Protein AF-A0A2H0IT19-F1 (afdb_monomer)

Nearest PDB structures (foldseek):
  4zki-assembly1_B  TM=5.313E-01  e=2.102E-05  Lactiplantibacillus plantarum JDM1

Radius of gyration: 49.98 Å; Cα contacts (8 Å, |Δi|>4): 685; chains: 1; bounding box: 94×77×142 Å

Mean predicted aligned error: 19.57 Å

Solvent-accessible surface area (backbone atoms only — not comparable to full-atom values): 35778 Å² total; per-residue (Å²): 137,79,93,83,83,87,85,90,81,88,85,82,69,102,78,75,87,80,81,86,84,76,88,75,84,75,75,78,76,78,62,64,57,56,72,33,45,54,44,95,62,75,77,74,50,69,69,56,58,68,77,42,82,55,65,89,45,42,40,80,74,82,72,92,71,81,89,63,65,75,46,52,37,48,42,41,44,35,33,77,63,36,45,79,64,49,69,73,43,79,52,37,37,37,34,59,51,94,85,50,103,43,63,29,54,36,46,66,55,79,102,43,78,47,87,48,87,62,60,97,82,64,97,70,90,77,85,87,75,92,68,94,62,66,70,43,82,49,35,58,88,66,29,51,93,71,40,32,43,71,38,44,39,55,53,76,81,46,101,79,63,82,65,78,66,68,62,64,61,76,66,96,85,64,87,76,68,80,82,78,78,83,54,81,74,54,47,80,74,32,46,66,43,54,54,48,44,56,52,38,50,55,49,31,52,51,24,46,56,50,21,72,74,66,69,44,64,36,31,49,24,45,20,50,21,38,50,27,47,42,55,54,69,26,30,71,72,71,50,45,46,54,70,76,42,69,72,41,60,69,61,46,50,52,50,49,53,48,25,55,57,48,26,54,48,22,45,53,51,16,53,39,52,68,64,37,17,76,81,76,33,53,67,59,38,54,52,51,56,53,48,48,54,52,52,51,51,45,49,53,51,32,54,50,43,49,50,49,27,65,74,70,73,43,90,66,67,62,39,58,50,44,55,50,53,50,51,52,52,49,51,55,54,50,50,50,50,42,52,50,40,70,78,58,58,89,51,80,65,43,54,30,59,40,52,20,51,51,43,28,48,50,14,43,48,45,18,70,76,66,76,38,73,59,36,33,51,54,13,48,52,52,20,52,52,35,46,52,52,39,50,51,50,54,52,52,53,52,51,56,52,49,56,51,53,54,49,52,52,51,52,51,52,52,49,54,58,56,67,71,51,59,64,68,58,55,55,51,52,51,52,50,38,50,49,26,53,75,67,70,35,58,67,61,25,51,52,49,51,51,50,49,52,53,47,52,50,50,52,60,75,50,65,80,64,64,50,36,35,40,45,59,48,50,54,49,50,47,50,51,52,52,54,52,36,73,70,38,93,84,51,60,47,73,47,81,45,77,38,96,76,46,58,40,85,73,42,53,41,56,68,77,55,63,52,44,57,54,52,43,43,46,63,51,17,42,63,75,30,86,62,88,72,38,47,37,40,38,37,40,35,55,58,87,69,23,42,35,38,38,40,37,36,57,9,53,13,65,74,51,55,73,66,58,88,65,101,58,75,84,66,50,86,78,55,66,59,62,54,51,51,50,43,50,51,52,55,40,71,76,39,89,81,60,86,76,82,40,62,48,77,46,56,36,67,81,80,42,99,90,44,50,4,34,38,37,39,38,50,42,69,62,126

Secondary structure (DSSP, 8-state):
-------------TTSS---------------PEEEE----TT--HHHHHH---GGG-BS---S----SS-EEEEEEE-GGGHHHHTT-S-EEEEE-SSSSSEEEEEEETTEEEE----SS----PPP------EEEE-GGGSBTTTEEEEEEE--S-TT--S-------STT-------S--HHHHHHHHHHHHHHHHHHHHHHHHHHHHHHH--HHHHHHHHHHHHHHHHHHTTTTTHHHHHHTT-HHHHHHHHHHHHHHHHHHHHHHHHHHTTHHHH-HHHHHHHHHHHHHHHHHHHHHHHHHHHHHHH----THHHHHHHHHHHHHHHHHHHHHHHHHHS-SSTTHHHHHHHHHHHHHHHHHHHHH--THHHHHHHHHHHHHHHHHHHHHHHHHHHHHHHHHHHHHHHHHHHHHHHS-HHHHHHHHHHHHHHHHTT-HHHHHHHHHHHHHHHHHHHHHTTTSEEEHHHHHHHHHHHHHHHHHH-TT--EEEEEE-TT--TTT-EEETTSSHHHHHHIIIIIITT---SS-EEEEEEEE-SSEEEEEEEE-SS-HHHHHHS--S-GGGTTT-S-HHHHHHHHHHHHHSTT--SSSEEEEEGGGTSTT---EEEEEEEE--

Structure (mmCIF, N/CA/C/O backbone):
data_AF-A0A2H0IT19-F1
#
_entry.id   AF-A0A2H0IT19-F1
#
loop_
_atom_site.group_PDB
_atom_site.id
_atom_site.type_symbol
_atom_site.label_atom_id
_atom_site.label_alt_id
_atom_site.label_comp_id
_atom_site.label_asym_id
_atom_site.label_entity_id
_atom_site.label_seq_id
_atom_site.pdbx_PDB_ins_code
_atom_site.Cartn_x
_atom_site.Cartn_y
_atom_site.Cartn_z
_atom_site.occupancy
_atom_site.B_iso_or_equiv
_atom_site.auth_seq_id
_atom_site.auth_comp_id
_atom_site.auth_asym_id
_atom_site.auth_atom_id
_atom_site.pdbx_PDB_model_num
ATOM 1 N N . MET A 1 1 ? 42.857 -36.384 0.607 1.00 31.84 1 MET A N 1
ATOM 2 C CA . MET A 1 1 ? 41.882 -36.949 -0.352 1.00 31.84 1 MET A CA 1
ATOM 3 C C . MET A 1 1 ? 41.977 -36.115 -1.625 1.00 31.84 1 MET A C 1
ATOM 5 O O . MET A 1 1 ? 41.306 -35.102 -1.709 1.00 31.84 1 MET A O 1
ATOM 9 N N . ILE A 1 2 ? 43.086 -36.255 -2.370 1.00 23.81 2 ILE A N 1
ATOM 10 C CA . ILE A 1 2 ? 43.238 -37.108 -3.584 1.00 23.81 2 ILE A CA 1
ATOM 11 C C . ILE A 1 2 ? 42.388 -36.487 -4.715 1.00 23.81 2 ILE A C 1
ATOM 13 O O . ILE A 1 2 ? 41.173 -36.529 -4.603 1.00 23.81 2 ILE A O 1
ATOM 17 N N . LEU A 1 3 ? 42.877 -35.814 -5.770 1.00 22.23 3 LEU A N 1
ATOM 18 C CA . LEU A 1 3 ? 44.135 -35.869 -6.543 1.00 22.23 3 LEU A CA 1
ATOM 19 C C . LEU A 1 3 ? 44.537 -37.276 -7.018 1.00 22.23 3 LEU A C 1
ATOM 21 O O . LEU A 1 3 ? 45.476 -37.864 -6.498 1.00 22.23 3 LEU A O 1
ATOM 25 N N . SER A 1 4 ? 43.794 -37.783 -8.003 1.00 23.58 4 SER A N 1
ATOM 26 C CA . SER A 1 4 ? 44.173 -38.724 -9.079 1.00 23.58 4 SER A CA 1
ATOM 27 C C . SER A 1 4 ? 42.864 -39.003 -9.848 1.00 23.58 4 SER A C 1
ATOM 29 O O . SER A 1 4 ? 41.825 -39.179 -9.227 1.00 23.58 4 SER A O 1
ATOM 31 N N . ILE A 1 5 ? 42.746 -38.927 -11.175 1.00 25.88 5 ILE A N 1
ATOM 32 C CA . ILE A 1 5 ? 43.373 -39.785 -12.184 1.00 25.88 5 ILE A CA 1
ATOM 33 C C . ILE A 1 5 ? 43.279 -39.048 -13.547 1.00 25.88 5 ILE A C 1
ATOM 35 O O . ILE A 1 5 ? 42.211 -38.968 -14.147 1.00 25.88 5 ILE A O 1
ATOM 39 N N . PHE A 1 6 ? 44.393 -38.485 -14.014 1.00 24.36 6 PHE A N 1
ATOM 40 C CA . PHE A 1 6 ? 44.907 -38.729 -15.372 1.00 24.36 6 PHE A CA 1
ATOM 41 C C . PHE A 1 6 ? 45.897 -39.896 -15.159 1.00 24.36 6 PHE A C 1
ATOM 43 O O . PHE A 1 6 ? 46.574 -39.906 -14.134 1.00 24.36 6 PHE A O 1
ATOM 50 N N . GLU A 1 7 ? 45.946 -40.977 -15.938 1.00 25.70 7 GLU A N 1
ATOM 51 C CA . GLU A 1 7 ? 46.487 -41.076 -17.304 1.00 25.70 7 GLU A CA 1
ATOM 52 C C . GLU A 1 7 ? 46.343 -42.566 -17.803 1.00 25.70 7 GLU A C 1
ATOM 54 O O . GLU A 1 7 ? 45.617 -43.322 -17.155 1.00 25.70 7 GLU A O 1
ATOM 59 N N . PRO A 1 8 ? 46.915 -43.042 -18.937 1.00 39.62 8 PRO A N 1
ATOM 60 C CA . PRO A 1 8 ? 46.162 -43.603 -20.067 1.00 39.62 8 PRO A CA 1
ATOM 61 C C . PRO A 1 8 ? 46.459 -45.087 -20.401 1.00 39.62 8 PRO A C 1
ATOM 63 O O . PRO A 1 8 ? 47.527 -45.613 -20.114 1.00 39.62 8 PRO A O 1
ATOM 66 N N . LEU A 1 9 ? 45.552 -45.740 -21.135 1.00 24.50 9 LEU A N 1
ATOM 67 C CA . LEU A 1 9 ? 45.799 -46.957 -21.934 1.00 24.50 9 LEU A CA 1
ATOM 68 C C . LEU A 1 9 ? 44.889 -46.812 -23.176 1.00 24.50 9 LEU A C 1
ATOM 70 O O . LEU A 1 9 ? 43.675 -46.764 -23.022 1.00 24.50 9 LEU A O 1
ATOM 74 N N . GLY A 1 10 ? 45.350 -46.523 -24.400 1.00 24.25 10 GLY A N 1
ATOM 75 C CA . GLY A 1 10 ? 46.342 -47.258 -25.188 1.00 24.25 10 GLY A CA 1
ATOM 76 C C . GLY A 1 10 ? 45.683 -48.535 -25.727 1.00 24.25 10 GLY A C 1
ATOM 77 O O . GLY A 1 10 ? 45.399 -49.425 -24.944 1.00 24.25 10 GLY A O 1
ATOM 78 N N . GLY A 1 11 ? 45.362 -48.731 -27.003 1.00 24.06 11 GLY A N 1
ATOM 79 C CA . GLY A 1 11 ? 45.399 -47.912 -28.205 1.00 24.06 11 GLY A CA 1
ATOM 80 C C . GLY A 1 11 ? 44.775 -48.738 -29.340 1.00 24.06 11 GLY A C 1
ATOM 81 O O . GLY A 1 11 ? 44.862 -49.962 -29.314 1.00 24.06 11 GLY A O 1
ATOM 82 N N . ILE A 1 12 ? 44.152 -48.090 -30.325 1.00 26.11 12 ILE A N 1
ATOM 83 C CA . ILE A 1 12 ? 43.946 -48.665 -31.661 1.00 26.11 12 ILE A CA 1
ATOM 84 C C . ILE A 1 12 ? 44.272 -47.567 -32.678 1.00 26.11 12 ILE A C 1
ATOM 86 O O . ILE A 1 12 ? 43.913 -46.404 -32.516 1.00 26.11 12 ILE A O 1
ATOM 90 N N . SER A 1 13 ? 45.064 -47.985 -33.656 1.00 26.14 13 SER A N 1
ATOM 91 C CA . SER A 1 13 ? 45.813 -47.263 -34.679 1.00 26.14 13 SER A CA 1
ATOM 92 C C . SER A 1 13 ? 45.079 -46.147 -35.423 1.00 26.14 13 SER A C 1
ATOM 94 O O . SER A 1 13 ? 43.911 -46.281 -35.783 1.00 26.14 13 SER A O 1
ATOM 96 N N . ALA A 1 14 ? 45.848 -45.121 -35.798 1.00 29.20 14 ALA A N 1
ATOM 97 C CA . ALA A 1 14 ? 45.522 -44.032 -36.723 1.00 29.20 14 ALA A CA 1
ATOM 98 C C . ALA A 1 14 ? 45.282 -44.492 -38.186 1.00 29.20 14 ALA A C 1
ATOM 100 O O . ALA A 1 14 ? 45.761 -43.869 -39.126 1.00 29.20 14 ALA A O 1
ATOM 101 N N . GLN A 1 15 ? 44.555 -45.595 -38.387 1.00 29.47 15 GLN A N 1
ATOM 102 C CA . GLN A 1 15 ? 44.311 -46.198 -39.703 1.00 29.47 15 GLN A CA 1
ATOM 103 C C . GLN A 1 15 ? 42.897 -46.794 -39.863 1.00 29.47 15 GLN A C 1
ATOM 105 O O . GLN A 1 15 ? 42.669 -47.624 -40.736 1.00 29.47 15 GLN A O 1
ATOM 110 N N . GLN A 1 16 ? 41.932 -46.374 -39.033 1.00 29.31 16 GLN A N 1
ATOM 111 C CA . GLN A 1 16 ? 40.519 -46.792 -39.125 1.00 29.31 16 GLN A CA 1
ATOM 112 C C . GLN A 1 16 ? 39.516 -45.630 -38.969 1.00 29.31 16 GLN A C 1
ATOM 114 O O . GLN A 1 16 ? 38.383 -45.827 -38.539 1.00 29.31 16 GLN A O 1
ATOM 119 N N . ALA A 1 17 ? 39.912 -44.415 -39.359 1.00 27.23 17 ALA A N 1
ATOM 120 C CA . ALA A 1 17 ? 38.986 -43.301 -39.606 1.00 27.23 17 ALA A CA 1
ATOM 121 C C . ALA A 1 17 ? 38.930 -42.899 -41.096 1.00 27.23 17 ALA A C 1
ATOM 123 O O . ALA A 1 17 ? 38.362 -41.865 -41.434 1.00 27.23 17 ALA A O 1
ATOM 124 N N . ASP A 1 18 ? 39.468 -43.750 -41.975 1.00 28.97 18 ASP A N 1
ATOM 125 C CA . ASP A 1 18 ? 39.316 -43.682 -43.427 1.00 28.97 18 ASP A CA 1
ATOM 126 C C . ASP A 1 18 ? 38.374 -44.807 -43.868 1.00 28.97 18 ASP A C 1
ATOM 128 O O . ASP A 1 18 ? 38.802 -45.955 -43.977 1.00 28.97 18 ASP A O 1
ATOM 132 N N . SER A 1 19 ? 37.080 -44.504 -44.040 1.00 26.81 19 SER A N 1
ATOM 133 C CA . SER A 1 19 ? 36.155 -45.169 -44.993 1.00 26.81 19 SER A CA 1
ATOM 134 C C . SER A 1 19 ? 34.665 -44.931 -44.686 1.00 26.81 19 SER A C 1
ATOM 136 O O . SER A 1 19 ? 33.906 -45.871 -44.508 1.00 26.81 19 SER A O 1
ATOM 138 N N . ILE A 1 20 ? 34.197 -43.678 -44.733 1.00 26.20 20 ILE A N 1
ATOM 139 C CA . ILE A 1 20 ? 32.948 -43.354 -45.458 1.00 26.20 20 ILE A CA 1
ATOM 140 C C . ILE A 1 20 ? 33.218 -42.065 -46.238 1.00 26.20 20 ILE A C 1
ATOM 142 O O . ILE A 1 20 ? 32.753 -40.973 -45.926 1.00 26.20 20 ILE A O 1
ATOM 146 N N . GLN A 1 21 ? 34.067 -42.220 -47.249 1.00 24.94 21 GLN A N 1
ATOM 147 C CA . GLN A 1 21 ? 34.316 -41.246 -48.294 1.00 24.94 21 GLN A CA 1
ATOM 148 C C . GLN A 1 21 ? 33.282 -41.521 -49.393 1.00 24.94 21 GLN A C 1
ATOM 150 O O . GLN A 1 21 ? 33.496 -42.360 -50.261 1.00 24.94 21 GLN A O 1
ATOM 155 N N . PHE A 1 22 ? 32.126 -40.854 -49.325 1.00 24.39 22 PHE A N 1
ATOM 156 C CA . PHE A 1 22 ? 31.279 -40.666 -50.502 1.00 24.39 22 PHE A CA 1
ATOM 157 C C . PHE A 1 22 ? 31.507 -39.253 -51.027 1.00 24.39 22 PHE A C 1
ATOM 159 O O . PHE A 1 22 ? 31.380 -38.262 -50.307 1.00 24.39 22 PHE A O 1
ATOM 166 N N . ALA A 1 23 ? 31.931 -39.212 -52.284 1.00 27.98 23 ALA A N 1
ATOM 167 C CA . ALA A 1 23 ? 32.434 -38.060 -52.996 1.00 27.98 23 ALA A CA 1
ATOM 168 C C . ALA A 1 23 ? 31.453 -36.881 -53.011 1.00 27.98 23 ALA A C 1
ATOM 170 O O . ALA A 1 23 ? 30.337 -36.980 -53.512 1.00 27.98 23 ALA A O 1
ATOM 171 N N . PHE A 1 24 ? 31.937 -35.728 -52.563 1.00 24.34 24 PHE A N 1
ATOM 172 C CA . PHE A 1 24 ? 31.627 -34.465 -53.214 1.00 24.34 24 PHE A CA 1
ATOM 173 C C . PHE A 1 24 ? 32.959 -33.765 -53.451 1.00 24.34 24 PHE A C 1
ATOM 175 O O . PHE A 1 24 ? 33.482 -33.079 -52.575 1.00 24.34 24 PHE A O 1
ATOM 182 N N . GLU A 1 25 ? 33.514 -33.952 -54.649 1.00 23.09 25 GLU A N 1
ATOM 183 C CA . GLU A 1 25 ? 34.411 -32.960 -55.229 1.00 23.09 25 GLU A CA 1
ATOM 184 C C . GLU A 1 25 ? 33.641 -31.636 -55.287 1.00 23.09 25 GLU A C 1
ATOM 186 O O . GLU A 1 25 ? 32.898 -31.351 -56.225 1.00 23.09 25 GLU A O 1
ATOM 191 N N . LYS A 1 26 ? 33.782 -30.806 -54.253 1.00 26.70 26 LYS A N 1
ATOM 192 C CA . LYS A 1 26 ? 33.474 -29.387 -54.375 1.00 26.70 26 LYS A CA 1
ATOM 193 C C . LYS A 1 26 ? 34.596 -28.762 -55.192 1.00 26.70 26 LYS A C 1
ATOM 195 O O . LYS A 1 26 ? 35.528 -28.182 -54.646 1.00 26.70 26 LYS A O 1
ATOM 200 N N . LYS A 1 27 ? 34.476 -28.847 -56.516 1.00 23.17 27 LYS A N 1
ATOM 201 C CA . LYS A 1 27 ? 34.968 -27.768 -57.371 1.00 23.17 27 LYS A CA 1
ATOM 202 C C . LYS A 1 27 ? 34.191 -26.522 -56.958 1.00 23.17 27 LYS A C 1
ATOM 204 O O . LYS A 1 27 ? 33.033 -26.352 -57.329 1.00 23.17 27 LYS A O 1
ATOM 209 N N . ILE A 1 28 ? 34.796 -25.702 -56.107 1.00 28.23 28 ILE A N 1
ATOM 210 C CA . ILE A 1 28 ? 34.342 -24.333 -55.899 1.00 28.23 28 ILE A CA 1
ATOM 211 C C . ILE A 1 28 ? 34.714 -23.615 -57.193 1.00 28.23 28 ILE A C 1
ATOM 213 O O . ILE A 1 28 ? 35.877 -23.303 -57.427 1.00 28.23 28 ILE A O 1
ATOM 217 N N . VAL A 1 29 ? 33.744 -23.472 -58.089 1.00 28.92 29 VAL A N 1
ATOM 218 C CA . VAL A 1 29 ? 33.864 -22.549 -59.212 1.00 28.92 29 VAL A CA 1
ATOM 219 C C . VAL A 1 29 ? 33.605 -21.175 -58.613 1.00 28.92 29 VAL A C 1
ATOM 221 O O . VAL A 1 29 ? 32.507 -20.909 -58.134 1.00 28.92 29 VAL A O 1
ATOM 224 N N . GLU A 1 30 ? 34.636 -20.340 -58.536 1.00 34.34 30 GLU A N 1
ATOM 225 C CA . GLU A 1 30 ? 34.478 -18.930 -58.189 1.00 34.34 30 GLU A CA 1
ATOM 226 C C . GLU A 1 30 ? 33.901 -18.201 -59.407 1.00 34.34 30 GLU A C 1
ATOM 228 O O . GLU A 1 30 ? 34.589 -18.090 -60.429 1.00 34.34 30 GLU A O 1
ATOM 233 N N . PRO A 1 31 ? 32.655 -17.700 -59.360 1.00 36.06 31 PRO A N 1
ATOM 234 C CA . PRO A 1 31 ? 32.162 -16.844 -60.421 1.00 36.06 31 PRO A CA 1
ATOM 235 C C . PRO A 1 31 ? 32.936 -15.519 -60.394 1.00 36.06 31 PRO A C 1
ATOM 237 O O . PRO A 1 31 ? 32.761 -14.701 -59.494 1.00 36.06 31 PRO A O 1
ATOM 240 N N . LYS A 1 32 ? 33.795 -15.289 -61.392 1.00 38.19 32 LYS A N 1
ATOM 241 C CA . LYS A 1 32 ? 34.480 -14.003 -61.596 1.00 38.19 32 LYS A CA 1
ATOM 242 C C . LYS A 1 32 ? 33.520 -12.992 -62.228 1.00 38.19 32 LYS A C 1
ATOM 244 O O . LYS A 1 32 ? 33.463 -12.891 -63.446 1.00 38.19 32 LYS A O 1
ATOM 249 N N . TYR A 1 33 ? 32.764 -12.237 -61.446 1.00 43.91 33 TYR A N 1
ATOM 250 C CA . TYR A 1 33 ? 32.053 -11.059 -61.965 1.00 43.91 33 TYR A CA 1
ATOM 251 C C . TYR A 1 33 ? 32.947 -9.817 -61.850 1.00 43.91 33 TYR A C 1
ATOM 253 O O . TYR A 1 33 ? 33.795 -9.723 -60.961 1.00 43.91 33 TYR A O 1
ATOM 261 N N . SER A 1 34 ? 32.757 -8.849 -62.748 1.00 41.94 34 SER A N 1
ATOM 262 C CA . SER A 1 34 ? 33.368 -7.524 -62.633 1.00 41.94 34 SER A CA 1
ATOM 263 C C . SER A 1 34 ? 32.323 -6.536 -62.106 1.00 41.94 34 SER A C 1
ATOM 265 O O . SER A 1 34 ? 31.195 -6.484 -62.598 1.00 41.94 34 SER A O 1
ATOM 267 N N . ILE A 1 35 ? 32.665 -5.784 -61.056 1.00 48.94 35 ILE A N 1
ATOM 268 C CA . ILE A 1 35 ? 31.833 -4.681 -60.556 1.00 48.94 35 ILE A CA 1
ATOM 269 C C . ILE A 1 35 ? 32.442 -3.399 -61.111 1.00 48.94 35 ILE A C 1
ATOM 271 O O . ILE A 1 35 ? 33.602 -3.100 -60.838 1.00 48.94 35 ILE A O 1
ATOM 275 N N . SER A 1 36 ? 31.679 -2.652 -61.901 1.00 48.59 36 SER A N 1
ATOM 276 C CA . SER A 1 36 ? 32.107 -1.353 -62.430 1.00 48.59 36 SER A CA 1
ATOM 277 C C . SER A 1 36 ? 31.198 -0.244 -61.881 1.00 48.59 36 SER A C 1
ATOM 279 O O . SER A 1 36 ? 29.976 -0.394 -61.851 1.00 48.59 36 SER A O 1
ATOM 281 N N . PHE A 1 37 ? 31.808 0.836 -61.373 1.00 56.34 37 PHE A N 1
ATOM 282 C CA . PHE A 1 37 ? 31.168 1.925 -60.622 1.00 56.34 37 PHE A CA 1
ATOM 283 C C . PHE A 1 37 ? 31.154 3.253 -61.414 1.00 56.34 37 PHE A C 1
ATOM 285 O O . PHE A 1 37 ? 32.050 3.519 -62.209 1.00 56.34 37 PHE A O 1
ATOM 292 N N . PHE A 1 38 ? 30.182 4.116 -61.087 1.00 54.19 38 PHE A N 1
ATOM 293 C CA . PHE A 1 38 ? 30.062 5.564 -61.380 1.00 54.19 38 PHE A CA 1
ATOM 294 C C . PHE A 1 38 ? 29.579 6.044 -62.756 1.00 54.19 38 PHE A C 1
ATOM 296 O O . PHE A 1 38 ? 30.396 6.316 -63.630 1.00 54.19 38 PHE A O 1
ATOM 303 N N . SER A 1 39 ? 28.298 6.440 -62.812 1.00 47.28 39 SER A N 1
ATOM 304 C CA . SER A 1 39 ? 27.878 7.639 -63.556 1.00 47.28 39 SER A CA 1
ATOM 305 C C . SER A 1 39 ? 27.784 8.825 -62.587 1.00 47.28 39 SER A C 1
ATOM 307 O O . SER A 1 39 ? 27.162 8.702 -61.534 1.00 47.28 39 SER A O 1
ATOM 309 N N . SER A 1 40 ? 28.387 9.968 -62.928 1.00 45.28 40 SER A N 1
ATOM 310 C CA . SER A 1 40 ? 28.324 11.222 -62.155 1.00 45.28 40 SER A CA 1
ATOM 311 C C . SER A 1 40 ? 27.016 12.001 -62.345 1.00 45.28 40 SER A C 1
ATOM 313 O O . SER A 1 40 ? 26.852 13.077 -61.773 1.00 45.28 40 SER A O 1
ATOM 315 N N . ASP A 1 41 ? 26.105 11.499 -63.178 1.00 52.75 41 ASP A N 1
ATOM 316 C CA . ASP A 1 41 ? 24.878 12.197 -63.543 1.00 52.75 41 ASP A CA 1
ATOM 317 C C . ASP A 1 41 ? 23.690 11.659 -62.727 1.00 52.75 41 ASP A C 1
ATOM 319 O O . ASP A 1 41 ? 23.192 10.548 -62.936 1.00 52.75 41 ASP A O 1
ATOM 323 N N . GLN A 1 42 ? 23.270 12.449 -61.736 1.00 52.50 42 GLN A N 1
ATOM 324 C CA . GLN A 1 42 ? 22.344 12.055 -60.665 1.00 52.50 42 GLN A CA 1
ATOM 325 C C . GLN A 1 42 ? 20.899 11.815 -61.147 1.00 52.50 42 GLN A C 1
ATOM 327 O O . GLN A 1 42 ? 20.087 11.265 -60.402 1.00 52.50 42 GLN A O 1
ATOM 332 N N . ASN A 1 43 ? 20.587 12.185 -62.395 1.00 55.44 43 ASN A N 1
ATOM 333 C CA . ASN A 1 43 ? 19.231 12.206 -62.947 1.00 55.44 43 ASN A CA 1
ATOM 334 C C . ASN A 1 43 ? 18.993 11.238 -64.113 1.00 55.44 43 ASN A C 1
ATOM 336 O O . ASN A 1 43 ? 17.954 11.339 -64.761 1.00 55.44 43 ASN A O 1
ATOM 340 N N . ILE A 1 44 ? 19.893 10.285 -64.387 1.00 60.81 44 ILE A N 1
ATOM 341 C CA . ILE A 1 44 ? 19.666 9.311 -65.467 1.00 60.81 44 ILE A CA 1
ATOM 342 C C . ILE A 1 44 ? 18.474 8.393 -65.107 1.00 60.81 44 ILE A C 1
ATOM 344 O O . ILE A 1 44 ? 18.561 7.637 -64.130 1.00 60.81 44 ILE A O 1
ATOM 348 N N . PRO A 1 45 ? 17.366 8.411 -65.881 1.00 61.59 45 PRO A N 1
ATOM 349 C CA . PRO A 1 45 ? 16.243 7.495 -65.692 1.00 61.59 45 PRO A CA 1
ATOM 350 C C . PRO A 1 45 ? 16.641 6.048 -66.007 1.00 61.59 45 PRO A C 1
ATOM 352 O O . PRO A 1 45 ? 17.471 5.806 -66.884 1.00 61.59 45 PRO A O 1
ATOM 355 N N . PHE A 1 46 ? 15.999 5.072 -65.355 1.00 59.81 46 PHE A N 1
ATOM 356 C CA . PHE A 1 46 ? 16.254 3.641 -65.592 1.00 59.81 46 PHE A CA 1
ATOM 357 C C . PHE A 1 46 ? 16.152 3.253 -67.078 1.00 59.81 46 PHE A C 1
ATOM 359 O O . PHE A 1 46 ? 16.999 2.522 -67.583 1.00 59.81 46 PHE A O 1
ATOM 366 N N . GLU A 1 47 ? 15.177 3.805 -67.807 1.00 60.53 47 GLU A N 1
ATOM 367 C CA . GLU A 1 47 ? 14.997 3.542 -69.243 1.00 60.53 47 GLU A CA 1
ATOM 368 C C . GLU A 1 47 ? 16.185 4.005 -70.101 1.00 60.53 47 GLU A C 1
ATOM 370 O O . GLU A 1 47 ? 16.473 3.423 -71.147 1.00 60.53 47 GLU A O 1
ATOM 375 N N . THR A 1 48 ? 16.937 5.007 -69.643 1.00 62.88 48 THR A N 1
ATOM 376 C CA . THR A 1 48 ? 18.149 5.486 -70.319 1.00 62.88 48 THR A CA 1
ATOM 377 C C . THR A 1 48 ? 19.336 4.554 -70.074 1.00 62.88 48 THR A C 1
ATOM 379 O O . THR A 1 48 ? 20.097 4.300 -71.003 1.00 62.88 48 THR A O 1
ATOM 382 N N . VAL A 1 49 ? 19.466 3.997 -68.863 1.00 61.88 49 VAL A N 1
ATOM 383 C CA . VAL A 1 49 ? 20.469 2.956 -68.541 1.00 61.88 49 VAL A CA 1
ATOM 384 C C . VAL A 1 49 ? 20.161 1.652 -69.283 1.00 61.88 49 VAL A C 1
ATOM 386 O O . VAL A 1 49 ? 21.070 0.954 -69.717 1.00 61.88 49 VAL A O 1
ATOM 389 N N . ARG A 1 50 ? 18.874 1.336 -69.459 1.00 57.34 50 ARG A N 1
ATOM 390 C CA . ARG A 1 50 ? 18.403 0.130 -70.146 1.00 57.34 50 ARG A CA 1
ATOM 391 C C . ARG A 1 50 ? 18.556 0.198 -71.667 1.00 57.34 50 ARG A C 1
ATOM 393 O O . ARG A 1 50 ? 18.924 -0.795 -72.278 1.00 57.34 50 ARG A O 1
ATOM 400 N N . SER A 1 51 ? 18.222 1.332 -72.286 1.00 54.62 51 SER A N 1
ATOM 401 C CA . SER A 1 51 ? 18.215 1.487 -73.755 1.00 54.62 51 SER A CA 1
ATOM 402 C C . SER A 1 51 ? 19.588 1.784 -74.354 1.00 54.62 51 SER A C 1
ATOM 404 O O . SER A 1 51 ? 19.807 1.557 -75.543 1.00 54.62 51 SER A O 1
ATOM 406 N N . LYS A 1 52 ? 20.520 2.287 -73.544 1.00 52.69 52 LYS A N 1
ATOM 407 C CA . LYS A 1 52 ? 21.915 2.468 -73.920 1.00 52.69 52 LYS A CA 1
ATOM 408 C C . LYS A 1 52 ? 22.756 1.751 -72.868 1.00 52.69 52 LYS A C 1
ATOM 410 O O . LYS A 1 52 ? 22.964 2.287 -71.784 1.00 52.69 52 LYS A O 1
ATOM 415 N N . ALA A 1 53 ? 23.264 0.563 -73.180 1.00 53.03 53 ALA A N 1
ATOM 416 C CA . ALA A 1 53 ? 24.361 -0.037 -72.428 1.00 53.03 53 ALA A CA 1
ATOM 417 C C . ALA A 1 53 ? 25.613 0.843 -72.622 1.00 53.03 53 ALA A C 1
ATOM 419 O O . ALA A 1 53 ? 26.450 0.597 -73.485 1.00 53.03 53 ALA A O 1
ATOM 420 N N . ILE A 1 54 ? 25.688 1.970 -71.909 1.00 57.19 54 ILE A N 1
ATOM 421 C CA . ILE A 1 54 ? 26.787 2.924 -72.055 1.00 57.19 54 ILE A CA 1
ATOM 422 C C . ILE A 1 54 ? 27.932 2.429 -71.177 1.00 57.19 54 ILE A C 1
ATOM 424 O O . ILE A 1 54 ? 28.057 2.832 -70.023 1.00 57.19 54 ILE A O 1
ATOM 428 N N . ASP A 1 55 ? 28.782 1.561 -71.725 1.00 58.47 55 ASP A N 1
ATOM 429 C CA . ASP A 1 55 ? 30.008 1.105 -71.056 1.00 58.47 55 ASP A CA 1
ATOM 430 C C . ASP A 1 55 ? 30.885 2.277 -70.586 1.00 58.47 55 ASP A C 1
ATOM 432 O O . ASP A 1 55 ? 31.540 2.188 -69.552 1.00 58.47 55 ASP A O 1
ATOM 436 N N . SER A 1 56 ? 30.843 3.420 -71.282 1.00 57.03 56 SER A N 1
ATOM 437 C CA . SER A 1 56 ? 31.598 4.623 -70.908 1.00 57.03 56 SER A CA 1
ATOM 438 C C . SER A 1 56 ? 31.086 5.342 -69.649 1.00 57.03 56 SER A C 1
ATOM 440 O O . SER A 1 56 ? 31.803 6.190 -69.116 1.00 57.03 56 SER A O 1
ATOM 442 N N . LEU A 1 57 ? 29.888 5.001 -69.150 1.00 56.72 57 LEU A N 1
ATOM 443 C CA . LEU A 1 57 ? 29.334 5.495 -67.882 1.00 56.72 57 LEU A CA 1
ATOM 444 C C . LEU A 1 57 ? 29.722 4.630 -66.679 1.00 56.72 57 LEU A C 1
ATOM 446 O O . LEU A 1 57 ? 29.264 4.918 -65.583 1.00 56.72 57 LEU A O 1
ATOM 450 N N . PHE A 1 58 ? 30.508 3.566 -66.848 1.00 59.94 58 PHE A N 1
ATOM 451 C CA . PHE A 1 58 ? 30.925 2.707 -65.742 1.00 59.94 58 PHE A CA 1
ATOM 452 C C . PHE A 1 58 ? 32.447 2.537 -65.777 1.00 59.94 58 PHE A C 1
ATOM 454 O O . PHE A 1 58 ? 33.011 2.046 -66.750 1.00 59.94 58 PHE A O 1
ATOM 461 N N . ARG A 1 59 ? 33.137 2.956 -64.713 1.00 56.75 59 ARG A N 1
ATOM 462 C CA . ARG A 1 59 ? 34.600 2.879 -64.573 1.00 56.75 59 ARG A CA 1
ATOM 463 C C . ARG A 1 59 ? 34.994 1.737 -63.631 1.00 56.75 59 ARG A C 1
ATOM 465 O O . ARG A 1 59 ? 34.266 1.400 -62.701 1.00 56.75 59 ARG A O 1
ATOM 472 N N . SER A 1 60 ? 36.153 1.127 -63.871 1.00 51.59 60 SER A N 1
ATOM 473 C CA . SER A 1 60 ? 36.672 0.002 -63.074 1.00 51.59 60 SER A CA 1
ATOM 474 C C . SER A 1 60 ? 37.480 0.422 -61.839 1.00 51.59 60 SER A C 1
ATOM 476 O O . SER A 1 60 ? 37.802 -0.433 -61.020 1.00 51.59 60 SER A O 1
ATOM 478 N N . ASP A 1 61 ? 37.835 1.703 -61.705 1.00 46.78 61 ASP A N 1
ATOM 479 C CA . ASP A 1 61 ? 38.746 2.186 -60.662 1.00 46.78 61 ASP A CA 1
ATOM 480 C C . ASP A 1 61 ? 37.988 2.881 -59.518 1.00 46.78 61 ASP A C 1
ATOM 482 O O . ASP A 1 61 ? 37.345 3.915 -59.706 1.00 46.78 61 ASP A O 1
ATOM 486 N N . LEU A 1 62 ? 38.070 2.294 -58.322 1.00 48.72 62 LEU A N 1
ATOM 487 C CA . LEU A 1 62 ? 37.602 2.859 -57.055 1.00 48.72 62 LEU A CA 1
ATOM 488 C C . LEU A 1 62 ? 38.752 3.642 -56.405 1.00 48.72 62 LEU A C 1
ATOM 490 O O . LEU A 1 62 ? 39.183 3.340 -55.287 1.00 48.72 62 LEU A O 1
ATOM 494 N N . SER A 1 63 ? 39.288 4.652 -57.088 1.00 39.81 63 SER A N 1
ATOM 495 C CA . SER A 1 63 ? 40.211 5.572 -56.429 1.00 39.81 63 SER A CA 1
ATOM 496 C C . SER A 1 63 ? 39.431 6.323 -55.346 1.00 39.81 63 SER A C 1
ATOM 498 O O . SER A 1 63 ? 38.534 7.107 -55.657 1.00 39.81 63 SER A O 1
ATOM 500 N N . LYS A 1 64 ? 39.743 6.023 -54.078 1.00 41.56 64 LYS A N 1
ATOM 501 C CA . LYS A 1 64 ? 39.243 6.664 -52.852 1.00 41.56 64 LYS A CA 1
ATOM 502 C C . LYS A 1 64 ? 39.127 8.184 -53.021 1.00 41.56 64 LYS A C 1
ATOM 504 O O . LYS A 1 64 ? 40.123 8.870 -52.843 1.00 41.56 64 LYS A O 1
ATOM 509 N N . ASN A 1 65 ? 37.950 8.686 -53.379 1.00 38.38 65 ASN A N 1
ATOM 510 C CA . ASN A 1 65 ? 37.515 10.066 -53.154 1.00 38.38 65 ASN A CA 1
ATOM 511 C C . ASN A 1 65 ? 36.055 10.207 -53.597 1.00 38.38 65 ASN A C 1
ATOM 513 O O . ASN A 1 65 ? 35.744 10.674 -54.689 1.00 38.38 65 ASN A O 1
ATOM 517 N N . THR A 1 66 ? 35.136 9.790 -52.733 1.00 44.53 66 THR A N 1
ATOM 518 C CA . THR A 1 66 ? 33.747 10.255 -52.782 1.00 44.53 66 THR A CA 1
ATOM 519 C C . THR A 1 66 ? 33.612 11.392 -51.778 1.00 44.53 66 THR A C 1
ATOM 521 O O . THR A 1 66 ? 33.170 11.179 -50.655 1.00 44.53 66 THR A O 1
ATOM 524 N N . GLU A 1 67 ? 34.052 12.590 -52.166 1.00 41.22 67 GLU A N 1
ATOM 525 C CA . GLU A 1 67 ? 33.917 13.817 -51.359 1.00 41.22 67 GLU A CA 1
ATOM 526 C C . GLU A 1 67 ? 32.493 14.403 -51.372 1.00 41.22 67 GLU A C 1
ATOM 528 O O . GLU A 1 67 ? 32.242 15.389 -50.694 1.00 41.22 67 GLU A O 1
ATOM 533 N N . ASN A 1 68 ? 31.540 13.801 -52.093 1.00 41.12 68 ASN A N 1
ATOM 534 C CA . ASN A 1 68 ? 30.157 14.272 -52.129 1.00 41.12 68 ASN A CA 1
ATOM 535 C C . ASN A 1 68 ? 29.195 13.176 -51.679 1.00 41.12 68 ASN A C 1
ATOM 537 O O . ASN A 1 68 ? 28.869 12.247 -52.418 1.00 41.12 68 ASN A O 1
ATOM 541 N N . SER A 1 69 ? 28.727 13.319 -50.453 1.00 47.50 69 SER A N 1
ATOM 542 C CA . SER A 1 69 ? 27.559 12.653 -49.903 1.00 47.50 69 SER A CA 1
ATOM 543 C C . SER A 1 69 ? 26.271 13.188 -50.536 1.00 47.50 69 SER A C 1
ATOM 545 O O . SER A 1 69 ? 26.229 14.334 -50.975 1.00 47.50 69 SER A O 1
ATOM 547 N N . HIS A 1 70 ? 25.208 12.374 -50.568 1.00 45.53 70 HIS A N 1
ATOM 548 C CA . HIS A 1 70 ? 23.910 12.636 -51.232 1.00 45.53 70 HIS A CA 1
ATOM 549 C C . HIS A 1 70 ? 23.813 12.286 -52.729 1.00 45.53 70 HIS A C 1
ATOM 551 O O . HIS A 1 70 ? 22.847 12.673 -53.386 1.00 45.53 70 HIS A O 1
ATOM 557 N N . GLN A 1 71 ? 24.750 11.518 -53.291 1.00 53.06 71 GLN A N 1
ATOM 558 C CA . GLN A 1 71 ? 24.689 11.136 -54.708 1.00 53.06 71 GLN A CA 1
ATOM 559 C C . GLN A 1 71 ? 23.999 9.776 -54.926 1.00 53.06 71 GLN A C 1
ATOM 561 O O . GLN A 1 71 ? 24.163 8.834 -54.149 1.00 53.06 71 GLN A O 1
ATOM 566 N N . TYR A 1 72 ? 23.210 9.671 -56.000 1.00 56.41 72 TYR A N 1
ATOM 567 C CA . TYR A 1 72 ? 22.708 8.392 -56.502 1.00 56.41 72 TYR A CA 1
ATOM 568 C C . TYR A 1 72 ? 23.827 7.660 -57.242 1.00 56.41 72 TYR A C 1
ATOM 570 O O . TYR A 1 72 ? 24.427 8.209 -58.163 1.00 56.41 72 TYR A O 1
ATOM 578 N N . HIS A 1 73 ? 24.057 6.401 -56.890 1.00 60.12 73 HIS A N 1
ATOM 579 C CA . HIS A 1 73 ? 25.039 5.540 -57.534 1.00 60.12 73 HIS A CA 1
ATOM 580 C C . HIS A 1 73 ? 24.332 4.422 -58.295 1.00 60.12 73 HIS A C 1
ATOM 582 O O . HIS A 1 73 ? 23.479 3.729 -57.743 1.00 60.12 73 HIS A O 1
ATOM 588 N N . TRP A 1 74 ? 24.707 4.224 -59.557 1.00 63.62 74 TRP A N 1
ATOM 589 C CA . TRP A 1 74 ? 24.355 3.016 -60.297 1.00 63.62 74 TRP A CA 1
ATOM 590 C C . TRP A 1 74 ? 25.471 1.984 -60.142 1.00 63.62 74 TRP A C 1
ATOM 592 O O . TRP A 1 74 ? 26.642 2.274 -60.389 1.00 63.62 74 TRP A O 1
ATOM 602 N N . LEU A 1 75 ? 25.090 0.780 -59.736 1.00 64.94 75 LEU A N 1
ATOM 603 C CA . LEU A 1 75 ? 25.934 -0.403 -59.654 1.00 64.94 75 LEU A CA 1
ATOM 604 C C . LEU A 1 75 ? 25.572 -1.314 -60.821 1.00 64.94 75 LEU A C 1
ATOM 606 O O . LEU A 1 75 ? 24.397 -1.639 -60.999 1.00 64.94 75 LEU A O 1
ATOM 610 N N . ARG A 1 76 ? 26.571 -1.745 -61.590 1.00 69.00 76 ARG A N 1
ATOM 611 C CA . ARG A 1 76 ? 26.413 -2.784 -62.608 1.00 69.00 76 ARG A CA 1
ATOM 612 C C . ARG A 1 76 ? 27.107 -4.057 -62.143 1.00 69.00 76 ARG A C 1
ATOM 614 O O . ARG A 1 76 ? 28.309 -4.044 -61.880 1.00 69.00 76 ARG A O 1
ATOM 621 N N . LEU A 1 77 ? 26.347 -5.142 -62.069 1.00 68.00 77 LEU A N 1
ATOM 622 C CA . LEU A 1 77 ? 26.851 -6.489 -61.828 1.00 68.00 77 LEU A CA 1
ATOM 623 C C . LEU A 1 77 ? 26.914 -7.233 -63.159 1.00 68.00 77 LEU A C 1
ATOM 625 O O . LEU A 1 77 ? 25.896 -7.359 -63.839 1.00 68.00 77 LEU A O 1
ATOM 629 N N . ASP A 1 78 ? 28.106 -7.693 -63.524 1.00 69.25 78 ASP A N 1
ATOM 630 C CA . ASP A 1 78 ? 28.357 -8.433 -64.759 1.00 69.25 78 ASP A CA 1
ATOM 631 C C . ASP A 1 78 ? 28.484 -9.936 -64.489 1.00 69.25 78 ASP A C 1
ATOM 633 O O . ASP A 1 78 ? 29.452 -10.377 -63.871 1.00 69.25 78 ASP A O 1
ATOM 637 N N . PHE A 1 79 ? 27.524 -10.726 -64.971 1.00 68.62 79 PHE A N 1
ATOM 638 C CA . PHE A 1 79 ? 27.468 -12.171 -64.751 1.00 68.62 79 PHE A CA 1
ATOM 639 C C . PHE A 1 79 ? 28.091 -13.003 -65.888 1.00 68.62 79 PHE A C 1
ATOM 641 O O . PHE A 1 79 ? 27.811 -14.195 -65.976 1.00 68.62 79 PHE A O 1
ATOM 648 N N . GLU A 1 80 ? 28.944 -12.431 -66.752 1.00 64.81 80 GLU A N 1
ATOM 649 C CA . GLU A 1 80 ? 29.569 -13.145 -67.888 1.00 64.81 80 GLU A CA 1
ATOM 650 C C . GLU A 1 80 ? 30.133 -14.525 -67.518 1.00 64.81 80 GLU A C 1
ATOM 652 O O . GLU A 1 80 ? 29.797 -15.526 -68.146 1.00 64.81 80 GLU A O 1
ATOM 657 N N . ASN A 1 81 ? 30.930 -14.601 -66.449 1.00 54.22 81 ASN A N 1
ATOM 658 C CA . ASN A 1 81 ? 31.586 -15.844 -66.030 1.00 54.22 81 ASN A CA 1
ATOM 659 C C . ASN A 1 81 ? 30.710 -16.734 -65.127 1.00 54.22 81 ASN A C 1
ATOM 661 O O . ASN A 1 81 ? 31.197 -17.723 -64.582 1.00 54.22 81 ASN A O 1
ATOM 665 N N . SER A 1 82 ? 29.441 -16.375 -64.917 1.00 58.56 82 SER A N 1
ATOM 666 C CA . SER A 1 82 ? 28.506 -17.078 -64.027 1.00 58.56 82 SER A CA 1
ATOM 667 C C . SER A 1 82 ? 27.117 -17.297 -64.625 1.00 58.56 82 SER A C 1
ATOM 669 O O . SER A 1 82 ? 26.232 -17.829 -63.952 1.00 58.56 82 SER A O 1
ATOM 671 N N . LEU A 1 83 ? 26.939 -16.968 -65.908 1.00 64.00 83 LEU A N 1
ATOM 672 C CA . LEU A 1 83 ? 25.666 -17.060 -66.615 1.00 64.00 83 LEU A CA 1
ATOM 673 C C . LEU A 1 83 ? 25.094 -18.481 -66.627 1.00 64.00 83 LEU A C 1
ATOM 675 O O . LEU A 1 83 ? 23.913 -18.688 -66.355 1.00 64.00 83 LEU A O 1
ATOM 679 N N . GLU A 1 84 ? 25.950 -19.471 -66.895 1.00 63.06 84 GLU A N 1
ATOM 680 C CA . GLU A 1 84 ? 25.560 -20.882 -66.933 1.00 63.06 84 GLU A CA 1
ATOM 681 C C . GLU A 1 84 ? 25.067 -21.395 -65.579 1.00 63.06 84 GLU A C 1
ATOM 683 O O . GLU A 1 84 ? 24.212 -22.276 -65.528 1.00 63.06 84 GLU A O 1
ATOM 688 N N . GLU A 1 85 ? 25.594 -20.873 -64.469 1.00 61.41 85 GLU A N 1
ATOM 689 C CA . GLU A 1 85 ? 25.082 -21.213 -63.143 1.00 61.41 85 GLU A CA 1
ATOM 690 C C . GLU A 1 85 ? 23.779 -20.483 -62.848 1.00 61.41 85 GLU A C 1
ATOM 692 O O . GLU A 1 85 ? 22.848 -21.101 -62.328 1.00 61.41 85 GLU A O 1
ATOM 697 N N . LEU A 1 86 ? 23.686 -19.211 -63.241 1.00 61.97 86 LEU A N 1
ATOM 698 C CA . LEU A 1 86 ? 22.517 -18.363 -63.026 1.00 61.97 86 LEU A CA 1
ATOM 699 C C . LEU A 1 86 ? 21.261 -18.945 -63.688 1.00 61.97 86 LEU A C 1
ATOM 701 O O . LEU A 1 86 ? 20.200 -18.998 -63.066 1.00 61.97 86 LEU A O 1
ATOM 705 N N . LEU A 1 87 ? 21.413 -19.494 -64.896 1.00 65.31 87 LEU A N 1
ATOM 706 C CA . LEU A 1 87 ? 20.347 -20.135 -65.673 1.00 65.31 87 LEU A CA 1
ATOM 707 C C . LEU A 1 87 ? 19.861 -21.482 -65.105 1.00 65.31 87 LEU A C 1
ATOM 709 O O . LEU A 1 87 ? 18.798 -21.955 -65.499 1.00 65.31 87 LEU A O 1
ATOM 713 N N . LYS A 1 88 ? 20.585 -22.114 -64.166 1.00 63.12 88 LYS A N 1
ATOM 714 C CA . LYS A 1 88 ? 20.179 -23.410 -63.574 1.00 63.12 88 LYS A CA 1
ATOM 715 C C . LYS A 1 88 ? 19.031 -23.290 -62.566 1.00 63.12 88 LYS A C 1
ATOM 717 O O . LYS A 1 88 ? 18.543 -24.321 -62.090 1.00 63.12 88 LYS A O 1
ATOM 722 N N . LYS A 1 89 ? 18.657 -22.072 -62.156 1.00 59.88 89 LYS A N 1
ATOM 723 C CA . LYS A 1 89 ? 17.675 -21.817 -61.092 1.00 59.88 89 LYS A CA 1
ATOM 724 C C . LYS A 1 89 ? 16.792 -20.617 -61.411 1.00 59.88 89 LYS A C 1
ATOM 726 O O . LYS A 1 89 ? 17.259 -19.603 -61.914 1.00 59.88 89 LYS A O 1
ATOM 731 N N . ASP A 1 90 ? 15.534 -20.715 -60.994 1.00 52.16 90 ASP A N 1
ATOM 732 C CA . ASP A 1 90 ? 14.514 -19.710 -61.306 1.00 52.16 90 ASP A CA 1
ATOM 733 C C . ASP A 1 90 ? 14.585 -18.464 -60.406 1.00 52.16 90 ASP A C 1
ATOM 735 O O . ASP A 1 90 ? 14.015 -17.428 -60.745 1.00 52.16 90 ASP A O 1
ATOM 739 N N . LYS A 1 91 ? 15.244 -18.553 -59.239 1.00 54.22 91 LYS A N 1
ATOM 740 C CA . LYS A 1 91 ? 15.293 -17.471 -58.240 1.00 54.22 91 LYS A CA 1
ATOM 741 C C . LYS A 1 91 ? 16.648 -17.359 -57.549 1.00 54.22 91 LYS A C 1
ATOM 743 O O . LYS A 1 91 ? 17.178 -18.346 -57.037 1.00 54.22 91 LYS A O 1
ATOM 748 N N . TRP A 1 92 ? 17.131 -16.126 -57.464 1.00 57.22 92 TRP A N 1
ATOM 749 C CA . TRP A 1 92 ? 18.378 -15.718 -56.829 1.00 57.22 92 TRP A CA 1
ATOM 750 C C . TRP A 1 92 ? 18.125 -14.608 -55.814 1.00 57.22 92 TRP A C 1
ATOM 752 O O . TRP A 1 92 ? 17.189 -13.823 -55.970 1.00 57.22 92 TRP A O 1
ATOM 762 N N . PHE A 1 93 ? 18.962 -14.551 -54.777 1.00 55.84 93 PHE A N 1
ATOM 763 C CA . PHE A 1 93 ? 18.882 -13.532 -53.736 1.00 55.84 93 PHE A CA 1
ATOM 764 C C . PHE A 1 93 ? 20.118 -12.638 -53.776 1.00 55.84 93 PHE A C 1
ATOM 766 O O . PHE A 1 93 ? 21.245 -13.118 -53.882 1.00 55.84 93 PHE A O 1
ATOM 773 N N . LEU A 1 94 ? 19.917 -11.338 -53.625 1.00 55.09 94 LEU A N 1
ATOM 774 C CA . LEU A 1 94 ? 20.975 -10.355 -53.456 1.00 55.09 94 LEU A CA 1
ATOM 775 C C . LEU A 1 94 ? 20.867 -9.732 -52.066 1.00 55.09 94 LEU A C 1
ATOM 777 O O . LEU A 1 94 ? 19.810 -9.241 -51.687 1.00 55.09 94 LEU A O 1
ATOM 781 N N . GLU A 1 95 ? 21.956 -9.731 -51.314 1.00 52.00 95 GLU A N 1
ATOM 782 C CA . GLU A 1 95 ? 22.061 -9.117 -49.995 1.00 52.00 95 GLU A CA 1
ATOM 783 C C . GLU A 1 95 ? 22.989 -7.900 -50.063 1.00 52.00 95 GLU A C 1
ATOM 785 O O . GLU A 1 95 ? 24.123 -7.994 -50.532 1.00 52.00 95 GLU A O 1
ATOM 790 N N . MET A 1 96 ? 22.548 -6.762 -49.537 1.00 51.38 96 MET A N 1
ATOM 791 C CA . MET A 1 96 ? 23.384 -5.559 -49.452 1.00 51.38 96 MET A CA 1
ATOM 792 C C . MET A 1 96 ? 24.075 -5.513 -48.081 1.00 51.38 96 MET A C 1
ATOM 794 O O . MET A 1 96 ? 23.407 -5.475 -47.050 1.00 51.38 96 MET A O 1
ATOM 798 N N . GLY A 1 97 ? 25.411 -5.556 -48.036 1.00 45.22 97 GLY A N 1
ATOM 799 C CA . GLY A 1 97 ? 26.162 -5.509 -46.776 1.00 45.22 97 GLY A CA 1
ATOM 800 C C . GLY A 1 97 ? 26.053 -4.154 -46.057 1.00 45.22 97 GLY A C 1
ATOM 801 O O . GLY A 1 97 ? 25.997 -3.111 -46.693 1.00 45.22 97 GLY A O 1
ATOM 802 N N . PHE A 1 98 ? 26.083 -4.159 -44.716 1.00 38.19 98 PHE A N 1
ATOM 803 C CA . PHE A 1 98 ? 25.967 -2.939 -43.895 1.00 38.19 98 PHE A CA 1
ATOM 804 C C . PHE A 1 98 ? 27.171 -1.983 -43.981 1.00 38.19 98 PHE A C 1
ATOM 806 O O . PHE A 1 98 ? 27.017 -0.805 -43.685 1.00 38.19 98 PHE A O 1
ATOM 813 N N . SER A 1 99 ? 28.371 -2.466 -44.326 1.00 38.06 99 SER A N 1
ATOM 814 C CA . SER A 1 99 ? 29.618 -1.674 -44.260 1.00 38.06 99 SER A CA 1
ATOM 815 C C . SER A 1 99 ? 30.574 -1.880 -45.436 1.00 38.06 99 SER A C 1
ATOM 817 O O . SER A 1 99 ? 31.627 -1.252 -45.489 1.00 38.06 99 SER A O 1
ATOM 819 N N . SER A 1 100 ? 30.256 -2.791 -46.351 1.00 37.75 100 SER A N 1
ATOM 820 C CA . SER A 1 100 ? 31.046 -3.043 -47.554 1.00 37.75 100 SER A CA 1
ATOM 821 C C . SER A 1 100 ? 30.304 -2.410 -48.714 1.00 37.75 100 SER A C 1
ATOM 823 O O . SER A 1 100 ? 29.102 -2.600 -48.855 1.00 37.75 100 SER A O 1
ATOM 825 N N . HIS A 1 101 ? 31.005 -1.651 -49.548 1.00 42.38 101 HIS A N 1
ATOM 826 C CA . HIS A 1 101 ? 30.462 -1.001 -50.746 1.00 42.38 101 HIS A CA 1
ATOM 827 C C . HIS A 1 101 ? 30.022 -2.006 -51.837 1.00 42.38 101 HIS A C 1
ATOM 829 O O . HIS A 1 101 ? 29.992 -1.670 -53.017 1.00 42.38 101 HIS A O 1
ATOM 835 N N . PHE A 1 102 ? 29.720 -3.253 -51.463 1.00 47.19 102 PHE A N 1
ATOM 836 C CA . PHE A 1 102 ? 29.602 -4.385 -52.365 1.00 47.19 102 PHE A CA 1
ATOM 837 C C . PHE A 1 102 ? 28.377 -5.244 -52.008 1.00 47.19 102 PHE A C 1
ATOM 839 O O . PHE A 1 102 ? 28.256 -5.707 -50.867 1.00 47.19 102 PHE A O 1
ATOM 846 N N . PRO A 1 103 ? 27.459 -5.473 -52.962 1.00 46.31 103 PRO A N 1
ATOM 847 C CA . PRO A 1 103 ? 26.404 -6.466 -52.806 1.00 46.31 103 PRO A CA 1
ATOM 848 C C . PRO A 1 103 ? 26.995 -7.878 -52.729 1.00 46.31 103 PRO A C 1
ATOM 850 O O . PRO A 1 103 ? 27.979 -8.183 -53.394 1.00 46.31 103 PRO A O 1
ATOM 853 N N . ARG A 1 104 ? 26.362 -8.765 -51.962 1.00 51.62 104 ARG A N 1
ATOM 854 C CA . ARG A 1 104 ? 26.659 -10.202 -51.893 1.00 51.62 104 ARG A CA 1
ATOM 855 C C . ARG A 1 104 ? 25.520 -10.982 -52.546 1.00 51.62 104 ARG A C 1
ATOM 857 O O . ARG A 1 104 ? 24.362 -10.745 -52.226 1.00 51.62 104 ARG A O 1
ATOM 864 N N . VAL A 1 105 ? 25.818 -11.920 -53.442 1.00 48.06 105 VAL A N 1
ATOM 865 C CA . VAL A 1 105 ? 24.802 -12.769 -54.094 1.00 48.06 105 VAL A CA 1
ATOM 866 C C . VAL A 1 105 ? 24.704 -14.104 -53.349 1.00 48.06 105 VAL A C 1
ATOM 868 O O . VAL A 1 105 ? 25.715 -14.736 -53.046 1.00 48.06 105 VAL A O 1
ATOM 871 N N . PHE A 1 106 ? 23.484 -14.545 -53.053 1.00 51.47 106 PHE A N 1
ATOM 872 C CA . PHE A 1 106 ? 23.174 -15.803 -52.377 1.00 51.47 106 PHE A CA 1
ATOM 873 C C . PHE A 1 106 ? 22.312 -16.704 -53.268 1.00 51.47 106 PHE A C 1
ATOM 875 O O . PHE A 1 106 ? 21.403 -16.247 -53.965 1.00 51.47 106 PHE A O 1
ATOM 882 N N . LEU A 1 107 ? 22.573 -18.012 -53.206 1.00 45.06 107 LEU A N 1
ATOM 883 C CA . LEU A 1 107 ? 21.887 -19.019 -54.020 1.00 45.06 107 LEU A CA 1
ATOM 884 C C . LEU A 1 107 ? 20.777 -19.704 -53.212 1.00 45.06 107 LEU A C 1
ATOM 886 O O . LEU A 1 107 ? 21.012 -20.229 -52.117 1.00 45.06 107 LEU A O 1
ATOM 890 N N . ALA A 1 108 ? 19.566 -19.716 -53.772 1.00 40.03 108 ALA A N 1
ATOM 891 C CA . ALA A 1 108 ? 18.387 -20.365 -53.208 1.00 40.03 108 ALA A CA 1
ATOM 892 C C . ALA A 1 108 ? 18.348 -21.861 -53.571 1.00 40.03 108 ALA A C 1
ATOM 894 O O . ALA A 1 108 ? 17.927 -22.234 -54.666 1.00 40.03 108 ALA A O 1
ATOM 895 N N . GLY A 1 109 ? 18.774 -22.747 -52.669 1.00 32.59 109 GLY A N 1
ATOM 896 C CA . GLY A 1 109 ? 18.710 -24.198 -52.870 1.00 32.59 109 GLY A CA 1
ATOM 897 C C . GLY A 1 109 ? 17.692 -24.863 -51.943 1.00 32.59 109 GLY A C 1
ATOM 898 O O . GLY A 1 109 ? 18.071 -25.437 -50.924 1.00 32.59 109 GLY A O 1
ATOM 899 N N . GLY A 1 110 ? 16.394 -24.811 -52.264 1.00 42.69 110 GLY A N 1
ATOM 900 C CA . GLY A 1 110 ? 15.358 -25.359 -51.372 1.00 42.69 110 GLY A CA 1
ATOM 901 C C . GLY A 1 110 ? 15.386 -24.703 -49.978 1.00 42.69 110 GLY A C 1
ATOM 902 O O . GLY A 1 110 ? 15.625 -23.506 -49.869 1.00 42.69 110 GLY A O 1
ATOM 903 N N . GLN A 1 111 ? 15.178 -25.466 -48.891 1.00 30.17 111 GLN A N 1
ATOM 904 C CA . GLN A 1 111 ? 15.223 -24.948 -47.503 1.00 30.17 111 GLN A CA 1
ATOM 905 C C . GLN A 1 111 ? 16.628 -24.504 -47.020 1.00 30.17 111 GLN A C 1
ATOM 907 O O . GLN A 1 111 ? 16.786 -24.166 -45.846 1.00 30.17 111 GLN A O 1
ATOM 912 N N . LYS A 1 112 ? 17.663 -24.518 -47.874 1.00 32.25 112 LYS A N 1
ATOM 913 C CA . LYS A 1 112 ? 19.029 -24.099 -47.526 1.00 32.25 112 LYS A CA 1
ATOM 914 C C . LYS A 1 112 ? 19.512 -22.976 -48.449 1.00 32.25 112 LYS A C 1
ATOM 916 O O . LYS A 1 112 ? 19.340 -23.027 -49.663 1.00 32.25 112 LYS A O 1
ATOM 921 N N . ILE A 1 113 ? 20.146 -21.972 -47.848 1.00 38.78 113 ILE A N 1
ATOM 922 C CA . ILE A 1 113 ? 20.770 -20.837 -48.535 1.00 38.78 113 ILE A CA 1
ATOM 923 C C . ILE A 1 113 ? 22.280 -21.088 -48.567 1.00 38.78 113 ILE A C 1
ATOM 925 O O . ILE A 1 113 ? 22.872 -21.385 -47.526 1.00 38.78 113 ILE A O 1
ATOM 929 N N . TYR A 1 114 ? 22.898 -20.980 -49.742 1.00 42.78 114 TYR A N 1
ATOM 930 C CA . TYR A 1 114 ? 24.349 -21.110 -49.906 1.00 42.78 114 TYR A CA 1
ATOM 931 C C . TYR A 1 114 ? 24.986 -19.720 -50.055 1.00 42.78 114 TYR A C 1
ATOM 933 O O . TYR A 1 114 ? 24.471 -18.872 -50.786 1.00 42.78 114 TYR A O 1
ATOM 941 N N . LYS A 1 115 ? 26.087 -19.483 -49.326 1.00 42.88 115 LYS A N 1
ATOM 942 C CA . LYS A 1 115 ? 26.822 -18.208 -49.289 1.00 42.88 115 LYS A CA 1
ATOM 943 C C . LYS A 1 115 ? 27.906 -18.188 -50.364 1.00 42.88 115 LYS A C 1
ATOM 945 O O . LYS A 1 115 ? 28.740 -19.090 -50.378 1.00 42.88 115 LYS A O 1
ATOM 950 N N . TYR A 1 116 ? 27.947 -17.121 -51.156 1.00 48.91 116 TYR A N 1
ATOM 951 C CA . TYR A 1 116 ? 29.074 -16.799 -52.029 1.00 48.91 116 TYR A CA 1
ATOM 952 C C . TYR A 1 116 ? 29.645 -15.446 -51.594 1.00 48.91 116 TYR A C 1
ATOM 954 O O . TYR A 1 116 ? 28.908 -14.473 -51.424 1.00 48.91 116 TYR A O 1
ATOM 962 N N . ASN A 1 117 ? 30.944 -15.404 -51.290 1.00 41.91 117 ASN A N 1
ATOM 963 C CA . ASN A 1 117 ? 31.598 -14.169 -50.868 1.00 41.91 117 ASN A CA 1
ATOM 964 C C . ASN A 1 117 ? 31.873 -13.325 -52.110 1.00 41.91 117 ASN A C 1
ATOM 966 O O . ASN A 1 117 ? 32.596 -13.757 -53.000 1.00 41.91 117 ASN A O 1
ATOM 970 N N . ILE A 1 118 ? 31.303 -12.123 -52.131 1.00 46.09 118 ILE A N 1
ATOM 971 C CA . ILE A 1 118 ? 31.669 -11.083 -53.081 1.00 46.09 118 ILE A CA 1
ATOM 972 C C . ILE A 1 118 ? 32.608 -10.125 -52.367 1.00 46.09 118 ILE A C 1
ATOM 974 O O . ILE A 1 118 ? 32.180 -9.109 -51.829 1.00 46.09 118 ILE A O 1
ATOM 978 N N . ASP A 1 119 ? 33.877 -10.504 -52.263 1.00 36.12 119 ASP A N 1
ATOM 979 C CA . ASP A 1 119 ? 34.910 -9.645 -51.693 1.00 36.12 119 ASP A CA 1
ATOM 980 C C . ASP A 1 119 ? 36.143 -9.696 -52.596 1.00 36.12 119 ASP A C 1
ATOM 982 O O . ASP A 1 119 ? 36.690 -10.764 -52.847 1.00 36.12 119 ASP A O 1
ATOM 986 N N . ILE A 1 120 ? 36.556 -8.540 -53.117 1.00 35.75 120 ILE A N 1
ATOM 987 C CA . ILE A 1 120 ? 37.750 -8.411 -53.967 1.00 35.75 120 ILE A CA 1
ATOM 988 C C . ILE A 1 120 ? 39.015 -8.342 -53.079 1.00 35.75 120 ILE A C 1
ATOM 990 O O . ILE A 1 120 ? 40.129 -8.389 -53.593 1.00 35.75 120 ILE A O 1
ATOM 994 N N . PHE A 1 121 ? 38.876 -8.256 -51.742 1.00 31.80 121 PHE A N 1
ATOM 995 C CA . PHE A 1 121 ? 40.009 -7.976 -50.851 1.00 31.80 121 PHE A CA 1
ATOM 996 C C . PHE A 1 121 ? 40.114 -8.786 -49.545 1.00 31.80 121 PHE A C 1
ATOM 998 O O . PHE A 1 121 ? 40.996 -8.469 -48.742 1.00 31.80 121 PHE A O 1
ATOM 1005 N N . SER A 1 122 ? 39.337 -9.852 -49.293 1.00 31.03 122 SER A N 1
ATOM 1006 C CA . SER A 1 122 ? 39.672 -10.743 -48.162 1.00 31.03 122 SER A CA 1
ATOM 1007 C C . SER A 1 122 ? 39.136 -12.184 -48.225 1.00 31.03 122 SER A C 1
ATOM 1009 O O . SER A 1 122 ? 37.933 -12.428 -48.266 1.00 31.03 122 SER A O 1
ATOM 1011 N N . ASP A 1 123 ? 40.045 -13.156 -48.069 1.00 30.33 123 ASP A N 1
ATOM 1012 C CA . ASP A 1 123 ? 39.765 -14.593 -47.872 1.00 30.33 123 ASP A CA 1
ATOM 1013 C C . ASP A 1 123 ? 39.307 -14.933 -46.436 1.00 30.33 123 ASP A C 1
ATOM 1015 O O . ASP A 1 123 ? 39.716 -15.937 -45.848 1.00 30.33 123 ASP A O 1
ATOM 1019 N N . ARG A 1 124 ? 38.491 -14.089 -45.788 1.00 30.97 124 ARG A N 1
ATOM 1020 C CA . ARG A 1 124 ? 38.034 -14.366 -44.410 1.00 30.97 124 ARG A CA 1
ATOM 1021 C C . ARG A 1 124 ? 36.628 -14.959 -44.364 1.00 30.97 124 ARG A C 1
ATOM 1023 O O . ARG A 1 124 ? 35.629 -14.311 -44.685 1.00 30.97 124 ARG A O 1
ATOM 1030 N N . GLU A 1 125 ? 36.533 -16.182 -43.843 1.00 30.58 125 GLU A N 1
ATOM 1031 C CA . GLU A 1 125 ? 35.268 -16.796 -43.440 1.00 30.58 125 GLU A CA 1
ATOM 1032 C C . GLU A 1 125 ? 34.684 -16.099 -42.197 1.00 30.58 125 GLU A C 1
ATOM 1034 O O . GLU A 1 125 ? 35.137 -16.285 -41.069 1.00 30.58 125 GLU A O 1
ATOM 1039 N N . TYR A 1 126 ? 33.622 -15.314 -42.383 1.00 33.66 126 TYR A N 1
ATOM 1040 C CA . TYR A 1 126 ? 32.800 -14.803 -41.280 1.00 33.66 126 TYR A CA 1
ATOM 1041 C C . TYR A 1 126 ? 31.624 -15.743 -40.974 1.00 33.66 126 TYR A C 1
ATOM 1043 O O . TYR A 1 126 ? 30.816 -16.034 -41.865 1.00 33.66 126 TYR A O 1
ATOM 1051 N N . LYS A 1 127 ? 31.480 -16.153 -39.702 1.00 27.88 127 LYS A N 1
ATOM 1052 C CA . LYS A 1 127 ? 30.287 -16.848 -39.178 1.00 27.88 127 LYS A CA 1
ATOM 1053 C C . LYS A 1 127 ? 29.099 -15.881 -39.089 1.00 27.88 127 LYS A C 1
ATOM 1055 O O . LYS A 1 127 ? 29.220 -14.787 -38.546 1.00 27.88 127 LYS A O 1
ATOM 1060 N N . PHE A 1 128 ? 27.954 -16.295 -39.628 1.00 34.31 128 PHE A N 1
ATOM 1061 C CA . PHE A 1 128 ? 26.744 -15.477 -39.736 1.00 34.31 128 PHE A CA 1
ATOM 1062 C C . PHE A 1 128 ? 25.959 -15.453 -38.415 1.00 34.31 128 PHE A C 1
ATOM 1064 O O . PHE A 1 128 ? 25.600 -16.508 -37.894 1.00 34.31 128 PHE A O 1
ATOM 1071 N N . ASN A 1 129 ? 25.645 -14.256 -37.912 1.00 29.91 129 ASN A N 1
ATOM 1072 C CA . ASN A 1 129 ? 24.570 -14.036 -36.944 1.00 29.91 129 ASN A CA 1
ATOM 1073 C C . ASN A 1 129 ? 23.422 -13.359 -37.700 1.00 29.91 129 ASN A C 1
ATOM 1075 O O . ASN A 1 129 ? 23.622 -12.317 -38.318 1.00 29.91 129 ASN A O 1
ATOM 1079 N N . SER A 1 130 ? 22.239 -13.973 -37.675 1.00 31.83 130 SER A N 1
ATOM 1080 C CA . SER A 1 130 ? 21.056 -13.619 -38.466 1.00 31.83 130 SER A CA 1
ATOM 1081 C C . SER A 1 130 ? 20.427 -12.276 -38.076 1.00 31.83 130 SER A C 1
ATOM 1083 O O . SER A 1 130 ? 19.326 -12.234 -37.522 1.00 31.83 130 SER A O 1
ATOM 1085 N N . ARG A 1 131 ? 21.114 -11.164 -38.337 1.00 33.44 131 ARG A N 1
ATOM 1086 C CA . ARG A 1 131 ? 20.469 -9.849 -38.369 1.00 33.44 131 ARG A CA 1
ATOM 1087 C C . ARG A 1 131 ? 19.816 -9.664 -39.738 1.00 33.44 131 ARG A C 1
ATOM 1089 O O . ARG A 1 131 ? 20.347 -10.103 -40.751 1.00 33.44 131 ARG A O 1
ATOM 1096 N N . SER A 1 132 ? 18.624 -9.084 -39.724 1.00 39.62 132 SER A N 1
ATOM 1097 C CA . SER A 1 132 ? 17.764 -8.786 -40.868 1.00 39.62 132 SER A CA 1
ATOM 1098 C C . SER A 1 132 ? 18.456 -7.820 -41.827 1.00 39.62 132 SER A C 1
ATOM 1100 O O . SER A 1 132 ? 18.477 -6.614 -41.587 1.00 39.62 132 SER A O 1
ATOM 1102 N N . ILE A 1 133 ? 19.051 -8.366 -42.882 1.00 41.50 133 ILE A N 1
ATOM 1103 C CA . ILE A 1 133 ? 19.639 -7.601 -43.982 1.00 41.50 133 ILE A CA 1
ATOM 1104 C C . ILE A 1 133 ? 18.613 -7.571 -45.126 1.00 41.50 133 ILE A C 1
ATOM 1106 O O . ILE A 1 133 ? 17.961 -8.597 -45.344 1.00 41.50 133 ILE A O 1
ATOM 1110 N N . PRO A 1 134 ? 18.428 -6.444 -45.841 1.00 41.03 134 PRO A N 1
ATOM 1111 C CA . PRO A 1 134 ? 17.550 -6.393 -47.007 1.00 41.03 134 PRO A CA 1
ATOM 1112 C C . PRO A 1 134 ? 17.986 -7.423 -48.057 1.00 41.03 134 PRO A C 1
ATOM 1114 O O . PRO A 1 134 ? 19.160 -7.471 -48.432 1.00 41.03 134 PRO A O 1
ATOM 1117 N N . GLN A 1 135 ? 17.042 -8.249 -48.510 1.00 48.97 135 GLN A N 1
ATOM 1118 C CA . GLN A 1 135 ? 17.250 -9.250 -49.556 1.00 48.97 135 GLN A CA 1
ATOM 1119 C C . GLN A 1 135 ? 16.405 -8.890 -50.778 1.00 48.97 135 GLN A C 1
ATOM 1121 O O . GLN A 1 135 ? 15.211 -8.629 -50.641 1.00 48.97 135 GLN A O 1
ATOM 1126 N N . PHE A 1 136 ? 17.013 -8.912 -51.962 1.00 54.66 136 PHE A N 1
ATOM 1127 C CA . PHE A 1 136 ? 16.340 -8.661 -53.236 1.00 54.66 136 PHE A CA 1
ATOM 1128 C C . PHE A 1 136 ? 16.272 -9.943 -54.052 1.00 54.66 136 PHE A C 1
ATOM 1130 O O . PHE A 1 136 ? 17.288 -10.604 -54.260 1.00 54.66 136 PHE A O 1
ATOM 1137 N N . ASN A 1 137 ? 15.075 -10.286 -54.518 1.00 57.41 137 ASN A N 1
ATOM 1138 C CA . ASN A 1 137 ? 14.871 -11.431 -55.396 1.00 57.41 137 ASN A CA 1
ATOM 1139 C C . ASN A 1 137 ? 15.074 -10.997 -56.844 1.00 57.41 137 ASN A C 1
ATOM 1141 O O . ASN A 1 137 ? 14.496 -9.997 -57.262 1.00 57.41 137 ASN A O 1
ATOM 1145 N N . PHE A 1 138 ? 15.827 -11.773 -57.615 1.00 62.62 138 PHE A N 1
ATOM 1146 C CA . PHE A 1 138 ? 15.886 -11.618 -59.066 1.00 62.62 138 PHE A CA 1
ATOM 1147 C C . PHE A 1 138 ? 15.943 -12.985 -59.753 1.00 62.62 138 PHE A C 1
ATOM 1149 O O . PHE A 1 138 ? 16.289 -14.001 -59.146 1.00 62.62 138 PHE A O 1
ATOM 1156 N N . SER A 1 139 ? 15.562 -13.018 -61.021 1.00 66.19 139 SER A N 1
ATOM 1157 C CA . SER A 1 139 ? 15.606 -14.185 -61.898 1.00 66.19 139 SER A CA 1
ATOM 1158 C C . SER A 1 139 ? 16.515 -13.904 -63.101 1.00 66.19 139 SER A C 1
ATOM 1160 O O . SER A 1 139 ? 16.800 -12.740 -63.395 1.00 66.19 139 SER A O 1
ATOM 1162 N N . PRO A 1 140 ? 16.950 -14.929 -63.854 1.00 67.62 140 PRO A N 1
ATOM 1163 C CA . PRO A 1 140 ? 17.696 -14.710 -65.095 1.00 67.62 140 PRO A CA 1
ATOM 1164 C C . PRO A 1 140 ? 16.964 -13.810 -66.110 1.00 67.62 140 PRO A C 1
ATOM 1166 O O . PRO A 1 140 ? 17.607 -13.105 -66.880 1.00 67.62 140 PRO A O 1
ATOM 1169 N N . LEU A 1 141 ? 15.625 -13.781 -66.079 1.00 66.56 141 LEU A N 1
ATOM 1170 C CA . LEU A 1 141 ? 14.785 -12.914 -66.923 1.00 66.56 141 LEU A CA 1
ATOM 1171 C C . LEU A 1 141 ? 14.851 -11.429 -66.525 1.00 66.56 141 LEU A C 1
ATOM 1173 O O . LEU A 1 141 ? 14.333 -10.565 -67.239 1.00 66.56 141 LEU A O 1
ATOM 1177 N N . ASP A 1 142 ? 15.447 -11.126 -65.374 1.00 65.88 142 ASP A N 1
ATOM 1178 C CA . ASP A 1 142 ? 15.661 -9.766 -64.888 1.00 65.88 142 ASP A CA 1
ATOM 1179 C C . ASP A 1 142 ? 16.996 -9.171 -65.353 1.00 65.88 142 ASP A C 1
ATOM 1181 O O . ASP A 1 142 ? 17.197 -7.964 -65.212 1.00 65.88 142 ASP A O 1
ATOM 1185 N N . LEU A 1 143 ? 17.869 -9.983 -65.965 1.00 70.88 143 LEU A N 1
ATOM 1186 C CA . LEU A 1 143 ? 19.133 -9.529 -66.536 1.00 70.88 143 LEU A CA 1
ATOM 1187 C C . LEU A 1 143 ? 18.907 -8.733 -67.828 1.00 70.88 143 LEU A C 1
ATOM 1189 O O . LEU A 1 143 ? 18.240 -9.185 -68.761 1.00 70.88 143 LEU A O 1
ATOM 1193 N N . ILE A 1 144 ? 19.517 -7.554 -67.903 1.00 70.56 144 ILE A N 1
ATOM 1194 C CA . ILE A 1 144 ? 19.603 -6.758 -69.128 1.00 70.56 144 ILE A CA 1
ATOM 1195 C C . ILE A 1 144 ? 20.652 -7.401 -70.039 1.00 70.56 144 ILE A C 1
ATOM 1197 O O . ILE A 1 144 ? 21.708 -7.835 -69.571 1.00 70.56 144 ILE A O 1
ATOM 1201 N N . ASP A 1 145 ? 20.313 -7.534 -71.323 1.00 70.00 145 ASP A N 1
ATOM 1202 C CA . ASP A 1 145 ? 21.091 -8.260 -72.338 1.00 70.00 145 ASP A CA 1
ATOM 1203 C C . ASP A 1 145 ? 21.446 -9.700 -71.933 1.00 70.00 145 ASP A C 1
ATOM 1205 O O . ASP A 1 145 ? 22.426 -10.279 -72.396 1.00 70.00 145 ASP A O 1
ATOM 1209 N N . GLY A 1 146 ? 20.653 -10.282 -71.024 1.00 70.75 146 GLY A N 1
ATOM 1210 C CA . GLY A 1 146 ? 20.886 -11.615 -70.483 1.00 70.75 146 GLY A CA 1
ATOM 1211 C C . GLY A 1 146 ? 22.181 -11.750 -69.681 1.00 70.75 146 GLY A C 1
ATOM 1212 O O . GLY A 1 146 ? 22.585 -12.879 -69.450 1.00 70.75 146 GLY A O 1
ATOM 1213 N N . ARG A 1 147 ? 22.829 -10.646 -69.271 1.00 70.81 147 ARG A N 1
ATOM 1214 C CA . ARG A 1 147 ? 24.168 -10.641 -68.646 1.00 70.81 147 ARG A CA 1
ATOM 1215 C C . ARG A 1 147 ? 24.317 -9.690 -67.459 1.00 70.81 147 ARG A C 1
ATOM 1217 O O . ARG A 1 147 ? 25.068 -9.998 -66.535 1.00 70.81 147 ARG A O 1
ATOM 1224 N N . TYR A 1 148 ? 23.624 -8.554 -67.459 1.00 71.56 148 TYR A N 1
ATOM 1225 C CA . TYR A 1 148 ? 23.867 -7.480 -66.495 1.00 71.56 148 TYR A CA 1
ATOM 1226 C C . TYR A 1 148 ? 22.688 -7.258 -65.546 1.00 71.56 148 TYR A C 1
ATOM 1228 O O . TYR A 1 148 ? 21.536 -7.225 -65.975 1.00 71.56 148 TYR A O 1
ATOM 1236 N N . LEU A 1 149 ? 22.971 -7.016 -64.264 1.00 71.81 149 LEU A N 1
ATOM 1237 C CA . LEU A 1 149 ? 21.994 -6.489 -63.304 1.00 71.81 149 LEU A CA 1
ATOM 1238 C C . LEU A 1 149 ? 22.403 -5.075 -62.887 1.00 71.81 149 LEU A C 1
ATOM 1240 O O . LEU A 1 149 ? 23.540 -4.853 -62.472 1.00 71.81 149 LEU A O 1
ATOM 1244 N N . TYR A 1 150 ? 21.469 -4.129 -62.976 1.00 69.06 150 TYR A N 1
ATOM 1245 C CA . TYR A 1 150 ? 21.695 -2.734 -62.602 1.00 69.06 150 TYR A CA 1
ATOM 1246 C C . TYR A 1 150 ? 20.935 -2.394 -61.324 1.00 69.06 150 TYR A C 1
ATOM 1248 O O . TYR A 1 150 ? 19.742 -2.669 -61.218 1.00 69.06 150 TYR A O 1
ATOM 125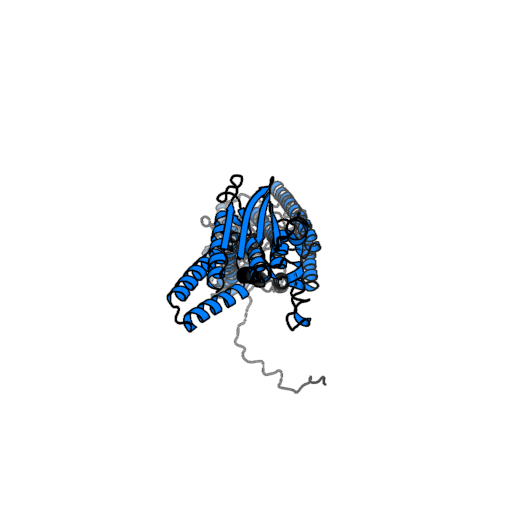6 N N . ILE A 1 151 ? 21.619 -1.777 -60.364 1.00 66.06 151 ILE A N 1
ATOM 1257 C CA . ILE A 1 151 ? 21.060 -1.405 -59.062 1.00 66.06 151 ILE A CA 1
ATOM 1258 C C . ILE A 1 151 ? 21.318 0.076 -58.821 1.00 66.06 151 ILE A C 1
ATOM 1260 O O . ILE A 1 151 ? 22.455 0.531 -58.907 1.00 66.06 151 ILE A O 1
ATOM 1264 N N . LYS A 1 152 ? 20.272 0.823 -58.475 1.00 63.16 152 LYS A N 1
ATOM 1265 C CA . LYS A 1 152 ? 20.395 2.197 -57.981 1.00 63.16 152 LYS A CA 1
ATOM 1266 C C . LYS A 1 152 ? 20.577 2.158 -56.459 1.00 63.16 152 LYS A C 1
ATOM 1268 O O . LYS A 1 152 ? 19.857 1.432 -55.785 1.00 63.16 152 LYS A O 1
ATOM 1273 N N . HIS A 1 153 ? 21.548 2.890 -55.924 1.00 57.84 153 HIS A N 1
ATOM 1274 C CA . HIS A 1 153 ? 21.891 2.914 -54.500 1.00 57.84 153 HIS A CA 1
ATOM 1275 C C . HIS A 1 153 ? 22.172 4.348 -54.030 1.00 57.84 153 HIS A C 1
ATOM 1277 O O . HIS A 1 153 ? 22.779 5.126 -54.763 1.00 57.84 153 HIS A O 1
ATOM 1283 N N . ILE A 1 154 ? 21.763 4.701 -52.809 1.00 55.62 154 ILE A N 1
ATOM 1284 C CA . ILE A 1 154 ? 22.020 6.014 -52.193 1.00 55.62 154 ILE A CA 1
ATOM 1285 C C . ILE A 1 154 ? 22.985 5.808 -51.024 1.00 55.62 154 ILE A C 1
ATOM 1287 O O . ILE A 1 154 ? 22.717 4.989 -50.147 1.00 55.62 154 ILE A O 1
ATOM 1291 N N . ILE A 1 155 ? 24.099 6.546 -50.995 1.00 49.56 155 ILE A N 1
ATOM 1292 C CA . ILE A 1 155 ? 25.042 6.516 -49.867 1.00 49.56 155 ILE A CA 1
ATOM 1293 C C . ILE A 1 155 ? 24.761 7.729 -48.958 1.00 49.56 155 ILE A C 1
ATOM 1295 O O . ILE A 1 155 ? 24.991 8.864 -49.385 1.00 49.56 155 ILE A O 1
ATOM 1299 N N . PRO A 1 156 ? 24.234 7.533 -47.732 1.00 41.69 156 PRO A N 1
ATOM 1300 C CA . PRO A 1 156 ? 24.045 8.625 -46.779 1.00 41.69 156 PRO A CA 1
ATOM 1301 C C . PRO A 1 156 ? 25.368 9.081 -46.130 1.00 41.69 156 PRO A C 1
ATOM 1303 O O . PRO A 1 156 ? 26.312 8.307 -46.009 1.00 41.69 156 PRO A O 1
ATOM 1306 N N . ASP A 1 157 ? 25.388 10.343 -45.688 1.00 39.12 157 ASP A N 1
ATOM 1307 C CA . ASP A 1 157 ? 26.566 11.162 -45.331 1.00 39.12 157 ASP A CA 1
ATOM 1308 C C . ASP A 1 157 ? 27.405 10.708 -44.117 1.00 39.12 157 ASP A C 1
ATOM 1310 O O . ASP A 1 157 ? 28.550 11.107 -43.968 1.00 39.12 157 ASP A O 1
ATOM 1314 N N . ASP A 1 158 ? 26.879 9.862 -43.229 1.00 38.31 158 ASP A N 1
ATOM 1315 C CA . ASP A 1 158 ? 27.492 9.670 -41.910 1.00 38.31 158 ASP A CA 1
ATOM 1316 C C . ASP A 1 158 ? 27.569 8.210 -41.474 1.00 38.31 158 ASP A C 1
ATOM 1318 O O . ASP A 1 158 ? 26.595 7.458 -41.575 1.00 38.31 158 ASP A O 1
ATOM 1322 N N . TYR A 1 159 ? 28.670 7.869 -40.790 1.00 35.09 159 TYR A N 1
ATOM 1323 C CA . TYR A 1 159 ? 28.908 6.610 -40.055 1.00 35.09 159 TYR A CA 1
ATOM 1324 C C . TYR A 1 159 ? 27.888 6.360 -38.917 1.00 35.09 159 TYR A C 1
ATOM 1326 O O . TYR A 1 159 ? 28.055 5.471 -38.088 1.00 35.09 159 TYR A O 1
ATOM 1334 N N . ILE A 1 160 ? 26.836 7.173 -38.828 1.00 33.22 160 ILE A N 1
ATOM 1335 C CA . ILE A 1 160 ? 25.813 7.179 -37.778 1.00 33.22 160 ILE A CA 1
ATOM 1336 C C . ILE A 1 160 ? 24.414 6.959 -38.376 1.00 33.22 160 ILE A C 1
ATOM 1338 O O . ILE A 1 160 ? 23.513 6.499 -37.675 1.00 33.22 160 ILE A O 1
ATOM 1342 N N . ARG A 1 161 ? 24.244 7.129 -39.697 1.00 34.91 161 ARG A N 1
ATOM 1343 C CA . ARG A 1 161 ? 23.076 6.643 -40.449 1.00 34.91 161 ARG A CA 1
ATOM 1344 C C . ARG A 1 161 ? 23.318 5.197 -40.923 1.00 34.91 161 ARG A C 1
ATOM 1346 O O . ARG A 1 161 ? 23.226 4.897 -42.105 1.00 34.91 161 ARG A O 1
ATOM 1353 N N . PHE A 1 162 ? 23.612 4.273 -40.000 1.00 34.31 162 PHE A N 1
ATOM 1354 C CA . PHE A 1 162 ? 23.797 2.830 -40.285 1.00 34.31 162 PHE A CA 1
ATOM 1355 C C . PHE A 1 162 ? 22.476 2.057 -40.464 1.00 34.31 162 PHE A C 1
ATOM 1357 O O . PHE A 1 162 ? 22.341 0.899 -40.071 1.00 34.31 162 PHE A O 1
ATOM 1364 N N . VAL A 1 163 ? 21.487 2.692 -41.083 1.00 35.56 163 VAL A N 1
ATOM 1365 C CA . VAL A 1 163 ? 20.400 1.980 -41.749 1.00 35.56 163 VAL A CA 1
ATOM 1366 C C . VAL A 1 163 ? 20.455 2.465 -43.182 1.00 35.56 163 VAL A C 1
ATOM 1368 O O . VAL A 1 163 ? 20.005 3.564 -43.494 1.00 35.56 163 VAL A O 1
ATOM 1371 N N . SER A 1 164 ? 21.093 1.672 -44.038 1.00 32.69 164 SER A N 1
ATOM 1372 C CA . SER A 1 164 ? 21.021 1.848 -45.479 1.00 32.69 164 SER A CA 1
ATOM 1373 C C . SER A 1 164 ? 19.549 1.990 -45.869 1.00 32.69 164 SER A C 1
ATOM 1375 O O . SER A 1 164 ? 18.797 1.016 -45.789 1.00 32.69 164 SER A O 1
ATOM 1377 N N . ILE A 1 165 ? 19.123 3.172 -46.310 1.00 34.62 165 ILE A N 1
ATOM 1378 C CA . ILE A 1 165 ? 17.967 3.256 -47.200 1.00 34.62 165 ILE A CA 1
ATOM 1379 C C . ILE A 1 165 ? 18.490 2.745 -48.542 1.00 34.62 165 ILE A C 1
ATOM 1381 O O . ILE A 1 165 ? 18.921 3.502 -49.405 1.00 34.62 165 ILE A O 1
ATOM 1385 N N . ALA A 1 166 ? 18.566 1.423 -48.669 1.00 33.41 166 ALA A N 1
ATOM 1386 C CA . ALA A 1 166 ? 18.789 0.782 -49.948 1.00 33.41 166 ALA A CA 1
ATOM 1387 C C . ALA A 1 166 ? 17.432 0.751 -50.660 1.00 33.41 166 ALA A C 1
ATOM 1389 O O . ALA A 1 166 ? 16.712 -0.241 -50.595 1.00 33.41 166 ALA A O 1
ATOM 1390 N N . GLU A 1 167 ? 17.054 1.856 -51.305 1.00 31.05 167 GLU A N 1
ATOM 1391 C CA . GLU A 1 167 ? 16.033 1.802 -52.352 1.00 31.05 167 GLU A CA 1
ATOM 1392 C C . GLU A 1 167 ? 16.647 1.103 -53.567 1.00 31.05 167 GLU A C 1
ATOM 1394 O O . GLU A 1 167 ? 17.216 1.738 -54.451 1.00 31.05 167 GLU A O 1
ATOM 1399 N N . VAL A 1 168 ? 16.574 -0.226 -53.604 1.00 35.00 168 VAL A N 1
ATOM 1400 C CA . VAL A 1 168 ? 16.938 -0.987 -54.801 1.00 35.00 168 VAL A CA 1
ATOM 1401 C C . VAL A 1 168 ? 15.711 -1.005 -55.703 1.00 35.00 168 VAL A C 1
ATOM 1403 O O . VAL A 1 168 ? 14.777 -1.779 -55.509 1.00 35.00 168 VAL A O 1
ATOM 1406 N N . ALA A 1 169 ? 15.707 -0.121 -56.696 1.00 34.94 169 ALA A N 1
ATOM 1407 C CA . ALA A 1 169 ? 14.724 -0.159 -57.766 1.00 34.94 169 ALA A CA 1
ATOM 1408 C C . ALA A 1 169 ? 15.002 -1.372 -58.672 1.00 34.94 169 ALA A C 1
ATOM 1410 O O . ALA A 1 169 ? 15.810 -1.290 -59.596 1.00 34.94 169 ALA A O 1
ATOM 1411 N N . VAL A 1 170 ? 14.334 -2.498 -58.413 1.00 42.38 170 VAL A N 1
ATOM 1412 C CA . VAL A 1 170 ? 14.234 -3.621 -59.357 1.00 42.38 170 VAL A CA 1
ATOM 1413 C C . VAL A 1 170 ? 12.832 -3.567 -59.975 1.00 42.38 170 VAL A C 1
ATOM 1415 O O . VAL A 1 170 ? 11.900 -4.165 -59.456 1.00 42.38 170 VAL A O 1
ATOM 1418 N N . ARG A 1 171 ? 12.705 -2.829 -61.091 1.00 33.78 171 ARG A N 1
ATOM 1419 C CA . ARG A 1 171 ? 11.500 -2.649 -61.947 1.00 33.78 171 ARG A CA 1
ATOM 1420 C C . ARG A 1 171 ? 10.361 -1.733 -61.411 1.00 33.78 171 ARG A C 1
ATOM 1422 O O . ARG A 1 171 ? 10.265 -1.496 -60.214 1.00 33.78 171 ARG A O 1
ATOM 1429 N N . PRO A 1 172 ? 9.538 -1.128 -62.308 1.00 36.34 172 PRO A N 1
ATOM 1430 C CA . PRO A 1 172 ? 9.000 0.235 -62.128 1.00 36.34 172 PRO A CA 1
ATOM 1431 C C . PRO A 1 172 ? 7.675 0.408 -61.360 1.00 36.34 172 PRO A C 1
ATOM 1433 O O . PRO A 1 172 ? 7.168 1.526 -61.339 1.00 36.34 172 PRO A O 1
ATOM 1436 N N . THR A 1 173 ? 7.070 -0.627 -60.770 1.00 30.33 173 THR A N 1
ATOM 1437 C CA . THR A 1 173 ? 5.693 -0.502 -60.227 1.00 30.33 173 THR A CA 1
ATOM 1438 C C . THR A 1 173 ? 5.440 -1.114 -58.854 1.00 30.33 173 THR A C 1
ATOM 1440 O O . THR A 1 173 ? 4.341 -0.951 -58.334 1.00 30.33 173 THR A O 1
ATOM 1443 N N . GLU A 1 174 ? 6.420 -1.753 -58.219 1.00 32.03 174 GLU A N 1
ATOM 1444 C CA . GLU A 1 174 ? 6.235 -2.326 -56.883 1.00 32.03 174 GLU A CA 1
ATOM 1445 C C . GLU A 1 174 ? 7.393 -1.917 -55.972 1.00 32.03 174 GLU A C 1
ATOM 1447 O O . GLU A 1 174 ? 8.513 -2.413 -56.074 1.00 32.03 174 GLU A O 1
ATOM 1452 N N . TYR A 1 175 ? 7.113 -0.978 -55.066 1.00 33.47 175 TYR A N 1
ATOM 1453 C CA . TYR A 1 175 ? 7.968 -0.722 -53.914 1.00 33.47 175 TYR A CA 1
ATOM 1454 C C . TYR A 1 175 ? 7.948 -1.967 -53.022 1.00 33.47 175 TYR A C 1
ATOM 1456 O O . TYR A 1 175 ? 7.037 -2.146 -52.216 1.00 33.47 175 TYR A O 1
ATOM 1464 N N . TYR A 1 176 ? 8.960 -2.825 -53.132 1.00 34.19 176 TYR A N 1
ATOM 1465 C CA . TYR A 1 176 ? 9.223 -3.824 -52.102 1.00 34.19 176 TYR A CA 1
ATOM 1466 C C . TYR A 1 176 ? 9.830 -3.120 -50.880 1.00 34.19 176 TYR A C 1
ATOM 1468 O O . TYR A 1 176 ? 11.048 -3.024 -50.730 1.00 34.19 176 TYR A O 1
ATOM 1476 N N . GLN A 1 177 ? 8.977 -2.647 -49.965 1.00 36.00 177 GLN A N 1
ATOM 1477 C CA . GLN A 1 177 ? 9.342 -2.698 -48.550 1.00 36.00 177 GLN A CA 1
ATOM 1478 C C . GLN A 1 177 ? 9.525 -4.179 -48.231 1.00 36.00 177 GLN A C 1
ATOM 1480 O O . GLN A 1 177 ? 8.613 -4.966 -48.469 1.00 36.00 177 GLN A O 1
ATOM 1485 N N . GLY A 1 178 ? 10.722 -4.574 -47.789 1.00 34.78 178 GLY A N 1
ATOM 1486 C CA . GLY A 1 178 ? 11.030 -5.966 -47.478 1.00 34.78 178 GLY A CA 1
ATOM 1487 C C . GLY A 1 178 ? 9.925 -6.569 -46.619 1.00 34.78 178 GLY A C 1
ATOM 1488 O O . GLY A 1 178 ? 9.748 -6.183 -45.465 1.00 34.78 178 GLY A O 1
ATOM 1489 N N . ASP A 1 179 ? 9.171 -7.492 -47.208 1.00 32.31 179 ASP A N 1
ATOM 1490 C CA . ASP A 1 179 ? 8.023 -8.119 -46.577 1.00 32.31 179 ASP A CA 1
ATOM 1491 C C . ASP A 1 179 ? 8.549 -9.090 -45.509 1.00 32.31 179 ASP A C 1
ATOM 1493 O O . ASP A 1 179 ? 8.769 -10.280 -45.730 1.00 32.31 179 ASP A O 1
ATOM 1497 N N . THR A 1 180 ? 8.879 -8.550 -44.334 1.00 39.94 180 THR A N 1
ATOM 1498 C CA . THR A 1 180 ? 9.282 -9.340 -43.160 1.00 39.94 180 THR A CA 1
ATOM 1499 C C . THR A 1 180 ? 8.073 -9.866 -42.388 1.00 39.94 180 THR A C 1
ATOM 1501 O O . THR A 1 180 ? 8.220 -10.558 -41.368 1.00 39.94 180 THR A O 1
ATOM 1504 N N . ASN A 1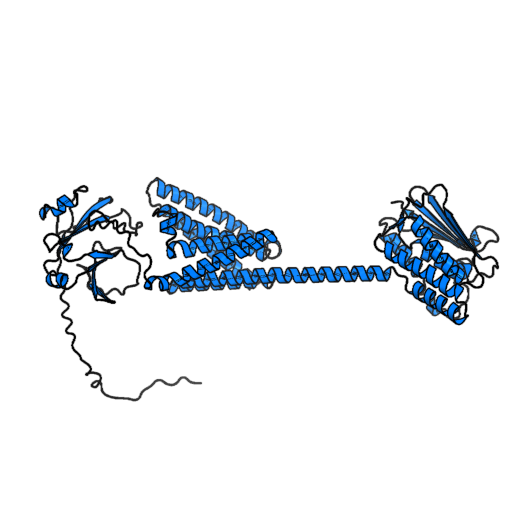 181 ? 6.869 -9.574 -42.878 1.00 39.50 181 ASN A N 1
ATOM 1505 C CA . ASN A 1 181 ? 5.631 -9.919 -42.224 1.00 39.50 181 ASN A CA 1
ATOM 1506 C C . ASN A 1 181 ? 5.234 -11.364 -42.567 1.00 39.50 181 ASN A C 1
ATOM 1508 O O . ASN A 1 181 ? 4.970 -11.725 -43.704 1.00 39.50 181 ASN A O 1
ATOM 1512 N N . LEU A 1 182 ? 5.169 -12.190 -41.513 1.00 40.00 182 LEU A N 1
ATOM 1513 C CA . LEU A 1 182 ? 4.424 -13.460 -41.442 1.00 40.00 182 LEU A CA 1
ATOM 1514 C C . LEU A 1 182 ? 5.058 -14.760 -41.983 1.00 40.00 182 LEU A C 1
ATOM 1516 O O . LEU A 1 182 ? 4.337 -15.692 -42.331 1.00 40.00 182 LEU A O 1
ATOM 1520 N N . LEU A 1 183 ? 6.381 -14.952 -41.905 1.00 37.66 183 LEU A N 1
ATOM 1521 C CA . LEU A 1 183 ? 6.945 -16.316 -41.960 1.00 37.66 183 LEU A CA 1
ATOM 1522 C C . LEU A 1 183 ? 6.973 -16.992 -40.574 1.00 37.66 183 LEU A C 1
ATOM 1524 O O . LEU A 1 183 ? 7.410 -16.413 -39.577 1.00 37.66 183 LEU A O 1
ATOM 1528 N N . LYS A 1 184 ? 6.564 -18.270 -40.518 1.00 39.09 184 LYS A N 1
ATOM 1529 C CA . LYS A 1 184 ? 6.532 -19.144 -39.318 1.00 39.09 184 LYS A CA 1
ATOM 1530 C C . LYS A 1 184 ? 7.885 -19.219 -38.578 1.00 39.09 184 LYS A C 1
ATOM 1532 O O . LYS A 1 184 ? 7.917 -19.455 -37.372 1.00 39.09 184 LYS A O 1
ATOM 1537 N N . SER A 1 185 ? 8.995 -18.980 -39.282 1.00 40.34 185 SER A N 1
ATOM 1538 C CA . SER A 1 185 ? 10.359 -18.895 -38.735 1.00 40.34 185 SER A CA 1
ATOM 1539 C C . SER A 1 185 ? 10.591 -17.654 -37.858 1.00 40.34 185 SER A C 1
ATOM 1541 O O . SER A 1 185 ? 11.310 -17.748 -36.864 1.00 40.34 185 SER A O 1
ATOM 1543 N N . ASN A 1 186 ? 9.925 -16.527 -38.143 1.00 50.56 186 ASN A N 1
ATOM 1544 C CA . ASN A 1 186 ? 10.037 -15.282 -37.370 1.00 50.56 186 ASN A CA 1
ATOM 1545 C C . ASN A 1 186 ? 9.209 -15.303 -36.076 1.00 50.56 186 ASN A C 1
ATOM 1547 O O . ASN A 1 186 ? 9.527 -14.581 -35.128 1.00 50.56 186 ASN A O 1
ATOM 1551 N N . PHE A 1 187 ? 8.197 -16.173 -35.972 1.00 56.78 187 PHE A N 1
ATOM 1552 C CA . PHE A 1 187 ? 7.417 -16.323 -34.738 1.00 56.78 187 PHE A CA 1
ATOM 1553 C C . PHE A 1 187 ? 8.296 -16.779 -33.564 1.00 56.78 187 PHE A C 1
ATOM 1555 O O . PHE A 1 187 ? 8.222 -16.219 -32.472 1.00 56.78 187 PHE A O 1
ATOM 1562 N N . LYS A 1 188 ? 9.217 -17.726 -33.796 1.00 60.56 188 LYS A N 1
ATOM 1563 C CA . LYS A 1 188 ? 10.151 -18.215 -32.765 1.00 60.56 188 LYS A CA 1
ATOM 1564 C C . LYS A 1 188 ? 11.181 -17.159 -32.335 1.00 60.56 188 LYS A C 1
ATOM 1566 O O . LYS A 1 188 ? 11.740 -17.271 -31.250 1.00 60.56 188 LYS A O 1
ATOM 1571 N N . ALA A 1 189 ? 11.413 -16.127 -33.144 1.00 61.34 189 ALA A N 1
ATOM 1572 C CA . ALA A 1 189 ? 12.254 -14.989 -32.772 1.00 61.34 189 ALA A CA 1
ATOM 1573 C C . ALA A 1 189 ? 11.477 -13.915 -31.983 1.00 61.34 189 ALA A C 1
ATOM 1575 O O . ALA A 1 189 ? 12.063 -13.229 -31.146 1.00 61.34 189 ALA A O 1
ATOM 1576 N N . ARG A 1 190 ? 10.159 -13.787 -32.210 1.00 71.75 190 ARG A N 1
ATOM 1577 C CA . ARG A 1 190 ? 9.306 -12.733 -31.625 1.00 71.75 190 ARG A CA 1
ATOM 1578 C C . ARG A 1 190 ? 8.417 -13.191 -30.460 1.00 71.75 190 ARG A C 1
ATOM 1580 O O . ARG A 1 190 ? 7.910 -12.338 -29.736 1.00 71.75 190 ARG A O 1
ATOM 1587 N N . TYR A 1 191 ? 8.259 -14.497 -30.215 1.00 81.56 191 TYR A N 1
ATOM 1588 C CA . TYR A 1 191 ? 7.320 -15.018 -29.203 1.00 81.56 191 TYR A CA 1
ATOM 1589 C C . TYR A 1 191 ? 7.543 -14.439 -27.799 1.00 81.56 191 TYR A C 1
ATOM 1591 O O . TYR A 1 191 ? 6.574 -14.138 -27.112 1.00 81.56 191 TYR A O 1
ATOM 1599 N N . ALA A 1 192 ? 8.799 -14.235 -27.383 1.00 85.25 192 ALA A N 1
ATOM 1600 C CA . ALA A 1 192 ? 9.109 -13.660 -26.076 1.00 85.25 192 ALA A CA 1
ATOM 1601 C C . ALA A 1 192 ? 8.586 -12.219 -25.952 1.00 85.25 192 ALA A C 1
ATOM 1603 O O . 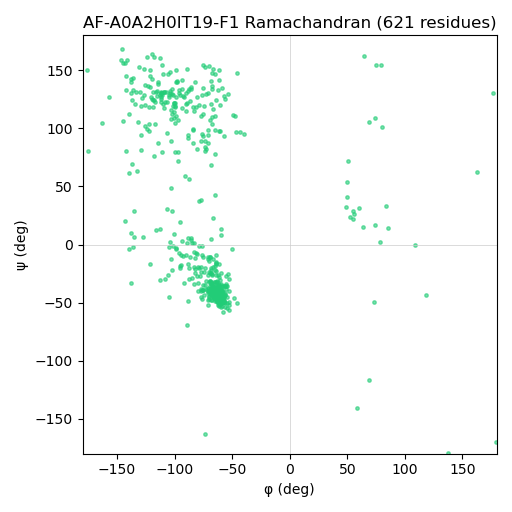ALA A 1 192 ? 8.068 -11.847 -24.905 1.00 85.25 192 ALA A O 1
ATOM 1604 N N . ALA A 1 193 ? 8.673 -11.427 -27.026 1.00 85.50 193 ALA A N 1
ATOM 1605 C CA . ALA A 1 193 ? 8.146 -10.066 -27.062 1.00 85.50 193 ALA A CA 1
ATOM 1606 C C . ALA A 1 193 ? 6.612 -10.048 -27.081 1.00 85.50 193 ALA A C 1
ATOM 1608 O O . ALA A 1 193 ? 6.014 -9.254 -26.367 1.00 85.50 193 ALA A O 1
ATOM 1609 N N . ILE A 1 194 ? 5.973 -10.955 -27.830 1.00 87.81 194 ILE A N 1
ATOM 1610 C CA . ILE A 1 194 ? 4.505 -11.087 -27.861 1.00 87.81 194 ILE A CA 1
ATOM 1611 C C . ILE A 1 194 ? 3.970 -11.496 -26.482 1.00 87.81 194 ILE A C 1
ATOM 1613 O O . ILE A 1 194 ? 3.043 -10.875 -25.966 1.00 87.81 194 ILE A O 1
ATOM 1617 N N . ALA A 1 195 ? 4.575 -12.516 -25.866 1.00 90.56 195 ALA A N 1
ATOM 1618 C CA . ALA A 1 195 ? 4.191 -12.990 -24.540 1.00 90.56 195 ALA A CA 1
ATOM 1619 C C . ALA A 1 195 ? 4.379 -11.899 -23.477 1.00 90.56 195 ALA A C 1
ATOM 1621 O O . ALA A 1 195 ? 3.484 -11.673 -22.665 1.00 90.56 195 ALA A O 1
ATOM 1622 N N . PHE A 1 196 ? 5.506 -11.182 -23.518 1.00 93.62 196 PHE A N 1
ATOM 1623 C CA . PHE A 1 196 ? 5.760 -10.043 -22.639 1.00 93.62 196 PHE A CA 1
ATOM 1624 C C . PHE A 1 196 ? 4.749 -8.915 -22.837 1.00 93.62 196 PHE A C 1
ATOM 1626 O O . PHE A 1 196 ? 4.250 -8.369 -21.858 1.00 93.62 196 PHE A O 1
ATOM 1633 N N . PHE A 1 197 ? 4.410 -8.595 -24.087 1.00 92.56 197 PHE A N 1
ATOM 1634 C CA . PHE A 1 197 ? 3.442 -7.550 -24.397 1.00 92.56 197 PHE A CA 1
ATOM 1635 C C . PHE A 1 197 ? 2.054 -7.881 -23.837 1.00 92.56 197 PHE A C 1
ATOM 1637 O O . PHE A 1 197 ? 1.460 -7.062 -23.137 1.00 92.56 197 PHE A O 1
ATOM 1644 N N . GLY A 1 198 ? 1.572 -9.109 -24.057 1.00 92.94 198 GLY A N 1
ATOM 1645 C CA . GLY A 1 198 ? 0.311 -9.580 -23.477 1.00 92.94 198 GLY A CA 1
ATOM 1646 C C . GLY A 1 198 ? 0.331 -9.572 -21.946 1.00 92.94 198 GLY A C 1
ATOM 1647 O O . GLY A 1 198 ? -0.586 -9.047 -21.317 1.00 92.94 198 GLY A O 1
ATOM 1648 N N . PHE A 1 199 ? 1.405 -10.086 -21.340 1.00 95.00 199 PHE A N 1
ATOM 1649 C CA . PHE A 1 199 ? 1.591 -10.078 -19.888 1.00 95.00 199 PHE A CA 1
ATOM 1650 C C . PHE A 1 199 ? 1.576 -8.659 -19.304 1.00 95.00 199 PHE A C 1
ATOM 1652 O O . PHE A 1 199 ? 0.867 -8.392 -18.332 1.00 95.00 199 PHE A O 1
ATOM 1659 N N . GLY A 1 200 ? 2.326 -7.730 -19.896 1.00 94.00 200 GLY A N 1
ATOM 1660 C CA . GLY A 1 200 ? 2.384 -6.368 -19.391 1.00 94.00 200 GLY A CA 1
ATOM 1661 C C . GLY A 1 200 ? 1.060 -5.624 -19.573 1.00 94.00 200 GLY A C 1
ATOM 1662 O O . GLY A 1 200 ? 0.727 -4.822 -18.707 1.00 94.00 200 GLY A O 1
ATOM 1663 N N . ILE A 1 201 ? 0.269 -5.895 -20.623 1.00 96.00 201 ILE A N 1
ATOM 1664 C CA . ILE A 1 201 ? -1.092 -5.335 -20.746 1.00 96.00 201 ILE A CA 1
ATOM 1665 C C . ILE A 1 201 ? -1.962 -5.785 -19.572 1.00 96.00 201 ILE A C 1
ATOM 1667 O O . ILE A 1 201 ? -2.636 -4.957 -18.961 1.00 96.00 201 ILE A O 1
ATOM 1671 N N . VAL A 1 202 ? -1.924 -7.074 -19.220 1.00 96.81 202 VAL A N 1
ATOM 1672 C CA . VAL A 1 202 ? -2.665 -7.594 -18.060 1.00 96.81 202 VAL A CA 1
ATOM 1673 C C . VAL A 1 202 ? -2.231 -6.876 -16.781 1.00 96.81 202 VAL A C 1
ATOM 1675 O O . VAL A 1 202 ? -3.083 -6.416 -16.022 1.00 96.81 202 VAL A O 1
ATOM 1678 N N . MET A 1 203 ? -0.923 -6.702 -16.570 1.00 95.31 203 MET A N 1
ATOM 1679 C CA . MET A 1 203 ? -0.396 -5.964 -15.415 1.00 95.31 203 MET A CA 1
ATOM 1680 C C . MET A 1 203 ? -0.779 -4.478 -15.423 1.00 95.31 203 MET A C 1
ATOM 1682 O O . MET A 1 203 ? -1.089 -3.910 -14.372 1.00 95.31 203 MET A O 1
ATOM 1686 N N . LEU A 1 204 ? -0.820 -3.841 -16.593 1.00 96.25 204 LEU A N 1
ATOM 1687 C CA . LEU A 1 204 ? -1.235 -2.449 -16.740 1.00 96.25 204 LEU A CA 1
ATOM 1688 C C . LEU A 1 204 ? -2.718 -2.271 -16.400 1.00 96.25 204 LEU A C 1
ATOM 1690 O O . LEU A 1 204 ? -3.061 -1.360 -15.649 1.00 96.25 204 LEU A O 1
ATOM 1694 N N . ILE A 1 205 ? -3.586 -3.161 -16.887 1.00 96.56 205 ILE A N 1
ATOM 1695 C CA . ILE A 1 205 ? -5.014 -3.158 -16.546 1.00 96.56 205 ILE A CA 1
ATOM 1696 C C . ILE A 1 205 ? -5.175 -3.380 -15.043 1.00 96.56 205 ILE A C 1
ATOM 1698 O O . ILE A 1 205 ? -5.804 -2.563 -14.379 1.00 96.56 205 ILE A O 1
ATOM 1702 N N . PHE A 1 206 ? -4.537 -4.417 -14.492 1.00 94.94 206 PHE A N 1
ATOM 1703 C CA . PHE A 1 206 ? -4.564 -4.717 -13.060 1.00 94.94 206 PHE A CA 1
ATOM 1704 C C . PHE A 1 206 ? -4.164 -3.503 -12.209 1.00 94.94 206 PHE A C 1
ATOM 1706 O O . PHE A 1 206 ? -4.936 -3.052 -11.364 1.00 94.94 206 PHE A O 1
ATOM 1713 N N . SER A 1 207 ? -2.980 -2.938 -12.457 1.00 94.88 207 SER A N 1
ATOM 1714 C CA . SER A 1 207 ? -2.467 -1.791 -11.700 1.00 94.88 207 SER A CA 1
ATOM 1715 C C . SER A 1 207 ? -3.379 -0.564 -11.808 1.00 94.88 207 SER A C 1
ATOM 1717 O O . SER A 1 207 ? -3.634 0.104 -10.806 1.00 94.88 207 SER A O 1
ATOM 1719 N N . THR A 1 208 ? -3.945 -0.308 -12.990 1.00 94.12 208 THR A N 1
ATOM 1720 C CA . THR A 1 208 ? -4.846 0.826 -13.223 1.00 94.12 208 THR A CA 1
ATOM 1721 C C . THR A 1 208 ? -6.187 0.638 -12.516 1.00 94.12 208 THR A C 1
ATOM 1723 O O . THR A 1 208 ? -6.649 1.544 -11.825 1.00 94.12 208 THR A O 1
ATOM 1726 N N . THR A 1 209 ? -6.802 -0.541 -12.632 1.00 95.12 209 THR A N 1
ATOM 1727 C CA . THR A 1 209 ? -8.067 -0.869 -11.960 1.00 95.12 209 THR A CA 1
ATOM 1728 C C . THR A 1 209 ? -7.928 -0.746 -10.447 1.00 95.12 209 THR A C 1
ATOM 1730 O O . THR A 1 209 ? -8.761 -0.113 -9.797 1.00 95.12 209 THR A O 1
ATOM 1733 N N . VAL A 1 210 ? -6.846 -1.289 -9.881 1.00 93.62 210 VAL A N 1
ATOM 1734 C CA . VAL A 1 210 ? -6.602 -1.200 -8.438 1.00 93.62 210 VAL A CA 1
ATOM 1735 C C . VAL A 1 210 ? -6.320 0.242 -8.013 1.00 93.62 210 VAL A C 1
ATOM 1737 O O . VAL A 1 210 ? -6.836 0.669 -6.982 1.00 93.62 210 VAL A O 1
ATOM 1740 N N . TYR A 1 211 ? -5.584 1.029 -8.805 1.00 95.62 211 TYR A N 1
ATOM 1741 C CA . TYR A 1 211 ? -5.395 2.458 -8.534 1.00 95.62 211 TYR A CA 1
ATOM 1742 C C . TYR A 1 211 ? -6.720 3.234 -8.519 1.00 95.62 211 TYR A C 1
ATOM 1744 O O . TYR A 1 211 ? -6.934 4.057 -7.631 1.00 95.62 211 TYR A O 1
ATOM 1752 N N . ILE A 1 212 ? -7.628 2.972 -9.464 1.00 95.06 212 ILE A N 1
ATOM 1753 C CA . ILE A 1 212 ? -8.937 3.642 -9.511 1.00 95.06 212 ILE A CA 1
ATOM 1754 C C . ILE A 1 212 ? -9.739 3.359 -8.236 1.00 95.06 212 ILE A C 1
ATOM 1756 O O . ILE A 1 212 ? -10.339 4.288 -7.694 1.00 95.06 212 ILE A O 1
ATOM 1760 N N . TYR A 1 213 ? -9.703 2.117 -7.746 1.00 92.62 213 TYR A N 1
ATOM 1761 C CA . TYR A 1 213 ? -10.431 1.692 -6.551 1.00 92.62 213 TYR A CA 1
ATOM 1762 C C . TYR A 1 213 ? -9.781 2.172 -5.244 1.00 92.62 213 TYR A C 1
ATOM 1764 O O . TYR A 1 213 ? -10.460 2.707 -4.376 1.00 92.62 213 TYR A O 1
ATOM 1772 N N . GLN A 1 214 ? -8.462 2.004 -5.098 1.00 88.75 214 GLN A N 1
ATOM 1773 C CA . GLN A 1 214 ? -7.751 2.266 -3.840 1.00 88.75 214 GLN A CA 1
ATOM 1774 C C . GLN A 1 214 ? -7.135 3.664 -3.734 1.00 88.75 214 GLN A C 1
ATOM 1776 O O . GLN A 1 214 ? -6.755 4.077 -2.643 1.00 88.75 214 GLN A O 1
ATOM 1781 N N . LYS A 1 215 ? -6.965 4.380 -4.853 1.00 92.62 215 LYS A N 1
ATOM 1782 C CA . LYS A 1 215 ? -6.291 5.692 -4.934 1.00 92.62 215 LYS A CA 1
ATOM 1783 C C . LYS A 1 215 ? -4.869 5.724 -4.358 1.00 92.62 215 LYS A C 1
ATOM 1785 O O . LYS A 1 215 ? -4.345 6.791 -4.047 1.00 92.62 215 LYS A O 1
ATOM 1790 N N . ALA A 1 216 ? -4.216 4.568 -4.262 1.00 92.69 216 ALA A N 1
ATOM 1791 C CA . ALA A 1 216 ? -2.864 4.459 -3.738 1.00 92.69 216 ALA A CA 1
ATOM 1792 C C . ALA A 1 216 ? -1.810 4.629 -4.842 1.00 92.69 216 ALA A C 1
ATOM 1794 O O . ALA A 1 216 ? -1.790 3.895 -5.835 1.00 92.69 216 ALA A O 1
ATOM 1795 N N . ASN A 1 217 ? -0.934 5.620 -4.672 1.00 94.88 217 ASN A N 1
ATOM 1796 C CA . ASN A 1 217 ? -0.035 6.096 -5.723 1.00 94.88 217 ASN A CA 1
ATOM 1797 C C . ASN A 1 217 ? 0.989 5.049 -6.188 1.00 94.88 217 ASN A C 1
ATOM 1799 O O . ASN A 1 217 ? 1.425 5.101 -7.336 1.00 94.88 217 ASN A O 1
ATOM 1803 N N . GLU A 1 218 ? 1.367 4.083 -5.349 1.00 95.69 218 GLU A N 1
ATOM 1804 C CA . GLU A 1 218 ? 2.254 2.986 -5.750 1.00 95.69 218 GLU A CA 1
ATOM 1805 C C . GLU A 1 218 ? 1.712 2.186 -6.944 1.00 95.69 218 GLU A C 1
ATOM 1807 O O . GLU A 1 218 ? 2.497 1.818 -7.814 1.00 95.69 218 GLU A O 1
ATOM 1812 N N . PHE A 1 219 ? 0.395 1.979 -7.056 1.00 97.06 219 PHE A N 1
ATOM 1813 C CA . PHE A 1 219 ? -0.189 1.287 -8.209 1.00 97.06 219 PHE A CA 1
ATOM 1814 C C . PHE A 1 219 ? -0.129 2.129 -9.482 1.00 97.06 219 PHE A C 1
ATOM 1816 O O . PHE A 1 219 ? 0.158 1.589 -10.548 1.00 97.06 219 PHE A O 1
ATOM 1823 N N . LEU A 1 220 ? -0.329 3.448 -9.376 1.00 97.31 220 LEU A N 1
ATOM 1824 C CA . LEU A 1 220 ? -0.174 4.363 -10.508 1.00 97.31 220 LEU A CA 1
ATOM 1825 C C . LEU A 1 220 ? 1.265 4.341 -11.032 1.00 97.31 220 LEU A C 1
ATOM 1827 O O . LEU A 1 220 ? 1.487 4.171 -12.228 1.00 97.31 220 LEU A O 1
ATOM 1831 N N . TYR A 1 221 ? 2.249 4.475 -10.139 1.00 97.88 221 TYR A N 1
ATOM 1832 C CA . TYR A 1 221 ? 3.658 4.459 -10.532 1.00 97.88 221 TYR A CA 1
ATOM 1833 C C . TYR A 1 221 ? 4.088 3.098 -11.080 1.00 97.88 221 TYR A C 1
ATOM 1835 O O . TYR A 1 221 ? 4.816 3.051 -12.069 1.00 97.88 221 TYR A O 1
ATOM 1843 N N . TYR A 1 222 ? 3.598 1.999 -10.503 1.00 98.06 222 TYR A N 1
ATOM 1844 C CA . TYR A 1 222 ? 3.837 0.656 -11.031 1.00 98.06 222 TYR A CA 1
ATOM 1845 C C . TYR A 1 222 ? 3.220 0.457 -12.426 1.00 98.06 222 TYR A C 1
ATOM 1847 O O . TYR A 1 222 ? 3.864 -0.103 -13.317 1.00 98.06 222 TYR A O 1
ATOM 1855 N N . GLY A 1 223 ? 2.004 0.961 -12.653 1.00 97.56 223 GLY A N 1
ATOM 1856 C CA . GLY A 1 223 ? 1.350 0.933 -13.961 1.00 97.56 223 GLY A CA 1
ATOM 1857 C C . GLY A 1 223 ? 2.113 1.741 -15.008 1.00 97.56 223 GLY A C 1
ATOM 1858 O O . GLY A 1 223 ? 2.398 1.234 -16.090 1.00 97.56 223 GLY A O 1
ATOM 1859 N N . LEU A 1 224 ? 2.543 2.960 -14.673 1.00 97.88 224 LEU A N 1
ATOM 1860 C CA . LEU A 1 224 ? 3.348 3.801 -15.566 1.00 97.88 224 LEU A CA 1
ATOM 1861 C C . LEU A 1 224 ? 4.726 3.186 -15.864 1.00 97.88 224 LEU A C 1
ATOM 1863 O O . LEU A 1 224 ? 5.162 3.183 -17.014 1.00 97.88 224 LEU A O 1
ATOM 1867 N N . PHE A 1 225 ? 5.379 2.588 -14.863 1.00 97.75 225 PHE A N 1
ATOM 1868 C CA . PHE A 1 225 ? 6.594 1.790 -15.055 1.00 97.75 225 PHE A CA 1
ATOM 1869 C C . PHE A 1 225 ? 6.363 0.630 -16.037 1.00 97.75 225 PHE A C 1
ATOM 1871 O O . PHE A 1 225 ? 7.166 0.413 -16.949 1.00 97.75 225 PHE A O 1
ATOM 1878 N N . THR A 1 226 ? 5.245 -0.084 -15.885 1.00 97.00 226 THR A N 1
ATOM 1879 C CA . THR A 1 226 ? 4.869 -1.208 -16.752 1.00 97.00 226 THR A CA 1
ATOM 1880 C C . THR A 1 226 ? 4.609 -0.745 -18.182 1.00 97.00 226 THR A C 1
ATOM 1882 O O . THR A 1 226 ? 5.141 -1.337 -19.120 1.00 97.00 226 THR A O 1
ATOM 1885 N N . LEU A 1 227 ? 3.874 0.355 -18.357 1.00 96.31 227 LEU A N 1
ATOM 1886 C CA . LEU A 1 227 ? 3.605 0.963 -19.659 1.00 96.31 227 LEU A CA 1
ATOM 1887 C C . LEU A 1 227 ? 4.898 1.366 -20.376 1.00 96.31 227 LEU A C 1
ATOM 1889 O O . LEU A 1 227 ? 5.101 1.002 -21.532 1.00 96.31 227 LEU A O 1
ATOM 1893 N N . CYS A 1 228 ? 5.799 2.083 -19.702 1.00 96.25 228 CYS A N 1
ATOM 1894 C CA . CYS A 1 228 ? 7.054 2.495 -20.327 1.00 96.25 228 CYS A CA 1
ATOM 1895 C C . CYS A 1 228 ? 7.949 1.290 -20.656 1.00 96.25 228 CYS A C 1
ATOM 1897 O O . CYS A 1 228 ? 8.569 1.269 -21.717 1.00 96.25 228 CYS A O 1
ATOM 1899 N N . SER A 1 229 ? 7.972 0.260 -19.806 1.00 95.06 229 SER A N 1
ATOM 1900 C CA . SER A 1 229 ? 8.729 -0.978 -20.051 1.00 95.06 229 SER A CA 1
ATOM 1901 C C . SER A 1 229 ? 8.187 -1.773 -21.244 1.00 95.06 229 SER A C 1
ATOM 1903 O O . SER A 1 229 ? 8.964 -2.282 -22.055 1.00 95.06 229 SER A O 1
ATOM 1905 N N . LEU A 1 230 ? 6.859 -1.838 -21.388 1.00 93.62 230 LEU A N 1
ATOM 1906 C CA . LEU A 1 230 ? 6.177 -2.424 -22.543 1.00 93.62 230 LEU A CA 1
ATOM 1907 C C . LEU A 1 230 ? 6.576 -1.733 -23.842 1.00 93.62 230 LEU A C 1
ATOM 1909 O O . LEU A 1 230 ? 7.013 -2.401 -24.783 1.00 93.62 230 LEU A O 1
ATOM 1913 N N . LEU A 1 231 ? 6.452 -0.404 -23.870 1.00 91.12 231 LEU A N 1
ATOM 1914 C CA . LEU A 1 231 ? 6.792 0.410 -25.034 1.00 91.12 231 LEU A CA 1
ATOM 1915 C C . LEU A 1 231 ? 8.286 0.299 -25.360 1.00 91.12 231 LEU A C 1
ATOM 1917 O O . LEU A 1 231 ? 8.658 0.152 -26.520 1.00 91.12 231 LEU A O 1
ATOM 1921 N N . TYR A 1 232 ? 9.156 0.263 -24.355 1.00 91.19 232 TYR A N 1
ATOM 1922 C CA . TYR A 1 232 ? 10.593 0.147 -24.572 1.00 91.19 232 TYR A CA 1
ATOM 1923 C C . TYR A 1 232 ? 11.019 -1.212 -25.160 1.00 91.19 232 TYR A C 1
ATOM 1925 O O . TYR A 1 232 ? 11.770 -1.256 -26.133 1.00 91.19 232 TYR A O 1
ATOM 1933 N N . LEU A 1 233 ? 10.545 -2.333 -24.601 1.00 89.12 233 LEU A N 1
ATOM 1934 C CA . LEU A 1 233 ? 11.025 -3.670 -24.987 1.00 89.12 233 LEU A CA 1
ATOM 1935 C C . LEU A 1 233 ? 10.270 -4.299 -26.169 1.00 89.12 233 LEU A C 1
ATOM 1937 O O . LEU A 1 233 ? 10.784 -5.253 -26.765 1.00 89.12 233 LEU A O 1
ATOM 1941 N N . SER A 1 234 ? 9.079 -3.790 -26.506 1.00 84.25 234 SER A N 1
ATOM 1942 C CA . SER A 1 234 ? 8.188 -4.425 -27.492 1.00 84.25 234 SER A CA 1
ATOM 1943 C C . SER A 1 234 ? 8.085 -3.673 -28.819 1.00 84.25 234 SER A C 1
ATOM 1945 O O . SER A 1 234 ? 7.898 -4.330 -29.839 1.00 84.25 234 SER A O 1
ATOM 1947 N N . THR A 1 235 ? 8.234 -2.340 -28.839 1.00 74.56 235 THR A N 1
ATOM 1948 C CA . THR A 1 235 ? 7.899 -1.504 -30.015 1.00 74.56 235 THR A CA 1
ATOM 1949 C C . THR A 1 235 ? 8.601 -1.961 -31.296 1.00 74.56 235 THR A C 1
ATOM 1951 O O . THR A 1 235 ? 7.925 -2.299 -32.261 1.00 74.56 235 THR A O 1
ATOM 1954 N N . ASN A 1 236 ? 9.931 -2.081 -31.281 1.00 69.88 236 ASN A N 1
ATOM 1955 C CA . ASN A 1 236 ? 10.701 -2.547 -32.442 1.00 69.88 236 ASN A CA 1
ATOM 1956 C C . ASN A 1 236 ? 10.444 -4.032 -32.764 1.00 69.88 236 ASN A C 1
ATOM 1958 O O . ASN A 1 236 ? 10.242 -4.430 -33.905 1.00 69.88 236 ASN A O 1
ATOM 1962 N N . LYS A 1 237 ? 10.376 -4.886 -31.735 1.00 73.75 237 LYS A N 1
ATOM 1963 C CA . LYS A 1 237 ? 10.254 -6.342 -31.929 1.00 73.75 237 LYS A CA 1
ATOM 1964 C C . LYS A 1 237 ? 8.909 -6.766 -32.521 1.00 73.75 237 LYS A C 1
ATOM 1966 O O . LYS A 1 237 ? 8.826 -7.845 -33.108 1.00 73.75 237 LYS A O 1
ATOM 1971 N N . LEU A 1 238 ? 7.872 -5.955 -32.328 1.00 73.88 238 LEU A N 1
ATOM 1972 C CA . LEU A 1 238 ? 6.525 -6.188 -32.844 1.00 73.88 238 LEU A CA 1
ATOM 1973 C C . LEU A 1 238 ? 6.229 -5.400 -34.130 1.00 73.88 238 LEU A C 1
ATOM 1975 O O . LEU A 1 238 ? 5.157 -5.593 -34.693 1.00 73.88 238 LEU A O 1
ATOM 1979 N N . GLY A 1 239 ? 7.160 -4.567 -34.611 1.00 65.56 239 GLY A N 1
ATOM 1980 C CA . GLY A 1 239 ? 6.965 -3.724 -35.797 1.00 65.56 239 GLY A CA 1
ATOM 1981 C C . GLY A 1 239 ? 6.052 -2.518 -35.556 1.00 65.56 239 GLY A C 1
ATOM 1982 O O . GLY A 1 239 ? 5.533 -1.927 -36.499 1.00 65.56 239 GLY A O 1
ATOM 1983 N N . PHE A 1 240 ? 5.811 -2.144 -34.294 1.00 70.12 240 PHE A N 1
ATOM 1984 C CA . PHE A 1 240 ? 5.022 -0.952 -33.980 1.00 70.12 240 PHE A CA 1
ATOM 1985 C C . PHE A 1 240 ? 5.765 0.334 -34.327 1.00 70.12 240 PHE A C 1
ATOM 1987 O O . PHE A 1 240 ? 5.131 1.358 -34.547 1.00 70.12 240 PHE A O 1
ATOM 1994 N N . ASP A 1 241 ? 7.090 0.299 -34.383 1.00 63.19 241 ASP A N 1
ATOM 1995 C CA . ASP A 1 241 ? 7.909 1.429 -34.797 1.00 63.19 241 ASP A CA 1
ATOM 1996 C C . ASP A 1 241 ? 7.620 1.869 -36.237 1.00 63.19 241 ASP A C 1
ATOM 1998 O O . ASP A 1 241 ? 7.441 3.065 -36.477 1.00 63.19 241 ASP A O 1
ATOM 2002 N N . GLU A 1 242 ? 7.491 0.924 -37.170 1.00 62.53 242 GLU A N 1
ATOM 2003 C CA . GLU A 1 242 ? 7.134 1.227 -38.562 1.00 62.53 242 GLU A CA 1
ATOM 2004 C C . GLU A 1 242 ? 5.733 1.845 -38.661 1.00 62.53 242 GLU A C 1
ATOM 2006 O O . GLU A 1 242 ? 5.540 2.849 -39.349 1.00 62.53 242 GLU A O 1
ATOM 2011 N N . VAL A 1 243 ? 4.768 1.299 -37.915 1.00 67.50 243 VAL A N 1
ATOM 2012 C CA . VAL A 1 243 ? 3.368 1.754 -37.932 1.00 67.50 243 VAL A CA 1
ATOM 2013 C C . VAL A 1 243 ? 3.198 3.121 -37.261 1.00 67.50 243 VAL A C 1
ATOM 2015 O O . VAL A 1 243 ? 2.538 4.005 -37.810 1.00 67.50 243 VAL A O 1
ATOM 2018 N N . ILE A 1 244 ? 3.773 3.305 -36.070 1.00 68.25 244 ILE A N 1
ATOM 2019 C CA . ILE A 1 244 ? 3.576 4.501 -35.237 1.00 68.25 244 ILE A CA 1
ATOM 2020 C C . ILE A 1 244 ? 4.400 5.672 -35.769 1.00 68.25 244 ILE A C 1
ATOM 2022 O O . ILE A 1 244 ? 3.891 6.788 -35.862 1.00 68.25 244 ILE A O 1
ATOM 2026 N N . PHE A 1 245 ? 5.665 5.435 -36.122 1.00 70.38 245 PHE A N 1
ATOM 2027 C CA . PHE A 1 245 ? 6.584 6.511 -36.495 1.00 70.38 245 PHE A CA 1
ATOM 2028 C C . PHE A 1 245 ? 6.725 6.688 -38.007 1.00 70.38 245 PHE A C 1
ATOM 2030 O O . PHE A 1 245 ? 7.389 7.632 -38.432 1.00 70.38 245 PHE A O 1
ATOM 2037 N N . ARG A 1 246 ? 6.087 5.830 -38.823 1.00 66.94 246 ARG A N 1
ATOM 2038 C CA . ARG A 1 246 ? 6.064 5.912 -40.298 1.00 66.94 246 ARG A CA 1
ATOM 2039 C C . ARG A 1 246 ? 7.461 6.091 -40.906 1.00 66.94 246 ARG A C 1
ATOM 2041 O O . ARG A 1 246 ? 7.657 6.905 -41.803 1.00 66.94 246 ARG A O 1
ATOM 2048 N N . GLY A 1 247 ? 8.449 5.383 -40.360 1.00 57.56 247 GLY A N 1
ATOM 2049 C CA . GLY A 1 247 ? 9.847 5.460 -40.798 1.00 57.56 247 GLY A CA 1
ATOM 2050 C C . GLY A 1 247 ? 10.635 6.683 -40.305 1.00 57.56 247 GLY A C 1
ATOM 2051 O O . GLY A 1 247 ? 11.815 6.806 -40.628 1.00 57.56 247 GLY A O 1
ATOM 2052 N N . ASN A 1 248 ? 10.054 7.576 -39.492 1.00 68.56 248 ASN A N 1
ATOM 2053 C CA . ASN A 1 248 ? 10.793 8.700 -38.916 1.00 68.56 248 ASN A CA 1
ATOM 2054 C C . ASN A 1 248 ? 11.712 8.235 -37.771 1.00 68.56 248 ASN A C 1
ATOM 2056 O O . ASN A 1 248 ? 11.321 8.166 -36.602 1.00 68.56 248 ASN A O 1
ATOM 2060 N N . TYR A 1 249 ? 12.963 7.942 -38.126 1.00 67.69 249 TYR A N 1
ATOM 2061 C CA . TYR A 1 249 ? 13.974 7.413 -37.211 1.00 67.69 249 TYR A CA 1
ATOM 2062 C C . TYR A 1 249 ? 14.306 8.357 -36.042 1.00 67.69 249 TYR A C 1
ATOM 2064 O O . TYR A 1 249 ? 14.526 7.896 -34.920 1.00 67.69 249 TYR A O 1
ATOM 2072 N N . HIS A 1 250 ? 14.296 9.676 -36.267 1.00 70.06 250 HIS A N 1
ATOM 2073 C CA . HIS A 1 250 ? 14.584 10.658 -35.217 1.00 70.06 250 HIS A CA 1
ATOM 2074 C C . HIS A 1 250 ? 13.517 10.640 -34.123 1.00 70.06 250 HIS A C 1
ATOM 2076 O O . HIS A 1 250 ? 13.848 10.596 -32.937 1.00 70.06 250 HIS A O 1
ATOM 2082 N N . ILE A 1 251 ? 12.241 10.625 -34.519 1.00 74.00 251 ILE A N 1
ATOM 2083 C CA . ILE A 1 251 ? 11.118 10.562 -33.579 1.00 74.00 251 ILE A CA 1
ATOM 2084 C C . ILE A 1 251 ? 11.121 9.212 -32.857 1.00 74.00 251 ILE A C 1
ATOM 2086 O O . ILE A 1 251 ? 11.014 9.179 -31.634 1.00 74.00 251 ILE A O 1
ATOM 2090 N N . TYR A 1 252 ? 11.324 8.105 -33.574 1.00 77.50 252 TYR A N 1
ATOM 2091 C CA . TYR A 1 252 ? 11.435 6.785 -32.951 1.00 77.50 252 TYR A CA 1
ATOM 2092 C C . TYR A 1 252 ? 12.520 6.747 -31.859 1.00 77.50 252 TYR A C 1
ATOM 2094 O O . TYR A 1 252 ? 12.249 6.336 -30.729 1.00 77.50 252 TYR A O 1
ATOM 2102 N N . TYR A 1 253 ? 13.737 7.218 -32.158 1.00 77.25 253 TYR A N 1
ATOM 2103 C CA . TYR A 1 253 ? 14.843 7.204 -31.197 1.00 77.25 253 TYR A CA 1
ATOM 2104 C C . TYR A 1 253 ? 14.5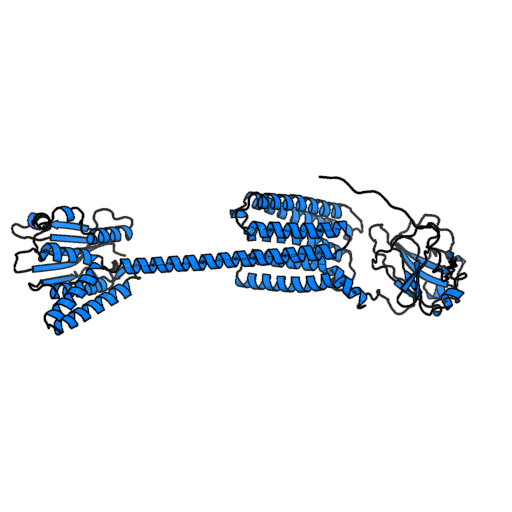92 8.137 -30.002 1.00 77.25 253 TYR A C 1
ATOM 2106 O O . TYR A 1 253 ? 14.915 7.783 -28.867 1.00 77.25 253 TYR A O 1
ATOM 2114 N N . LEU A 1 254 ? 13.958 9.292 -30.237 1.00 84.19 254 LEU A N 1
ATOM 2115 C CA . LEU A 1 254 ? 13.516 10.210 -29.185 1.00 84.19 254 LEU A CA 1
ATOM 2116 C C . LEU A 1 254 ? 12.585 9.509 -28.187 1.00 84.19 254 LEU A C 1
ATOM 2118 O O . LEU A 1 254 ? 12.808 9.587 -26.978 1.00 84.19 254 LEU A O 1
ATOM 2122 N N . PHE A 1 255 ? 11.570 8.799 -28.688 1.00 86.81 255 PHE A N 1
ATOM 2123 C CA . PHE A 1 255 ? 10.643 8.037 -27.852 1.00 86.81 255 PHE A CA 1
ATOM 2124 C C . PHE A 1 255 ? 11.341 6.875 -27.148 1.00 86.81 255 PHE A C 1
ATOM 2126 O O . PHE A 1 255 ? 11.150 6.700 -25.947 1.00 86.81 255 PHE A O 1
ATOM 2133 N N . LEU A 1 256 ? 12.199 6.125 -27.846 1.00 84.25 256 LEU A N 1
ATOM 2134 C CA . LEU A 1 256 ? 12.930 4.995 -27.271 1.00 84.25 256 LEU A CA 1
ATOM 2135 C C . LEU A 1 256 ? 13.791 5.416 -26.071 1.00 84.25 256 LEU A C 1
ATOM 2137 O O . LEU A 1 256 ? 13.741 4.778 -25.018 1.00 84.25 256 LEU A O 1
ATOM 2141 N N . VAL A 1 257 ? 14.560 6.499 -26.215 1.00 87.75 257 VAL A N 1
ATOM 2142 C CA . VAL A 1 257 ? 15.363 7.050 -25.117 1.00 87.75 257 VAL A CA 1
ATOM 2143 C C . VAL A 1 257 ? 14.457 7.649 -24.045 1.00 87.75 257 VAL A C 1
ATOM 2145 O O . VAL A 1 257 ? 14.675 7.394 -22.864 1.00 87.75 257 VAL A O 1
ATOM 2148 N N . GLY A 1 258 ? 13.399 8.368 -24.424 1.00 91.00 258 GLY A N 1
ATOM 2149 C CA . GLY A 1 258 ? 12.420 8.900 -23.477 1.00 91.00 258 GLY A CA 1
ATOM 2150 C C . GLY A 1 258 ? 11.815 7.820 -22.579 1.00 91.00 258 GLY A C 1
ATOM 2151 O O . GLY A 1 258 ? 11.784 7.985 -21.360 1.00 91.00 258 GLY A O 1
ATOM 2152 N N . TYR A 1 259 ? 11.423 6.674 -23.143 1.00 93.19 259 TYR A N 1
ATOM 2153 C CA . TYR A 1 259 ? 10.915 5.548 -22.361 1.00 93.19 259 TYR A CA 1
ATOM 2154 C C . TYR A 1 259 ? 11.936 5.051 -21.335 1.00 93.19 259 TYR A C 1
ATOM 2156 O O . TYR A 1 259 ? 11.539 4.787 -20.204 1.00 93.19 259 TYR A O 1
ATOM 2164 N N . GLN A 1 260 ? 13.234 4.992 -21.667 1.00 91.50 260 GLN A N 1
ATOM 2165 C CA . GLN A 1 260 ? 14.271 4.637 -20.686 1.00 91.50 260 GLN A CA 1
ATOM 2166 C C . GLN A 1 260 ? 14.252 5.599 -19.493 1.00 91.50 260 GLN A C 1
ATOM 2168 O O . GLN A 1 260 ? 14.173 5.141 -18.356 1.00 91.50 260 GLN A O 1
ATOM 2173 N N . PHE A 1 261 ? 14.238 6.915 -19.728 1.00 94.06 261 PHE A N 1
ATOM 2174 C CA . PHE A 1 261 ? 14.187 7.907 -18.646 1.00 94.06 261 PHE A CA 1
ATOM 2175 C C . PHE A 1 261 ? 12.954 7.723 -17.754 1.00 94.06 261 PHE A C 1
ATOM 2177 O O . PHE A 1 261 ? 13.067 7.722 -16.524 1.00 94.06 261 PHE A O 1
ATOM 2184 N N . PHE A 1 262 ? 11.786 7.531 -18.367 1.00 95.50 262 PHE A N 1
ATOM 2185 C CA . PHE A 1 262 ? 10.531 7.379 -17.637 1.00 95.50 262 PHE A CA 1
ATOM 2186 C C . PHE A 1 262 ? 10.449 6.076 -16.838 1.00 95.50 262 PHE A C 1
ATOM 2188 O O . PHE A 1 262 ? 9.964 6.113 -15.708 1.00 95.50 262 PHE A O 1
ATOM 2195 N N . ILE A 1 263 ? 10.978 4.958 -17.354 1.00 95.69 263 ILE A N 1
ATOM 2196 C CA . ILE A 1 263 ? 11.044 3.681 -16.619 1.00 95.69 263 ILE A CA 1
ATOM 2197 C C . ILE A 1 263 ? 11.699 3.894 -15.254 1.00 95.69 263 ILE A C 1
ATOM 2199 O O . ILE A 1 263 ? 11.132 3.507 -14.235 1.00 95.69 263 ILE A O 1
ATOM 2203 N N . TYR A 1 264 ? 12.852 4.564 -15.207 1.00 93.12 264 TYR A N 1
ATOM 2204 C CA . TYR A 1 264 ? 13.568 4.772 -13.949 1.00 93.12 264 TYR A CA 1
ATOM 2205 C C . TYR A 1 264 ? 12.865 5.744 -13.004 1.00 93.12 264 TYR A C 1
ATOM 2207 O O . TYR A 1 264 ? 12.824 5.498 -11.798 1.00 93.12 264 TYR A O 1
ATOM 2215 N N . ILE A 1 265 ? 12.291 6.832 -13.529 1.00 95.56 265 ILE A N 1
ATOM 2216 C CA . ILE A 1 265 ? 11.534 7.789 -12.712 1.00 95.56 265 ILE A CA 1
ATOM 2217 C C . ILE A 1 265 ? 10.350 7.082 -12.046 1.00 95.56 265 ILE A C 1
ATOM 2219 O O . ILE A 1 265 ? 10.184 7.174 -10.828 1.00 95.56 265 ILE A O 1
ATOM 2223 N N . PHE A 1 266 ? 9.558 6.337 -12.818 1.00 97.56 266 PHE A N 1
ATOM 2224 C CA . PHE A 1 266 ? 8.402 5.622 -12.285 1.00 97.56 266 PHE A CA 1
ATOM 2225 C C . PHE A 1 266 ? 8.801 4.466 -11.374 1.00 97.56 266 PHE A C 1
ATOM 2227 O O . PHE A 1 266 ? 8.155 4.274 -10.348 1.00 97.56 266 PHE A O 1
ATOM 2234 N N . TYR A 1 267 ? 9.900 3.770 -11.664 1.00 96.75 267 TYR A N 1
ATOM 2235 C CA . TYR A 1 267 ? 10.451 2.759 -10.768 1.00 96.75 267 TYR A CA 1
ATOM 2236 C C . TYR A 1 267 ? 10.836 3.345 -9.399 1.00 96.75 267 TYR A C 1
ATOM 2238 O O . TYR A 1 267 ? 10.447 2.816 -8.358 1.00 96.75 267 TYR A O 1
ATOM 2246 N N . PHE A 1 268 ? 11.548 4.474 -9.372 1.00 95.50 268 PHE A N 1
ATOM 2247 C CA . PHE A 1 268 ? 11.927 5.129 -8.120 1.00 95.50 268 PHE A CA 1
ATOM 2248 C C . PHE A 1 268 ? 10.726 5.676 -7.347 1.00 95.50 268 PHE A C 1
ATOM 2250 O O . PHE A 1 268 ? 10.676 5.545 -6.122 1.00 95.50 268 PHE A O 1
ATOM 2257 N N . LEU A 1 269 ? 9.742 6.256 -8.040 1.00 96.50 269 LEU A N 1
ATOM 2258 C CA . LEU A 1 269 ? 8.492 6.692 -7.417 1.00 96.50 269 LEU A CA 1
ATOM 2259 C C . LEU A 1 269 ? 7.710 5.503 -6.848 1.00 96.50 269 LEU A C 1
ATOM 2261 O O . LEU A 1 269 ? 7.238 5.580 -5.712 1.00 96.50 269 LEU A O 1
ATOM 2265 N N . PHE A 1 270 ? 7.638 4.395 -7.586 1.00 97.75 270 PHE A N 1
ATOM 2266 C CA . PHE A 1 270 ? 7.044 3.147 -7.125 1.00 97.75 270 PHE A CA 1
ATOM 2267 C C . PHE A 1 270 ? 7.738 2.642 -5.858 1.00 97.75 270 PHE A C 1
ATOM 2269 O O . PHE A 1 270 ? 7.081 2.541 -4.826 1.00 97.75 270 PHE A O 1
ATOM 2276 N N . ALA A 1 271 ? 9.054 2.409 -5.888 1.00 96.06 271 ALA A N 1
ATOM 2277 C CA . ALA A 1 271 ? 9.801 1.887 -4.742 1.00 96.06 271 ALA A CA 1
ATOM 2278 C C . ALA A 1 271 ? 9.685 2.799 -3.506 1.00 96.06 271 ALA A C 1
ATOM 2280 O O . ALA A 1 271 ? 9.496 2.315 -2.388 1.00 96.06 271 ALA A O 1
ATOM 2281 N N . SER A 1 272 ? 9.728 4.120 -3.712 1.00 95.00 272 SER A N 1
ATOM 2282 C CA . SER A 1 272 ? 9.610 5.122 -2.648 1.00 95.00 272 SER A CA 1
ATOM 2283 C C . SER A 1 272 ? 8.250 5.109 -1.947 1.00 95.00 272 SER A C 1
ATOM 2285 O O . SER A 1 272 ? 8.196 5.207 -0.720 1.00 95.00 272 SER A O 1
ATOM 2287 N N . ASN A 1 273 ? 7.155 4.950 -2.697 1.00 95.00 273 ASN A N 1
ATOM 2288 C CA . ASN A 1 273 ? 5.806 4.862 -2.124 1.00 95.00 273 ASN A CA 1
ATOM 2289 C C . ASN A 1 273 ? 5.522 3.456 -1.575 1.00 95.00 273 ASN A C 1
ATOM 2291 O O . ASN A 1 273 ? 4.977 3.315 -0.483 1.00 95.00 273 ASN A O 1
ATOM 2295 N N . PHE A 1 274 ? 5.967 2.413 -2.277 1.00 96.00 274 PHE A N 1
ATOM 2296 C CA . PHE A 1 274 ? 5.791 1.022 -1.873 1.00 96.00 274 PHE A CA 1
ATOM 2297 C C . PHE A 1 274 ? 6.417 0.739 -0.500 1.00 96.00 274 PHE A C 1
ATOM 2299 O O . PHE A 1 274 ? 5.746 0.165 0.359 1.00 96.00 274 PHE A O 1
ATOM 2306 N N . LEU A 1 275 ? 7.655 1.197 -0.273 1.00 94.94 275 LEU A N 1
ATOM 2307 C CA . LEU A 1 275 ? 8.391 1.032 0.989 1.00 94.94 275 LEU A CA 1
ATOM 2308 C C . LEU A 1 275 ? 8.250 2.214 1.961 1.00 94.94 275 LEU A C 1
ATOM 2310 O O . LEU A 1 275 ? 8.892 2.203 3.010 1.00 94.94 275 LEU A O 1
ATOM 2314 N N . GLU A 1 276 ? 7.457 3.234 1.620 1.00 94.12 276 GLU A N 1
ATOM 2315 C CA . GLU A 1 276 ? 7.273 4.455 2.418 1.00 94.12 276 GLU A CA 1
ATOM 2316 C C . GLU A 1 276 ? 8.609 5.099 2.841 1.00 94.12 276 GLU A C 1
ATOM 2318 O O . GLU A 1 276 ? 8.864 5.371 4.018 1.00 94.12 276 GLU A O 1
ATOM 2323 N N . PHE A 1 277 ? 9.494 5.373 1.874 1.00 93.31 277 PHE A N 1
ATOM 2324 C CA . PHE A 1 277 ? 10.849 5.872 2.148 1.00 93.31 277 PHE A CA 1
ATOM 2325 C C . PHE A 1 277 ? 10.881 7.137 3.001 1.00 93.31 277 PHE A C 1
ATOM 2327 O O . PHE A 1 277 ? 11.778 7.286 3.822 1.00 93.31 277 PHE A O 1
ATOM 2334 N N . LYS A 1 278 ? 9.901 8.038 2.876 1.00 92.00 278 LYS A N 1
ATOM 2335 C CA . LYS A 1 278 ? 9.820 9.225 3.745 1.00 92.00 278 LYS A CA 1
ATOM 2336 C C . LYS A 1 278 ? 9.779 8.866 5.235 1.00 92.00 278 LYS A C 1
ATOM 2338 O O . LYS A 1 278 ? 10.350 9.597 6.035 1.00 92.00 278 LYS A O 1
ATOM 2343 N N . ARG A 1 279 ? 9.125 7.757 5.585 1.00 92.44 279 ARG A N 1
ATOM 2344 C CA . ARG A 1 279 ? 8.940 7.294 6.961 1.00 92.44 279 ARG A CA 1
ATOM 2345 C C . ARG A 1 279 ? 10.087 6.402 7.422 1.00 92.44 279 ARG A C 1
ATOM 2347 O O . ARG A 1 279 ? 10.625 6.616 8.500 1.00 92.44 279 ARG A O 1
ATOM 2354 N N . TYR A 1 280 ? 10.461 5.415 6.609 1.00 92.94 280 TYR A N 1
ATOM 2355 C CA . TYR A 1 280 ? 11.385 4.355 7.028 1.00 92.94 280 TYR A CA 1
ATOM 2356 C C . TYR A 1 280 ? 12.819 4.521 6.506 1.00 92.94 280 TYR A C 1
ATOM 2358 O O . TYR A 1 280 ? 13.751 3.983 7.096 1.00 92.94 280 TYR A O 1
ATOM 2366 N N . TYR A 1 281 ? 13.019 5.282 5.425 1.00 93.88 281 TYR A N 1
ATOM 2367 C CA . TYR A 1 281 ? 14.308 5.436 4.740 1.00 93.88 281 TYR A CA 1
ATOM 2368 C C . TYR A 1 281 ? 14.567 6.890 4.292 1.00 93.88 281 TYR A C 1
ATOM 2370 O O . TYR A 1 281 ? 14.710 7.161 3.093 1.00 93.88 281 TYR A O 1
ATOM 2378 N N . PRO A 1 282 ? 14.645 7.861 5.222 1.00 93.62 282 PRO A N 1
ATOM 2379 C CA . PRO A 1 282 ? 14.676 9.288 4.886 1.00 93.62 282 PRO A CA 1
ATOM 2380 C C . PRO A 1 282 ? 15.885 9.683 4.022 1.00 93.62 282 PRO A C 1
ATOM 2382 O O . PRO A 1 282 ? 15.761 10.522 3.128 1.00 93.62 282 PRO A O 1
ATOM 2385 N N . PHE A 1 283 ? 17.037 9.034 4.228 1.00 94.31 283 PHE A N 1
ATOM 2386 C CA . PHE A 1 283 ? 18.217 9.204 3.376 1.00 94.31 283 PHE A CA 1
ATOM 2387 C C . PHE A 1 283 ? 17.938 8.807 1.917 1.00 94.31 283 PHE A C 1
ATOM 2389 O O . PHE A 1 283 ? 18.175 9.609 1.014 1.00 94.31 283 PHE A O 1
ATOM 2396 N N . LEU A 1 284 ? 17.380 7.609 1.686 1.00 94.50 284 LEU A N 1
ATOM 2397 C CA . LEU A 1 284 ? 17.035 7.138 0.338 1.00 94.50 284 LEU A CA 1
ATOM 2398 C C . LEU A 1 284 ? 15.959 8.015 -0.304 1.00 94.50 284 LEU A C 1
ATOM 2400 O O . LEU A 1 284 ? 16.054 8.319 -1.488 1.00 94.50 284 LEU A O 1
ATOM 2404 N N . SER A 1 285 ? 14.980 8.482 0.478 1.00 94.62 285 SER A N 1
ATOM 2405 C CA . SER A 1 285 ? 13.966 9.433 0.008 1.00 94.62 285 SER A CA 1
ATOM 2406 C C . SER A 1 285 ? 14.606 10.711 -0.541 1.00 94.62 285 SER A C 1
ATOM 2408 O O . SER A 1 285 ? 14.302 11.137 -1.657 1.00 94.62 285 SER A O 1
ATOM 2410 N N . LYS A 1 286 ? 15.540 11.314 0.208 1.00 95.38 286 LYS A N 1
ATOM 2411 C CA . LYS A 1 286 ? 16.250 12.521 -0.236 1.00 95.38 286 LYS A CA 1
ATOM 2412 C C . LYS A 1 286 ? 17.096 12.248 -1.480 1.00 95.38 286 LYS A C 1
ATOM 2414 O O . LYS A 1 286 ? 17.020 13.029 -2.426 1.00 95.38 286 LYS A O 1
ATOM 2419 N N . LEU A 1 287 ? 17.847 11.144 -1.489 1.00 95.31 287 LEU A N 1
ATOM 2420 C CA . LEU A 1 287 ? 18.674 10.728 -2.622 1.00 95.31 287 LEU A CA 1
ATOM 2421 C C . LEU A 1 287 ? 17.831 10.597 -3.896 1.00 95.31 287 LEU A C 1
ATOM 2423 O O . LEU A 1 287 ? 18.106 11.276 -4.879 1.00 95.31 287 LEU A O 1
ATOM 2427 N N . ILE A 1 288 ? 16.752 9.814 -3.845 1.00 93.75 288 ILE A N 1
ATOM 2428 C CA . ILE A 1 288 ? 15.861 9.573 -4.985 1.00 93.75 288 ILE A CA 1
ATOM 2429 C C . ILE A 1 288 ? 15.211 10.861 -5.485 1.00 93.75 288 ILE A C 1
ATOM 2431 O O . ILE A 1 288 ? 15.175 11.092 -6.689 1.00 93.75 288 ILE A O 1
ATOM 2435 N N . ASN A 1 289 ? 14.734 11.729 -4.591 1.00 94.12 289 ASN A N 1
ATOM 2436 C CA . ASN A 1 289 ? 14.117 12.991 -5.005 1.00 94.12 289 ASN A CA 1
ATOM 2437 C C . ASN A 1 289 ? 15.112 13.911 -5.728 1.00 94.12 289 ASN A C 1
ATOM 2439 O O . ASN A 1 289 ? 14.744 14.573 -6.699 1.00 94.12 289 ASN A O 1
ATOM 2443 N N . VAL A 1 290 ? 16.369 13.955 -5.274 1.00 96.12 290 VAL A N 1
ATOM 2444 C CA . VAL A 1 290 ? 17.437 14.689 -5.968 1.00 96.12 290 VAL A CA 1
ATOM 2445 C C . VAL A 1 290 ? 17.725 14.042 -7.322 1.00 96.12 290 VAL A C 1
ATOM 2447 O O . VAL A 1 290 ? 17.756 14.743 -8.333 1.00 96.12 290 VAL A O 1
ATOM 2450 N N . SER A 1 291 ? 17.853 12.715 -7.370 1.00 94.50 291 SER A N 1
ATOM 2451 C CA . SER A 1 291 ? 18.084 11.977 -8.611 1.00 94.50 291 SER A CA 1
ATOM 2452 C C . SER A 1 291 ? 16.974 12.208 -9.633 1.00 94.50 291 SER A C 1
ATOM 2454 O O . SER A 1 291 ? 17.284 12.506 -10.777 1.00 94.50 291 SER A O 1
ATOM 2456 N N . ILE A 1 292 ? 15.695 12.167 -9.244 1.00 94.94 292 ILE A N 1
ATOM 2457 C CA . ILE A 1 292 ? 14.564 12.429 -10.151 1.00 94.94 292 ILE A CA 1
ATOM 2458 C C . ILE A 1 292 ? 14.660 13.833 -10.763 1.00 94.94 292 ILE A C 1
ATOM 2460 O O . ILE A 1 292 ? 14.501 13.973 -11.972 1.00 94.94 292 ILE A O 1
ATOM 2464 N N . LYS A 1 293 ? 14.981 14.868 -9.974 1.00 95.44 293 LYS A N 1
ATOM 2465 C CA . LYS A 1 293 ? 15.156 16.236 -10.499 1.00 95.44 293 LYS A CA 1
ATOM 2466 C C . LYS A 1 293 ? 16.296 16.319 -11.516 1.00 95.44 293 LYS A C 1
ATOM 2468 O O . LYS A 1 293 ? 16.133 16.939 -12.563 1.00 95.44 293 LYS A O 1
ATOM 2473 N N . ILE A 1 294 ? 17.423 15.662 -11.230 1.00 96.00 294 ILE A N 1
ATOM 2474 C CA . ILE A 1 294 ? 18.561 15.585 -12.156 1.00 96.00 294 ILE A CA 1
ATOM 2475 C C . ILE A 1 294 ? 18.160 14.841 -13.435 1.00 96.00 294 ILE A C 1
ATOM 2477 O O . ILE A 1 294 ? 18.458 15.310 -14.526 1.00 96.00 294 ILE A O 1
ATOM 2481 N N . LEU A 1 295 ? 17.448 13.718 -13.319 1.00 94.44 295 LEU A N 1
ATOM 2482 C CA . LEU A 1 295 ? 16.986 12.920 -14.457 1.00 94.44 295 LEU A CA 1
ATOM 2483 C C . LEU A 1 295 ? 16.038 13.709 -15.364 1.00 94.44 295 LEU A C 1
ATOM 2485 O O . LEU A 1 295 ? 16.186 13.649 -16.581 1.00 94.44 295 LEU A O 1
ATOM 2489 N N . VAL A 1 296 ? 15.114 14.483 -14.788 1.00 95.44 296 VAL A N 1
ATOM 2490 C CA . VAL A 1 296 ? 14.234 15.384 -15.550 1.00 95.44 296 VAL A CA 1
ATOM 2491 C C . VAL A 1 296 ? 15.052 16.465 -16.259 1.00 95.44 296 VAL A C 1
ATOM 2493 O O . VAL A 1 296 ? 14.849 16.695 -17.448 1.00 95.44 296 VAL A O 1
ATOM 2496 N N . GLY A 1 297 ? 16.022 17.082 -15.577 1.00 96.25 297 GLY A N 1
ATOM 2497 C CA . GLY A 1 297 ? 16.922 18.062 -16.193 1.00 96.25 297 GLY A CA 1
ATOM 2498 C C . GLY A 1 297 ? 17.740 17.479 -17.352 1.00 96.25 297 GLY A C 1
ATOM 2499 O O . GLY A 1 297 ? 17.815 18.083 -18.419 1.00 96.25 297 GLY A O 1
ATOM 2500 N N . LEU A 1 298 ? 18.293 16.275 -17.179 1.00 95.69 298 LEU A N 1
ATOM 2501 C CA . LEU A 1 298 ? 19.013 15.554 -18.232 1.00 95.69 298 LEU A CA 1
ATOM 2502 C C . LEU A 1 298 ? 18.097 15.194 -19.404 1.00 95.69 298 LEU A C 1
ATOM 2504 O O . LEU A 1 298 ? 18.524 15.291 -20.548 1.00 95.69 298 LEU A O 1
ATOM 2508 N N . PHE A 1 299 ? 16.842 14.822 -19.147 1.00 95.06 299 PHE A N 1
ATOM 2509 C CA . PHE A 1 299 ? 15.883 14.554 -20.214 1.00 95.06 299 PHE A CA 1
ATOM 2510 C C . PHE A 1 299 ? 15.588 15.814 -21.035 1.00 95.06 299 PHE A C 1
ATOM 2512 O O . PHE A 1 299 ? 15.655 15.768 -22.259 1.00 95.06 299 PHE A O 1
ATOM 2519 N N . LEU A 1 300 ? 15.349 16.957 -20.385 1.00 95.62 300 LEU A N 1
ATOM 2520 C CA . LEU A 1 300 ? 15.153 18.236 -21.079 1.00 95.62 300 LEU A CA 1
ATOM 2521 C C . LEU A 1 300 ? 16.389 18.639 -21.896 1.00 95.62 300 LEU A C 1
ATOM 2523 O O . LEU A 1 300 ? 16.257 19.100 -23.028 1.00 95.62 300 LEU A O 1
ATOM 2527 N N . LEU A 1 301 ? 17.589 18.412 -21.357 1.00 95.25 301 LEU A N 1
ATOM 2528 C CA . LEU A 1 301 ? 18.841 18.658 -22.070 1.00 95.25 301 LEU A CA 1
ATOM 2529 C C . LEU A 1 301 ? 19.010 17.721 -23.279 1.00 95.25 301 LEU A C 1
ATOM 2531 O O . LEU A 1 301 ? 19.443 18.157 -24.343 1.00 95.25 301 LEU A O 1
ATOM 2535 N N . TYR A 1 302 ? 18.625 16.450 -23.143 1.00 93.38 302 TYR A N 1
ATOM 2536 C CA . TYR A 1 302 ? 18.588 15.501 -24.255 1.00 93.38 302 TYR A CA 1
ATOM 2537 C C . TYR A 1 302 ? 17.608 15.952 -25.345 1.00 93.38 302 TYR A C 1
ATOM 2539 O O . TYR A 1 302 ? 17.983 15.969 -26.515 1.00 93.38 302 TYR A O 1
ATOM 2547 N N . LEU A 1 303 ? 16.393 16.381 -24.975 1.00 92.88 303 LEU A N 1
ATOM 2548 C CA . LEU A 1 303 ? 15.413 16.930 -25.921 1.00 92.88 303 LEU A CA 1
ATOM 2549 C C . LEU A 1 303 ? 15.972 18.148 -26.664 1.00 92.88 303 LEU A C 1
ATOM 2551 O O . LEU A 1 303 ? 15.827 18.241 -27.883 1.00 92.88 303 LEU A O 1
ATOM 2555 N N . LEU A 1 304 ? 16.641 19.057 -25.949 1.00 92.94 304 LEU A N 1
ATOM 2556 C CA . LEU A 1 304 ? 17.277 20.235 -26.536 1.00 92.94 304 LEU A CA 1
ATOM 2557 C C . LEU A 1 304 ? 18.333 19.834 -27.573 1.00 92.94 304 LEU A C 1
ATOM 2559 O O . LEU A 1 304 ? 18.255 20.271 -28.720 1.00 92.94 304 LEU A O 1
ATOM 2563 N N . PHE A 1 305 ? 19.286 18.972 -27.204 1.00 89.56 305 PHE A N 1
ATOM 2564 C CA . PHE A 1 305 ? 20.334 18.537 -28.129 1.00 89.56 305 PHE A CA 1
ATOM 2565 C C . PHE A 1 305 ? 19.778 17.764 -29.321 1.00 89.56 305 PHE A C 1
ATOM 2567 O O . PHE A 1 305 ? 20.240 17.974 -30.437 1.00 89.56 305 PHE A O 1
ATOM 2574 N N . GLN A 1 306 ? 18.755 16.931 -29.124 1.00 84.75 306 GLN A N 1
ATOM 2575 C CA . GLN A 1 306 ? 18.121 16.229 -30.238 1.00 84.75 306 GLN A CA 1
ATOM 2576 C C . GLN A 1 306 ? 17.366 17.164 -31.175 1.00 84.75 306 GLN A C 1
ATOM 2578 O O . GLN A 1 306 ? 17.401 16.967 -32.386 1.00 84.75 306 GLN A O 1
ATOM 2583 N N . THR A 1 307 ? 16.741 18.212 -30.641 1.00 87.00 307 THR A N 1
ATOM 2584 C CA . THR A 1 307 ? 16.083 19.235 -31.460 1.00 87.00 307 THR A CA 1
ATOM 2585 C C . THR A 1 307 ? 17.106 20.022 -32.278 1.00 87.00 307 THR A C 1
ATOM 2587 O O . THR A 1 307 ? 16.874 20.271 -33.456 1.00 87.00 307 THR A O 1
ATOM 2590 N N . ILE A 1 308 ? 18.256 20.368 -31.690 1.00 83.81 308 ILE A N 1
ATOM 2591 C CA . ILE A 1 308 ? 19.366 21.028 -32.397 1.00 83.81 308 ILE A CA 1
ATOM 2592 C C . ILE A 1 308 ? 19.917 20.113 -33.496 1.00 83.81 308 ILE A C 1
ATOM 2594 O O . ILE A 1 308 ? 20.009 20.544 -34.643 1.00 83.81 308 ILE A O 1
ATOM 2598 N N . ASN A 1 309 ? 20.214 18.851 -33.169 1.00 78.31 309 ASN A N 1
ATOM 2599 C CA . ASN A 1 309 ? 20.709 17.868 -34.135 1.00 78.31 309 ASN A CA 1
ATOM 2600 C C . ASN A 1 309 ? 19.746 17.705 -35.316 1.00 78.31 309 ASN A C 1
ATOM 2602 O O . ASN A 1 309 ? 20.167 17.690 -36.466 1.00 78.31 309 ASN A O 1
ATOM 2606 N N . TYR A 1 310 ? 18.442 17.628 -35.035 1.00 80.19 310 TYR A N 1
ATOM 2607 C CA . TYR A 1 310 ? 17.416 17.519 -36.067 1.00 80.19 310 TYR A CA 1
ATOM 2608 C C . TYR A 1 310 ? 17.277 18.800 -36.901 1.00 80.19 310 TYR A C 1
ATOM 2610 O O . TYR A 1 310 ? 17.150 18.731 -38.116 1.00 80.19 310 TYR A O 1
ATOM 2618 N N . ARG A 1 311 ? 17.300 19.980 -36.267 1.00 82.25 311 ARG A N 1
ATOM 2619 C CA . ARG A 1 311 ? 17.062 21.265 -36.942 1.00 82.25 311 ARG A CA 1
ATOM 2620 C C . ARG A 1 311 ? 18.207 21.685 -37.857 1.00 82.25 311 ARG A C 1
ATOM 2622 O O . ARG A 1 311 ? 17.943 22.298 -38.885 1.00 82.25 311 ARG A O 1
ATOM 2629 N N . TYR A 1 312 ? 19.442 21.435 -37.439 1.00 77.62 312 TYR A N 1
ATOM 2630 C CA . TYR A 1 312 ? 20.635 21.858 -38.172 1.00 77.62 312 TYR A CA 1
ATOM 2631 C C . TYR A 1 312 ? 21.277 20.725 -38.967 1.00 77.62 312 TYR A C 1
ATOM 2633 O O . TYR A 1 312 ? 22.279 20.963 -39.625 1.00 77.62 312 TYR A O 1
ATOM 2641 N N . GLU A 1 313 ? 20.726 19.512 -38.885 1.00 70.69 313 GLU A N 1
ATOM 2642 C CA . GLU A 1 313 ? 21.269 18.311 -39.529 1.00 70.69 313 GLU A CA 1
ATOM 2643 C C . GLU A 1 313 ? 22.734 18.020 -39.139 1.00 70.69 313 GLU A C 1
ATOM 2645 O O . GLU A 1 313 ? 23.468 17.360 -39.865 1.00 70.69 313 GLU A O 1
ATOM 2650 N N . ILE A 1 314 ? 23.154 18.483 -37.954 1.00 69.94 314 ILE A N 1
ATOM 2651 C CA . ILE A 1 314 ? 24.493 18.269 -37.390 1.00 69.94 314 ILE A CA 1
ATOM 2652 C C . ILE A 1 314 ? 24.433 17.120 -36.384 1.00 69.94 314 ILE A C 1
ATOM 2654 O O . ILE A 1 314 ? 23.520 17.045 -35.559 1.00 69.94 314 ILE A O 1
ATOM 2658 N N . TYR A 1 315 ? 25.446 16.254 -36.377 1.00 70.25 315 TYR A N 1
ATOM 2659 C CA . TYR A 1 315 ? 25.626 15.281 -35.305 1.00 70.25 315 TYR A CA 1
ATOM 2660 C C . TYR A 1 315 ? 26.462 15.867 -34.160 1.00 70.25 315 TYR A C 1
ATOM 2662 O O . TYR A 1 315 ? 27.693 15.806 -34.160 1.00 70.25 315 TYR A O 1
ATOM 2670 N N . LEU A 1 316 ? 25.800 16.411 -33.136 1.00 71.50 316 LEU A N 1
ATOM 2671 C CA . LEU A 1 316 ? 26.475 16.726 -31.880 1.00 71.50 316 LEU A CA 1
ATOM 2672 C C . LEU A 1 316 ? 26.479 15.493 -30.960 1.00 71.50 316 LEU A C 1
ATOM 2674 O O . LEU A 1 316 ? 25.407 15.007 -30.573 1.00 71.50 316 LEU A O 1
ATOM 2678 N N . PRO A 1 317 ? 27.657 15.015 -30.509 1.00 75.88 317 PRO A N 1
ATOM 2679 C CA . PRO A 1 317 ? 27.757 13.827 -29.658 1.00 75.88 317 PRO A CA 1
ATOM 2680 C C . PRO A 1 317 ? 27.190 14.047 -28.244 1.00 75.88 317 PRO A C 1
ATOM 2682 O O . PRO A 1 317 ? 27.003 13.085 -27.494 1.00 75.88 317 PRO A O 1
ATOM 2685 N N . PHE A 1 318 ? 26.881 15.294 -27.873 1.00 82.75 318 PHE A N 1
ATOM 2686 C CA . PHE A 1 318 ? 26.409 15.671 -26.541 1.00 82.75 318 PHE A CA 1
ATOM 2687 C C . PHE A 1 318 ? 25.132 14.933 -26.116 1.00 82.75 318 PHE A C 1
ATOM 2689 O O . PHE A 1 318 ? 25.017 14.549 -24.954 1.00 82.75 318 PHE A O 1
ATOM 2696 N N . ALA A 1 319 ? 24.205 14.645 -27.039 1.00 79.44 319 ALA A N 1
ATOM 2697 C CA . ALA A 1 319 ? 22.998 13.873 -26.725 1.00 79.44 319 ALA A CA 1
ATOM 2698 C C . ALA A 1 319 ? 23.334 12.464 -26.193 1.00 79.44 319 ALA A C 1
ATOM 2700 O O . ALA A 1 319 ? 22.719 11.990 -25.237 1.00 79.44 319 ALA A O 1
ATOM 2701 N N . ASN A 1 320 ? 24.359 11.816 -26.752 1.00 80.94 320 ASN A N 1
ATOM 2702 C CA . ASN A 1 320 ? 24.810 10.501 -26.301 1.00 80.94 320 ASN A CA 1
ATOM 2703 C C . ASN A 1 320 ? 25.556 10.575 -24.965 1.00 80.94 320 ASN A C 1
ATOM 2705 O O . ASN A 1 320 ? 25.397 9.684 -24.128 1.00 80.94 320 ASN A O 1
ATOM 2709 N N . TRP A 1 321 ? 26.307 11.651 -24.715 1.00 88.94 321 TRP A N 1
ATOM 2710 C CA . TRP A 1 321 ? 26.910 11.890 -23.400 1.00 88.94 321 TRP A CA 1
ATOM 2711 C C . TRP A 1 321 ? 25.852 12.055 -22.310 1.00 88.94 321 TRP A C 1
ATOM 2713 O O . TRP A 1 321 ? 25.996 11.469 -21.240 1.00 88.94 321 TRP A O 1
ATOM 2723 N N . VAL A 1 322 ? 24.757 12.769 -22.589 1.00 91.44 322 VAL A N 1
ATOM 2724 C CA . VAL A 1 322 ? 23.633 12.913 -21.650 1.00 91.44 322 VAL A CA 1
ATOM 2725 C C . VAL A 1 322 ? 23.038 11.551 -21.283 1.00 91.44 322 VAL A C 1
ATOM 2727 O O . VAL A 1 322 ? 22.839 11.268 -20.100 1.00 91.44 322 VAL A O 1
ATOM 2730 N N . VAL A 1 323 ? 22.822 10.669 -22.265 1.00 86.38 323 VAL A N 1
ATOM 2731 C CA . VAL A 1 323 ? 22.349 9.293 -22.020 1.00 86.38 323 VAL A CA 1
ATOM 2732 C C . VAL A 1 323 ? 23.376 8.475 -21.223 1.00 86.38 323 VAL A C 1
ATOM 2734 O O . VAL A 1 323 ? 23.002 7.697 -20.345 1.00 86.38 323 VAL A O 1
ATOM 2737 N N . GLY A 1 324 ? 24.673 8.660 -21.480 1.00 89.38 324 GLY A N 1
ATOM 2738 C CA . GLY A 1 324 ? 25.748 8.030 -20.709 1.00 89.38 324 GLY A CA 1
ATOM 2739 C C . GLY A 1 324 ? 25.747 8.452 -19.236 1.00 89.38 324 GLY A C 1
ATOM 2740 O O . GLY A 1 324 ? 25.726 7.597 -18.350 1.00 89.38 324 GLY A O 1
ATOM 2741 N N . ILE A 1 325 ? 25.686 9.761 -18.970 1.00 92.81 325 ILE A N 1
ATOM 2742 C CA . ILE A 1 325 ? 25.604 10.330 -17.614 1.00 92.81 325 ILE A CA 1
ATOM 2743 C C . ILE A 1 325 ? 24.350 9.822 -16.898 1.00 92.81 325 ILE A C 1
ATOM 2745 O O . ILE A 1 325 ? 24.427 9.388 -15.749 1.00 92.81 325 ILE A O 1
ATOM 2749 N N . HIS A 1 326 ? 23.210 9.812 -17.593 1.00 92.75 326 HIS A N 1
ATOM 2750 C CA . HIS A 1 326 ? 21.963 9.242 -17.094 1.00 92.75 326 HIS A CA 1
ATOM 2751 C C . HIS A 1 326 ? 22.159 7.797 -16.606 1.00 92.75 326 HIS A C 1
ATOM 2753 O O . HIS A 1 326 ? 21.853 7.497 -15.454 1.00 92.75 326 HIS A O 1
ATOM 2759 N N . ARG A 1 327 ? 22.752 6.915 -17.422 1.00 90.56 327 ARG A N 1
ATOM 2760 C CA . ARG A 1 327 ? 23.005 5.510 -17.045 1.00 90.56 327 ARG A CA 1
ATOM 2761 C C . ARG A 1 327 ? 23.921 5.374 -15.830 1.00 90.56 327 ARG A C 1
ATOM 2763 O O . ARG A 1 327 ? 23.641 4.559 -14.955 1.00 90.56 327 ARG A O 1
ATOM 2770 N N . ILE A 1 328 ? 24.983 6.177 -15.751 1.00 92.81 328 ILE A N 1
ATOM 2771 C CA . ILE A 1 328 ? 25.915 6.158 -14.613 1.00 92.81 328 ILE A CA 1
ATOM 2772 C C . ILE A 1 328 ? 25.188 6.529 -13.316 1.00 92.81 328 ILE A C 1
ATOM 2774 O O . ILE A 1 328 ? 25.307 5.815 -12.321 1.00 92.81 328 ILE A O 1
ATOM 2778 N N . ILE A 1 329 ? 24.388 7.600 -13.335 1.00 92.81 329 ILE A N 1
ATOM 2779 C CA . ILE A 1 329 ? 23.600 8.031 -12.172 1.00 92.81 329 ILE A CA 1
ATOM 2780 C C . ILE A 1 329 ? 22.670 6.909 -11.709 1.00 92.81 329 ILE A C 1
ATOM 2782 O O . ILE A 1 329 ? 22.593 6.624 -10.516 1.00 92.81 329 ILE A O 1
ATOM 2786 N N . LEU A 1 330 ? 21.988 6.247 -12.640 1.00 91.31 330 LEU A N 1
ATOM 2787 C CA . LEU A 1 330 ? 21.049 5.175 -12.321 1.00 91.31 330 LEU A CA 1
ATOM 2788 C C . LEU A 1 330 ? 21.722 3.961 -11.696 1.00 91.31 330 LEU A C 1
ATOM 2790 O O . LEU A 1 330 ? 21.197 3.414 -10.729 1.00 91.31 330 LEU A O 1
ATOM 2794 N N . ILE A 1 331 ? 22.886 3.566 -12.213 1.00 91.12 331 ILE A N 1
ATOM 2795 C CA . ILE A 1 331 ? 23.674 2.477 -11.635 1.00 91.12 331 ILE A CA 1
ATOM 2796 C C . ILE A 1 331 ? 24.086 2.852 -10.210 1.00 91.12 331 ILE A C 1
ATOM 2798 O O . ILE A 1 331 ? 23.834 2.084 -9.288 1.00 91.12 331 ILE A O 1
ATOM 2802 N N . ILE A 1 332 ? 24.644 4.046 -9.997 1.00 94.25 332 ILE A N 1
ATOM 2803 C CA . ILE A 1 332 ? 25.106 4.476 -8.668 1.00 94.25 332 ILE A CA 1
ATOM 2804 C C . ILE A 1 332 ? 23.943 4.525 -7.669 1.00 94.25 332 ILE A C 1
ATOM 2806 O O . ILE A 1 332 ? 24.032 3.949 -6.583 1.00 94.25 332 ILE A O 1
ATOM 2810 N N . VAL A 1 333 ? 22.837 5.180 -8.031 1.00 94.69 333 VAL A N 1
ATOM 2811 C CA . VAL A 1 333 ? 21.671 5.347 -7.148 1.00 94.69 333 VAL A CA 1
ATOM 2812 C C . VAL A 1 333 ? 20.987 4.006 -6.894 1.00 94.69 333 VAL A C 1
ATOM 2814 O O . VAL A 1 333 ? 20.677 3.690 -5.746 1.00 94.69 333 VAL A O 1
ATOM 2817 N N . GLY A 1 334 ? 20.801 3.195 -7.938 1.00 91.62 334 GLY A N 1
ATOM 2818 C CA . GLY A 1 334 ? 20.185 1.874 -7.848 1.00 91.62 334 GLY A CA 1
ATOM 2819 C C . GLY A 1 334 ? 20.989 0.913 -6.975 1.00 91.62 334 GLY A C 1
ATOM 2820 O O . GLY A 1 334 ? 20.429 0.311 -6.062 1.00 91.62 334 GLY A O 1
ATOM 2821 N N . GLN A 1 335 ? 22.308 0.824 -7.178 1.00 91.50 335 GLN A N 1
ATOM 2822 C CA . GLN A 1 335 ? 23.174 -0.031 -6.357 1.00 91.50 335 GLN A CA 1
ATOM 2823 C C . GLN A 1 335 ? 23.238 0.453 -4.906 1.00 91.50 335 GLN A C 1
ATOM 2825 O O . GLN A 1 335 ? 23.132 -0.354 -3.987 1.00 91.50 335 GLN A O 1
ATOM 2830 N N . THR A 1 336 ? 23.316 1.769 -4.680 1.00 94.06 336 THR A N 1
ATOM 2831 C CA . THR A 1 336 ? 23.257 2.339 -3.323 1.00 94.06 336 THR A CA 1
ATOM 2832 C C . THR A 1 336 ? 21.950 1.961 -2.624 1.00 94.06 336 THR A C 1
ATOM 2834 O O . THR A 1 336 ? 21.971 1.522 -1.475 1.00 94.06 336 THR A O 1
ATOM 2837 N N . ALA A 1 337 ? 20.812 2.083 -3.315 1.00 94.25 337 ALA A N 1
ATOM 2838 C CA . ALA A 1 337 ? 19.513 1.703 -2.771 1.00 94.25 337 ALA A CA 1
ATOM 2839 C C . ALA A 1 337 ? 19.449 0.203 -2.443 1.00 94.25 337 ALA A C 1
ATOM 2841 O O . ALA A 1 337 ? 19.048 -0.151 -1.337 1.00 94.25 337 ALA A O 1
ATOM 2842 N N . ILE A 1 338 ? 19.903 -0.669 -3.349 1.00 94.62 338 ILE A N 1
ATOM 2843 C CA . ILE A 1 338 ? 19.942 -2.123 -3.126 1.00 94.62 338 ILE A CA 1
ATOM 2844 C C . ILE A 1 338 ? 20.811 -2.468 -1.910 1.00 94.62 338 ILE A C 1
ATOM 2846 O O . ILE A 1 338 ? 20.358 -3.209 -1.041 1.00 94.62 338 ILE A O 1
ATOM 2850 N N . ILE A 1 339 ? 22.017 -1.900 -1.806 1.00 95.00 339 ILE A N 1
ATOM 2851 C CA . ILE A 1 339 ? 22.935 -2.124 -0.677 1.00 95.00 339 ILE A CA 1
ATOM 2852 C C . ILE A 1 339 ? 22.273 -1.700 0.639 1.00 95.00 339 ILE A C 1
ATOM 2854 O O . ILE A 1 339 ? 22.239 -2.474 1.594 1.00 95.00 339 ILE A O 1
ATOM 2858 N N . VAL A 1 340 ? 21.695 -0.497 0.699 1.00 95.31 340 VAL A N 1
ATOM 2859 C CA . VAL A 1 340 ? 21.027 -0.012 1.917 1.00 95.31 340 VAL A CA 1
ATOM 2860 C C . VAL A 1 340 ? 19.849 -0.911 2.300 1.00 95.31 340 VAL A C 1
ATOM 2862 O O . VAL A 1 340 ? 19.705 -1.252 3.474 1.00 95.31 340 VAL A O 1
ATOM 2865 N N . LEU A 1 341 ? 19.026 -1.324 1.333 1.00 95.38 341 LEU A N 1
ATOM 2866 C CA . LEU A 1 341 ? 17.869 -2.187 1.582 1.00 95.38 341 LEU A CA 1
ATOM 2867 C C . LEU A 1 341 ? 18.264 -3.613 1.994 1.00 95.38 341 LEU A C 1
ATOM 2869 O O . LEU A 1 341 ? 17.552 -4.218 2.793 1.00 95.38 341 LEU A O 1
ATOM 2873 N N . LEU A 1 342 ? 19.394 -4.130 1.500 1.00 94.00 342 LEU A N 1
ATOM 2874 C CA . LEU A 1 342 ? 19.947 -5.431 1.889 1.00 94.00 342 LEU A CA 1
ATOM 2875 C C . LEU A 1 342 ? 20.461 -5.437 3.330 1.00 94.00 342 LEU A C 1
ATOM 2877 O O . LEU A 1 342 ? 20.153 -6.356 4.084 1.00 94.00 342 LEU A O 1
ATOM 2881 N N . PHE A 1 343 ? 21.239 -4.425 3.721 1.00 94.12 343 PHE A N 1
ATOM 2882 C CA . PHE A 1 343 ? 21.882 -4.395 5.041 1.00 94.12 343 PHE A CA 1
ATOM 2883 C C . PHE A 1 343 ? 21.008 -3.785 6.141 1.00 94.12 343 PHE A C 1
ATOM 2885 O O . PHE A 1 343 ? 21.260 -4.022 7.322 1.00 94.12 343 PHE A O 1
ATOM 2892 N N . ARG A 1 344 ? 19.992 -2.986 5.789 1.00 92.56 344 ARG A N 1
ATOM 2893 C CA . ARG A 1 344 ? 19.069 -2.356 6.748 1.00 92.56 344 ARG A CA 1
ATOM 2894 C C . ARG A 1 344 ? 17.595 -2.519 6.335 1.00 92.56 344 ARG A C 1
ATOM 2896 O O . ARG A 1 344 ? 16.910 -1.524 6.080 1.00 92.56 344 ARG A O 1
ATOM 2903 N N . PRO A 1 345 ? 17.062 -3.751 6.267 1.00 91.88 345 PRO A N 1
ATOM 2904 C CA . PRO A 1 345 ? 15.652 -3.976 5.967 1.00 91.88 345 PRO A CA 1
ATOM 2905 C C . PRO A 1 345 ? 14.777 -3.631 7.184 1.00 91.88 345 PRO A C 1
ATOM 2907 O O . PRO A 1 345 ? 14.886 -4.249 8.238 1.00 91.88 345 PRO A O 1
ATOM 2910 N N . VAL A 1 346 ? 13.876 -2.658 7.038 1.00 86.75 346 VAL A N 1
ATOM 2911 C CA . VAL A 1 346 ? 12.910 -2.263 8.078 1.00 86.75 346 VAL A CA 1
ATOM 2912 C C . VAL A 1 346 ? 11.724 -3.227 8.106 1.00 86.75 346 VAL A C 1
ATOM 2914 O O . VAL A 1 346 ? 11.149 -3.503 9.156 1.00 86.75 346 VAL A O 1
ATOM 2917 N N . ASN A 1 347 ? 11.347 -3.769 6.948 1.00 88.00 347 ASN A N 1
ATOM 2918 C CA . ASN A 1 347 ? 10.262 -4.729 6.815 1.00 88.00 347 ASN A CA 1
ATOM 2919 C C . ASN A 1 347 ? 10.560 -5.746 5.703 1.00 88.00 347 ASN A C 1
ATOM 2921 O O . ASN A 1 347 ? 11.457 -5.568 4.879 1.00 88.00 347 ASN A O 1
ATOM 2925 N N . ARG A 1 348 ? 9.761 -6.819 5.652 1.00 91.00 348 ARG A N 1
ATOM 2926 C CA . ARG A 1 348 ? 9.886 -7.853 4.611 1.00 91.00 348 ARG A CA 1
ATOM 2927 C C . ARG A 1 348 ? 9.600 -7.327 3.195 1.00 91.00 348 ARG A C 1
ATOM 2929 O O . ARG A 1 348 ? 9.982 -7.986 2.236 1.00 91.00 348 ARG A O 1
ATOM 2936 N N . LEU A 1 349 ? 8.963 -6.157 3.055 1.00 94.44 349 LEU A N 1
ATOM 2937 C CA . LEU A 1 349 ? 8.671 -5.558 1.748 1.00 94.44 349 LEU A CA 1
ATOM 2938 C C . LEU A 1 349 ? 9.955 -5.162 1.011 1.00 94.44 349 LEU A C 1
ATOM 2940 O O . LEU A 1 349 ? 10.007 -5.279 -0.211 1.00 94.44 349 LEU A O 1
ATOM 2944 N N . ALA A 1 350 ? 11.007 -4.770 1.741 1.00 95.19 350 ALA A N 1
ATOM 2945 C CA . ALA A 1 350 ? 12.297 -4.401 1.155 1.00 95.19 350 ALA A CA 1
ATOM 2946 C C . ALA A 1 350 ? 12.878 -5.507 0.255 1.00 95.19 350 ALA A C 1
ATOM 2948 O O . ALA A 1 350 ? 13.431 -5.217 -0.807 1.00 95.19 350 ALA A O 1
ATOM 2949 N N . TYR A 1 351 ? 12.677 -6.779 0.618 1.00 95.19 351 TYR A N 1
ATOM 2950 C CA . TYR A 1 351 ? 13.181 -7.911 -0.158 1.00 95.19 351 TYR A CA 1
ATOM 2951 C C . TYR A 1 351 ? 12.501 -8.074 -1.520 1.00 95.19 351 TYR A C 1
ATOM 2953 O O . TYR A 1 351 ? 13.139 -8.591 -2.433 1.00 95.19 351 TYR A O 1
ATOM 2961 N N . PHE A 1 352 ? 11.262 -7.606 -1.708 1.00 97.12 352 PHE A N 1
ATOM 2962 C CA . PHE A 1 352 ? 10.623 -7.613 -3.032 1.00 97.12 352 PHE A CA 1
ATOM 2963 C C . PHE A 1 352 ? 11.312 -6.631 -3.986 1.00 97.12 352 PHE A C 1
ATOM 2965 O O . PHE A 1 352 ? 11.599 -6.986 -5.125 1.00 97.12 352 PHE A O 1
ATOM 2972 N N . ILE A 1 353 ? 11.654 -5.428 -3.508 1.00 96.75 353 ILE A N 1
ATOM 2973 C CA . ILE A 1 353 ? 12.396 -4.436 -4.303 1.00 96.75 353 ILE A CA 1
ATOM 2974 C C . ILE A 1 353 ? 13.798 -4.948 -4.642 1.00 96.75 353 ILE A C 1
ATOM 2976 O O . ILE A 1 353 ? 14.214 -4.901 -5.800 1.00 96.75 353 ILE A O 1
ATOM 2980 N N . VAL A 1 354 ? 14.510 -5.487 -3.650 1.00 96.88 354 VAL A N 1
ATOM 2981 C CA . VAL A 1 354 ? 15.864 -6.026 -3.832 1.00 96.88 354 VAL A CA 1
ATOM 2982 C C . VAL A 1 354 ? 15.871 -7.205 -4.806 1.00 96.88 354 VAL A C 1
ATOM 2984 O O . VAL A 1 354 ? 16.631 -7.189 -5.771 1.00 96.88 354 VAL A O 1
ATOM 2987 N N . SER A 1 355 ? 15.025 -8.216 -4.588 1.00 96.94 355 SER A N 1
ATOM 2988 C CA . SER A 1 355 ? 14.991 -9.414 -5.440 1.00 96.94 355 SER A CA 1
ATOM 2989 C C . SER A 1 355 ? 14.562 -9.096 -6.871 1.00 96.94 355 SER A C 1
ATOM 2991 O O . SER A 1 355 ? 15.221 -9.555 -7.803 1.00 96.94 355 SER A O 1
ATOM 2993 N N . GLY A 1 356 ? 13.534 -8.259 -7.056 1.00 96.75 356 GLY A N 1
ATOM 2994 C CA . GLY A 1 356 ? 13.109 -7.809 -8.383 1.00 96.75 356 GLY A CA 1
ATOM 2995 C C . GLY A 1 356 ? 14.237 -7.092 -9.128 1.00 96.75 356 GLY A C 1
ATOM 2996 O O . GLY A 1 356 ? 14.581 -7.487 -10.242 1.00 96.75 356 GLY A O 1
ATOM 2997 N N . SER A 1 357 ? 14.905 -6.140 -8.466 1.00 95.69 357 SER A N 1
ATOM 2998 C CA . SER A 1 357 ? 16.022 -5.386 -9.061 1.00 95.69 357 SER A CA 1
ATOM 2999 C C . SER A 1 357 ? 17.219 -6.271 -9.416 1.00 95.69 357 SER A C 1
ATOM 3001 O O . SER A 1 357 ? 17.857 -6.078 -10.454 1.00 95.69 357 SER A O 1
ATOM 3003 N N . LEU A 1 358 ? 17.558 -7.240 -8.559 1.00 95.94 358 LEU A N 1
ATOM 3004 C CA . LEU A 1 358 ? 18.662 -8.170 -8.806 1.00 95.94 358 LEU A CA 1
ATOM 3005 C C . LEU A 1 358 ? 18.355 -9.103 -9.981 1.00 95.94 358 LEU A C 1
ATOM 3007 O O . LEU A 1 358 ? 19.232 -9.330 -10.811 1.00 95.94 358 LEU A O 1
ATOM 3011 N N . ILE A 1 359 ? 17.118 -9.593 -10.100 1.00 97.00 359 ILE A N 1
ATOM 3012 C CA . ILE A 1 359 ? 16.705 -10.444 -11.224 1.00 97.00 359 ILE A CA 1
ATOM 3013 C C . ILE A 1 359 ? 16.678 -9.655 -12.536 1.00 97.00 359 ILE A C 1
ATOM 3015 O O . ILE A 1 359 ? 17.173 -10.151 -13.551 1.00 97.00 359 ILE A O 1
ATOM 3019 N N . PHE A 1 360 ? 16.194 -8.411 -12.523 1.00 95.56 360 PHE A N 1
ATOM 3020 C CA . PHE A 1 360 ? 16.297 -7.517 -13.677 1.00 95.56 360 PHE A CA 1
ATOM 3021 C C . PHE A 1 360 ? 17.757 -7.284 -14.089 1.00 95.56 360 PHE A C 1
ATOM 3023 O O . PHE A 1 360 ? 18.106 -7.394 -15.270 1.00 95.56 360 PHE A O 1
ATOM 3030 N N . THR A 1 361 ? 18.628 -7.008 -13.112 1.00 94.06 361 THR A N 1
ATOM 3031 C CA . THR A 1 361 ? 20.065 -6.801 -13.346 1.00 94.06 361 THR A CA 1
ATOM 3032 C C . THR A 1 361 ? 20.697 -8.056 -13.942 1.00 94.06 361 THR A C 1
ATOM 3034 O O . THR A 1 361 ? 21.419 -7.968 -14.931 1.00 94.06 361 THR A O 1
ATOM 3037 N N . PHE A 1 362 ? 20.373 -9.234 -13.410 1.00 95.69 362 PHE A N 1
ATOM 3038 C CA . PHE A 1 362 ? 20.859 -10.511 -13.922 1.00 95.69 362 PHE A CA 1
ATOM 3039 C C . PHE A 1 362 ? 20.398 -10.774 -15.364 1.00 95.69 362 PHE A C 1
ATOM 3041 O O . PHE A 1 362 ? 21.218 -11.107 -16.218 1.00 95.69 362 PHE A O 1
ATOM 3048 N N . GLY A 1 363 ? 19.117 -10.548 -15.677 1.00 94.81 363 GLY A N 1
ATOM 3049 C CA . GLY A 1 363 ? 18.601 -10.660 -17.047 1.00 94.81 363 GLY A CA 1
ATOM 3050 C C . GLY A 1 363 ? 19.271 -9.680 -18.018 1.00 94.81 363 GLY A C 1
ATOM 3051 O O . GLY A 1 363 ? 19.580 -10.040 -19.156 1.00 94.81 363 GLY A O 1
ATOM 3052 N N . SER A 1 364 ? 19.566 -8.465 -17.552 1.00 91.06 364 SER A N 1
ATOM 3053 C CA . SER A 1 364 ? 20.294 -7.448 -18.320 1.00 91.06 364 SER A CA 1
ATOM 3054 C C . SER A 1 364 ? 21.764 -7.825 -18.551 1.00 91.06 364 SER A C 1
ATOM 3056 O O . SER A 1 364 ? 22.283 -7.613 -19.645 1.00 91.06 364 SER A O 1
ATOM 3058 N N . LEU A 1 365 ? 22.429 -8.438 -17.566 1.00 93.38 365 LEU A N 1
ATOM 3059 C CA . LEU A 1 365 ? 23.790 -8.965 -17.715 1.00 93.38 365 LEU A CA 1
ATOM 3060 C C . LEU A 1 365 ? 23.834 -10.147 -18.689 1.00 93.38 365 LEU A C 1
ATOM 3062 O O . LEU A 1 365 ? 24.713 -10.206 -19.543 1.00 93.38 365 LEU A O 1
ATOM 3066 N N . LEU A 1 366 ? 22.867 -11.065 -18.624 1.00 93.12 366 LEU A N 1
ATOM 3067 C CA . LEU A 1 366 ? 22.767 -12.158 -19.595 1.00 93.12 366 LEU A CA 1
ATOM 3068 C C . LEU A 1 366 ? 22.552 -11.640 -21.017 1.00 93.12 366 LEU A C 1
ATOM 3070 O O . LEU A 1 366 ? 23.142 -12.173 -21.954 1.00 93.12 366 LEU A O 1
ATOM 3074 N N . TYR A 1 367 ? 21.747 -10.589 -21.188 1.00 88.62 367 TYR A N 1
ATOM 3075 C CA . TYR A 1 367 ? 21.638 -9.909 -22.475 1.00 88.62 367 TYR A CA 1
ATOM 3076 C C . TYR A 1 367 ? 22.995 -9.364 -22.941 1.00 88.62 367 TYR A C 1
ATOM 3078 O O . TYR A 1 367 ? 23.376 -9.623 -24.081 1.00 88.62 367 TYR A O 1
ATOM 3086 N N . LEU A 1 368 ? 23.740 -8.693 -22.056 1.00 85.75 368 LEU A N 1
ATOM 3087 C CA . LEU A 1 368 ? 25.058 -8.131 -22.361 1.00 85.75 368 LEU A CA 1
ATOM 3088 C C . LEU A 1 368 ? 26.074 -9.196 -22.812 1.00 85.75 368 LEU A C 1
ATOM 3090 O O . LEU A 1 368 ? 26.807 -8.960 -23.766 1.00 85.75 368 LEU A O 1
ATOM 3094 N N . PHE A 1 369 ? 26.123 -10.359 -22.155 1.00 88.81 369 PHE A N 1
ATOM 3095 C CA . PHE A 1 369 ? 27.123 -11.395 -22.456 1.00 88.81 369 PHE A CA 1
ATOM 3096 C C . PHE A 1 369 ? 26.718 -12.366 -23.568 1.00 88.81 369 PHE A C 1
ATOM 3098 O O . PHE A 1 369 ? 27.585 -12.912 -24.246 1.00 88.81 369 PHE A O 1
ATOM 3105 N N . LEU A 1 370 ? 25.419 -12.623 -23.745 1.00 84.12 370 LEU A N 1
ATOM 3106 C CA . LEU A 1 370 ? 24.923 -13.644 -24.676 1.00 84.12 370 LEU A CA 1
ATOM 3107 C C . LEU A 1 370 ? 24.321 -13.057 -25.962 1.00 84.12 370 LEU A C 1
ATOM 3109 O O . LEU A 1 370 ? 23.867 -13.830 -26.804 1.00 84.12 370 LEU A O 1
ATOM 3113 N N . ASP A 1 371 ? 24.271 -11.724 -26.090 1.00 77.25 371 ASP A N 1
ATOM 3114 C CA . ASP A 1 371 ? 23.696 -10.955 -27.214 1.00 77.25 371 ASP A CA 1
ATOM 3115 C C . ASP A 1 371 ? 22.281 -11.420 -27.620 1.00 77.25 371 ASP A C 1
ATOM 3117 O O . ASP A 1 371 ? 21.867 -11.386 -28.779 1.00 77.25 371 ASP A O 1
ATOM 3121 N N . LYS A 1 372 ? 21.505 -11.901 -26.640 1.00 81.94 372 LYS A N 1
ATOM 3122 C CA . LYS A 1 372 ? 20.125 -12.367 -26.828 1.00 81.94 372 LYS A CA 1
ATOM 3123 C C . LYS A 1 372 ? 19.172 -11.508 -26.020 1.00 81.94 372 LYS A C 1
ATOM 3125 O O . LYS A 1 372 ? 19.026 -11.664 -24.809 1.00 81.94 372 LYS A O 1
ATOM 3130 N N . SER A 1 373 ? 18.466 -10.622 -26.717 1.00 80.25 373 SER A N 1
ATOM 3131 C CA . SER A 1 373 ? 17.536 -9.650 -26.122 1.00 80.25 373 SER A CA 1
ATOM 3132 C C . SER A 1 373 ? 16.323 -10.271 -25.411 1.00 80.25 373 SER A C 1
ATOM 3134 O O . SER A 1 373 ? 15.570 -9.561 -24.746 1.00 80.25 373 SER A O 1
ATOM 3136 N N . SER A 1 374 ? 16.111 -11.585 -25.538 1.00 86.94 374 SER A N 1
ATOM 3137 C CA . SER A 1 374 ? 15.108 -12.336 -24.778 1.00 86.94 374 SER A CA 1
ATOM 3138 C C . SER A 1 374 ? 15.426 -12.389 -23.283 1.00 86.94 374 SER A C 1
ATOM 3140 O O . SER A 1 374 ? 14.504 -12.342 -22.478 1.00 86.94 374 SER A O 1
ATOM 3142 N N . TYR A 1 375 ? 16.705 -12.432 -22.889 1.00 91.38 375 TYR A N 1
ATOM 3143 C CA . TYR A 1 375 ? 17.079 -12.502 -21.471 1.00 91.38 375 TYR A CA 1
ATOM 3144 C C . TYR A 1 375 ? 16.679 -11.252 -20.690 1.00 91.38 375 TYR A C 1
ATOM 3146 O O . TYR A 1 375 ? 16.186 -11.367 -19.569 1.00 91.38 375 TYR A O 1
ATOM 3154 N N . GLN A 1 376 ? 16.805 -10.072 -21.305 1.00 91.25 376 GLN A N 1
ATOM 3155 C CA . GLN A 1 376 ? 16.331 -8.830 -20.700 1.00 91.25 376 GLN A CA 1
ATOM 3156 C C . GLN A 1 376 ? 14.807 -8.850 -20.517 1.00 91.25 376 GLN A C 1
ATOM 3158 O O . GLN A 1 376 ? 14.323 -8.503 -19.446 1.00 91.25 376 GLN A O 1
ATOM 3163 N N . ILE A 1 377 ? 14.060 -9.332 -21.520 1.00 92.56 377 ILE A N 1
ATOM 3164 C CA . ILE A 1 377 ? 12.601 -9.489 -21.424 1.00 92.56 377 ILE A CA 1
ATOM 3165 C C . ILE A 1 377 ? 12.228 -10.415 -20.261 1.00 92.56 377 ILE A C 1
ATOM 3167 O O . ILE A 1 377 ? 11.363 -10.066 -19.459 1.00 92.56 377 ILE A O 1
ATOM 3171 N N . TYR A 1 378 ? 12.878 -11.574 -20.138 1.00 94.44 378 TYR A N 1
ATOM 3172 C CA . TYR A 1 378 ? 12.601 -12.503 -19.041 1.00 94.44 378 TYR A CA 1
ATOM 3173 C C . TYR A 1 378 ? 12.917 -11.889 -17.672 1.00 94.44 378 TYR A C 1
ATOM 3175 O O . TYR A 1 378 ? 12.114 -12.029 -16.752 1.00 94.44 378 TYR A O 1
ATOM 3183 N N . GLY A 1 379 ? 14.031 -11.156 -17.553 1.00 96.12 379 GLY A N 1
ATOM 3184 C CA . GLY A 1 379 ? 14.394 -10.431 -16.333 1.00 96.12 379 GLY A CA 1
ATOM 3185 C C . GLY A 1 379 ? 13.342 -9.397 -15.930 1.00 96.12 379 GLY A C 1
ATOM 3186 O O . GLY A 1 379 ? 12.858 -9.430 -14.802 1.00 96.12 379 GLY A O 1
ATOM 3187 N N . THR A 1 380 ? 12.924 -8.536 -16.863 1.00 95.75 380 THR A N 1
ATOM 3188 C CA . THR A 1 380 ? 11.879 -7.526 -16.620 1.00 95.75 380 THR A CA 1
ATOM 3189 C C . THR A 1 380 ? 10.519 -8.160 -16.310 1.00 95.75 380 THR A C 1
ATOM 3191 O O . THR A 1 380 ? 9.802 -7.686 -15.434 1.00 95.75 380 THR A O 1
ATOM 3194 N N . THR A 1 381 ? 10.165 -9.267 -16.970 1.00 96.31 381 THR A N 1
ATOM 3195 C CA . THR A 1 381 ? 8.921 -10.006 -16.679 1.00 96.31 381 THR A CA 1
ATOM 3196 C C . THR A 1 381 ? 8.914 -10.524 -15.240 1.00 96.31 381 THR A C 1
ATOM 3198 O O . THR A 1 381 ? 7.931 -10.363 -14.517 1.00 96.31 381 THR A O 1
ATOM 3201 N N . ALA A 1 382 ? 10.020 -11.132 -14.805 1.00 97.56 382 ALA A N 1
ATOM 3202 C CA . ALA A 1 382 ? 10.139 -11.674 -13.458 1.00 97.56 382 ALA A CA 1
ATOM 3203 C C . ALA A 1 382 ? 10.167 -10.566 -12.392 1.00 97.56 382 ALA A C 1
ATOM 3205 O O . ALA A 1 382 ? 9.532 -10.705 -11.350 1.00 97.56 382 ALA A O 1
ATOM 3206 N N . GLU A 1 383 ? 10.832 -9.443 -12.669 1.00 97.75 383 GLU A N 1
ATOM 3207 C CA . GLU A 1 383 ? 10.797 -8.248 -11.819 1.00 97.75 383 GLU A CA 1
ATOM 3208 C C . GLU A 1 383 ? 9.361 -7.734 -11.627 1.00 97.75 383 GLU A C 1
ATOM 3210 O O . GLU A 1 383 ? 8.914 -7.548 -10.494 1.00 97.75 383 GLU A O 1
ATOM 3215 N N . MET A 1 384 ? 8.601 -7.582 -12.717 1.00 97.19 384 MET A N 1
ATOM 3216 C CA . MET A 1 384 ? 7.196 -7.174 -12.659 1.00 97.19 384 MET A CA 1
ATOM 3217 C C . MET A 1 384 ? 6.349 -8.136 -11.819 1.00 97.19 384 MET A C 1
ATOM 3219 O O . MET A 1 384 ? 5.547 -7.682 -10.998 1.00 97.19 384 MET A O 1
ATOM 3223 N N . LEU A 1 385 ? 6.538 -9.450 -11.979 1.00 97.06 385 LEU A N 1
ATOM 3224 C CA . LEU A 1 385 ? 5.855 -10.459 -11.163 1.00 97.06 385 LEU A CA 1
ATOM 3225 C C . LEU A 1 385 ? 6.173 -10.292 -9.674 1.00 97.06 385 LEU A C 1
ATOM 3227 O O . LEU A 1 385 ? 5.262 -10.288 -8.849 1.00 97.06 385 LEU A O 1
ATOM 3231 N N . ILE A 1 386 ? 7.446 -10.105 -9.326 1.00 98.06 386 ILE A N 1
ATOM 3232 C CA . ILE A 1 386 ? 7.880 -9.920 -7.937 1.00 98.06 386 ILE A CA 1
ATOM 3233 C C . ILE A 1 386 ? 7.266 -8.656 -7.338 1.00 98.06 386 ILE A C 1
ATOM 3235 O O . ILE A 1 386 ? 6.759 -8.699 -6.218 1.00 98.06 386 ILE A O 1
ATOM 3239 N N . PHE A 1 387 ? 7.246 -7.544 -8.071 1.00 97.56 387 PHE A N 1
ATOM 3240 C CA . PHE A 1 387 ? 6.617 -6.310 -7.593 1.00 97.56 387 PHE A CA 1
ATOM 3241 C C . PHE A 1 387 ? 5.106 -6.463 -7.414 1.00 97.56 387 PHE A C 1
ATOM 3243 O O . PHE A 1 387 ? 4.566 -5.996 -6.412 1.00 97.56 387 PHE A O 1
ATOM 3250 N N . THR A 1 388 ? 4.435 -7.190 -8.311 1.00 96.06 388 THR A N 1
ATOM 3251 C CA . THR A 1 388 ? 3.005 -7.503 -8.168 1.00 96.06 388 THR A CA 1
ATOM 3252 C C . THR A 1 388 ? 2.735 -8.353 -6.926 1.00 96.06 388 THR A C 1
ATOM 3254 O O . THR A 1 388 ? 1.827 -8.047 -6.154 1.00 96.06 388 THR A O 1
ATOM 3257 N N . LEU A 1 389 ? 3.550 -9.383 -6.679 1.00 96.38 389 LEU A N 1
ATOM 3258 C CA . LEU A 1 389 ? 3.461 -10.201 -5.465 1.00 96.38 389 LEU A CA 1
ATOM 3259 C C . LEU A 1 389 ? 3.739 -9.376 -4.201 1.00 96.38 389 LEU A C 1
ATOM 3261 O O . LEU A 1 389 ? 3.063 -9.554 -3.188 1.00 96.38 389 LEU A O 1
ATOM 3265 N N . GLY A 1 390 ? 4.690 -8.442 -4.267 1.00 96.12 390 GLY A N 1
ATOM 3266 C CA . GLY A 1 390 ? 4.993 -7.508 -3.187 1.00 96.12 390 GLY A CA 1
ATOM 3267 C C . GLY A 1 390 ? 3.818 -6.588 -2.863 1.00 96.12 390 GLY A C 1
ATOM 3268 O O . GLY A 1 390 ? 3.475 -6.428 -1.690 1.00 96.12 390 GLY A O 1
ATOM 3269 N N . LEU A 1 391 ? 3.162 -6.030 -3.886 1.00 95.19 391 LEU A N 1
ATOM 3270 C CA . LEU A 1 391 ? 1.930 -5.247 -3.745 1.00 95.19 391 LEU A CA 1
ATOM 3271 C C . LEU A 1 391 ? 0.818 -6.088 -3.113 1.00 95.19 391 LEU A C 1
ATOM 3273 O O . LEU A 1 391 ? 0.256 -5.687 -2.096 1.00 95.19 391 LEU A O 1
ATOM 3277 N N . ALA A 1 392 ? 0.556 -7.286 -3.639 1.00 93.25 392 ALA A N 1
ATOM 3278 C CA . ALA A 1 392 ? -0.448 -8.187 -3.078 1.00 93.25 392 ALA A CA 1
ATOM 3279 C C . ALA A 1 392 ? -0.175 -8.503 -1.595 1.00 93.25 392 ALA A C 1
ATOM 3281 O O . ALA A 1 392 ? -1.083 -8.436 -0.766 1.00 93.25 392 ALA A O 1
ATOM 3282 N N . TYR A 1 393 ? 1.083 -8.775 -1.232 1.00 94.50 393 TYR A N 1
ATOM 3283 C CA . TYR A 1 393 ? 1.480 -9.027 0.152 1.00 94.50 393 TYR A CA 1
ATOM 3284 C C . TYR A 1 393 ? 1.309 -7.792 1.055 1.00 94.50 393 TYR A C 1
ATOM 3286 O O . TYR A 1 393 ? 0.791 -7.928 2.166 1.00 94.50 393 TYR A O 1
ATOM 3294 N N . LYS A 1 394 ? 1.694 -6.590 0.593 1.00 93.56 394 LYS A N 1
ATOM 3295 C CA . LYS A 1 394 ? 1.517 -5.329 1.342 1.00 93.56 394 LYS A CA 1
ATOM 3296 C C . LYS A 1 394 ? 0.048 -5.114 1.708 1.00 93.56 394 LYS A C 1
ATOM 3298 O O . LYS A 1 394 ? -0.266 -4.894 2.877 1.00 93.56 394 LYS A O 1
ATOM 3303 N N . TYR A 1 395 ? -0.845 -5.232 0.730 1.00 90.25 395 TYR A N 1
ATOM 3304 C CA . TYR A 1 395 ? -2.268 -4.960 0.933 1.00 90.25 395 TYR A CA 1
ATOM 3305 C C . TYR A 1 395 ? -2.996 -6.064 1.686 1.00 90.25 395 TYR A C 1
ATOM 3307 O O . TYR A 1 395 ? -3.841 -5.754 2.523 1.00 90.25 395 TYR A O 1
ATOM 3315 N N . LYS A 1 396 ? -2.618 -7.332 1.487 1.00 90.12 396 LYS A N 1
ATOM 3316 C CA . LYS A 1 396 ? -3.119 -8.427 2.324 1.00 90.12 396 LYS A CA 1
ATOM 3317 C C . LYS A 1 396 ? -2.809 -8.167 3.800 1.00 90.12 396 LYS A C 1
ATOM 3319 O O . LYS A 1 396 ? -3.707 -8.216 4.633 1.00 90.12 396 LYS A O 1
ATOM 3324 N N . LYS A 1 397 ? -1.555 -7.823 4.110 1.00 89.50 397 LYS A N 1
ATOM 3325 C CA . LYS A 1 397 ? -1.130 -7.558 5.488 1.00 89.50 397 LYS A CA 1
ATOM 3326 C C . LYS A 1 397 ? -1.816 -6.327 6.088 1.00 89.50 397 LYS A C 1
ATOM 3328 O O . LYS A 1 397 ? -2.175 -6.348 7.260 1.00 89.50 397 LYS A O 1
ATOM 3333 N N . SER A 1 398 ? -2.012 -5.274 5.294 1.00 86.88 398 SER A N 1
ATOM 3334 C CA . SER A 1 398 ? -2.752 -4.088 5.739 1.00 86.88 398 SER A CA 1
ATOM 3335 C C . SER A 1 398 ? -4.218 -4.410 6.049 1.00 86.88 398 SER A C 1
ATOM 3337 O O . SER A 1 398 ? -4.749 -3.910 7.036 1.00 86.88 398 SER A O 1
ATOM 3339 N N . GLY A 1 399 ? -4.862 -5.262 5.243 1.00 83.19 399 GLY A N 1
ATOM 3340 C CA . GLY A 1 399 ? -6.233 -5.715 5.487 1.00 83.19 399 GLY A CA 1
ATOM 3341 C C . GLY A 1 399 ? -6.362 -6.570 6.751 1.00 83.19 399 GLY A C 1
ATOM 3342 O O . GLY A 1 399 ? -7.268 -6.352 7.548 1.00 83.19 399 GLY A O 1
ATOM 3343 N N . GLU A 1 400 ? -5.421 -7.489 6.988 1.00 86.12 400 GLU A N 1
ATOM 3344 C CA . GLU A 1 400 ? -5.383 -8.301 8.216 1.00 86.12 400 GLU A CA 1
ATOM 3345 C C . GLU A 1 400 ? -5.237 -7.437 9.481 1.00 86.12 400 GLU A C 1
ATOM 3347 O O . GLU A 1 400 ? -5.895 -7.698 10.487 1.00 86.12 400 GLU A O 1
ATOM 3352 N N . GLN A 1 401 ? -4.411 -6.384 9.429 1.00 83.50 401 GLN A N 1
ATOM 3353 C CA . GLN A 1 401 ? -4.251 -5.443 10.544 1.00 83.50 401 GLN A CA 1
ATOM 3354 C C . GLN A 1 401 ? -5.527 -4.647 10.824 1.00 83.50 401 GLN A C 1
ATOM 3356 O O . GLN A 1 401 ? -5.870 -4.462 11.989 1.00 83.50 401 GLN A O 1
ATOM 3361 N N . LEU A 1 402 ? -6.238 -4.215 9.779 1.00 81.12 402 LEU A N 1
ATOM 3362 C CA . LEU A 1 402 ? -7.505 -3.500 9.932 1.00 81.12 402 LEU A CA 1
ATOM 3363 C C . LEU A 1 402 ? -8.558 -4.376 10.625 1.00 81.12 402 LEU A C 1
ATOM 3365 O O . LEU A 1 402 ? -9.152 -3.947 11.608 1.00 81.12 402 LEU A O 1
ATOM 3369 N N . ILE A 1 403 ? -8.717 -5.625 10.176 1.00 80.56 403 ILE A N 1
ATOM 3370 C CA . ILE A 1 403 ? -9.663 -6.583 10.773 1.00 80.56 403 ILE A CA 1
ATOM 3371 C C . ILE A 1 403 ? -9.332 -6.837 12.252 1.00 80.56 403 ILE A C 1
ATOM 3373 O O . ILE A 1 403 ? -10.231 -6.929 13.089 1.00 80.56 403 ILE A O 1
ATOM 3377 N N . LEU A 1 404 ? -8.043 -6.944 12.595 1.00 84.25 404 LEU A N 1
ATOM 3378 C CA . LEU A 1 404 ? -7.620 -7.130 13.983 1.00 84.25 404 LEU A CA 1
ATOM 3379 C C . LEU A 1 404 ? -7.974 -5.914 14.853 1.00 84.25 404 LEU A C 1
ATOM 3381 O O . LEU A 1 404 ? -8.527 -6.089 15.935 1.00 84.25 404 LEU A O 1
ATOM 3385 N N . MET A 1 405 ? -7.711 -4.699 14.364 1.00 80.25 405 MET A N 1
ATOM 3386 C CA . MET A 1 405 ? -8.055 -3.460 15.071 1.00 80.25 405 MET A CA 1
ATOM 3387 C C . MET A 1 405 ? -9.568 -3.313 15.273 1.00 80.25 405 MET A C 1
ATOM 3389 O O . MET A 1 405 ? -10.009 -2.918 16.351 1.00 80.25 405 MET A O 1
ATOM 3393 N N . GLU A 1 406 ? -10.376 -3.663 14.270 1.00 73.81 406 GLU A N 1
ATOM 3394 C CA . GLU A 1 406 ? -11.839 -3.663 14.387 1.00 73.81 406 GLU A CA 1
ATOM 3395 C C . GLU A 1 406 ? -12.325 -4.650 15.454 1.00 73.81 406 GLU A C 1
ATOM 3397 O O . GLU A 1 406 ? -13.205 -4.320 16.253 1.00 73.81 406 GLU A O 1
ATOM 3402 N N . LYS A 1 407 ? -11.720 -5.842 15.513 1.00 75.75 407 LYS A N 1
ATOM 3403 C CA . LYS A 1 407 ? -12.031 -6.847 16.532 1.00 75.75 407 LYS A CA 1
ATOM 3404 C C . LYS A 1 407 ? -11.678 -6.359 17.940 1.00 75.75 407 LYS A C 1
ATOM 3406 O O . LYS A 1 407 ? -12.517 -6.453 18.832 1.00 75.75 407 LYS A O 1
ATOM 3411 N N . GLU A 1 408 ? -10.479 -5.812 18.137 1.00 78.25 408 GLU A N 1
ATOM 3412 C CA . GLU A 1 408 ? -10.056 -5.252 19.429 1.00 78.25 408 GLU A CA 1
ATOM 3413 C C . GLU A 1 408 ? -10.980 -4.107 19.871 1.00 78.25 408 GLU A C 1
ATOM 3415 O O . GLU A 1 408 ? -11.413 -4.057 21.024 1.00 78.25 408 GLU A O 1
ATOM 3420 N N . ALA A 1 409 ? -11.368 -3.224 18.946 1.00 71.88 409 ALA A N 1
ATOM 3421 C CA . ALA A 1 409 ? -12.318 -2.152 19.228 1.00 71.88 409 ALA A CA 1
ATOM 3422 C C . ALA A 1 409 ? -13.704 -2.689 19.633 1.00 71.88 409 ALA A C 1
ATOM 3424 O O . ALA A 1 409 ? -14.327 -2.158 20.556 1.00 71.88 409 ALA A O 1
ATOM 3425 N N . ALA A 1 410 ? -14.193 -3.746 18.977 1.00 63.00 410 ALA A N 1
ATOM 3426 C CA . ALA A 1 410 ? -15.454 -4.392 19.335 1.00 63.00 410 ALA A CA 1
ATOM 3427 C C . ALA A 1 410 ? -15.395 -5.052 20.727 1.00 63.00 410 ALA A C 1
ATOM 3429 O O . ALA A 1 410 ? -16.336 -4.922 21.513 1.00 63.00 410 ALA A O 1
ATOM 3430 N N . GLU A 1 411 ? -14.283 -5.708 21.066 1.00 70.19 411 GLU A N 1
ATOM 3431 C CA . GLU A 1 411 ? -14.066 -6.312 22.386 1.00 70.19 411 GLU A CA 1
ATOM 3432 C C . GLU A 1 411 ? -14.012 -5.256 23.498 1.00 70.19 411 GLU A C 1
ATOM 3434 O O . GLU A 1 411 ? -14.643 -5.433 24.544 1.00 70.19 411 GLU A O 1
ATOM 3439 N N . LEU A 1 412 ? -13.333 -4.129 23.262 1.00 65.69 412 LEU A N 1
ATOM 3440 C CA . LEU A 1 412 ? -13.294 -3.005 24.201 1.00 65.69 412 LEU A CA 1
ATOM 3441 C C . LEU A 1 412 ? -14.684 -2.404 24.431 1.00 65.69 412 LEU A C 1
ATOM 3443 O O . LEU A 1 412 ? -15.068 -2.196 25.583 1.00 65.69 412 LEU A O 1
ATOM 3447 N N . LYS A 1 413 ? -15.470 -2.197 23.365 1.00 59.59 413 LYS A N 1
ATOM 3448 C CA . LYS A 1 413 ? -16.867 -1.742 23.477 1.00 59.59 413 LYS A CA 1
ATOM 3449 C C . LYS A 1 413 ? -17.707 -2.714 24.306 1.00 59.59 413 LYS A C 1
ATOM 3451 O O . LYS A 1 413 ? -18.409 -2.297 25.222 1.00 59.59 413 LYS A O 1
ATOM 3456 N N . MET A 1 414 ? -17.589 -4.015 24.043 1.00 58.81 414 MET A N 1
ATOM 3457 C CA . MET A 1 414 ? -18.307 -5.048 24.794 1.00 58.81 414 MET A CA 1
ATOM 3458 C C . MET A 1 414 ? -17.891 -5.092 26.273 1.00 58.81 414 MET A C 1
ATOM 3460 O O . MET A 1 414 ? -18.730 -5.280 27.152 1.00 58.81 414 MET A O 1
ATOM 3464 N N . SER A 1 415 ? -16.602 -4.909 26.566 1.00 60.03 415 SER A N 1
ATOM 3465 C CA . SER A 1 415 ? -16.087 -4.828 27.937 1.00 60.03 415 SER A CA 1
ATOM 3466 C C . SER A 1 415 ? -16.632 -3.603 28.679 1.00 60.03 415 SER A C 1
ATOM 3468 O O . SER A 1 415 ? -17.087 -3.726 29.816 1.00 60.03 415 SER A O 1
ATOM 3470 N N . ALA A 1 416 ? -16.674 -2.444 28.014 1.00 59.28 416 ALA A N 1
ATOM 3471 C CA . ALA A 1 416 ? -17.251 -1.221 28.567 1.00 59.28 416 ALA A CA 1
ATOM 3472 C C . ALA A 1 416 ? -18.746 -1.388 28.891 1.00 59.28 416 ALA A C 1
ATOM 3474 O O . ALA A 1 416 ? -19.169 -1.053 29.997 1.00 59.28 416 ALA A O 1
ATOM 3475 N N . LEU A 1 417 ? -19.523 -1.998 27.988 1.00 56.16 417 LEU A N 1
ATOM 3476 C CA . LEU A 1 417 ? -20.938 -2.317 28.221 1.00 56.16 417 LEU A CA 1
ATOM 3477 C C . LEU A 1 417 ? -21.134 -3.253 29.423 1.00 56.16 417 LEU A C 1
ATOM 3479 O O . LEU A 1 417 ? -21.991 -3.017 30.272 1.00 56.16 417 LEU A O 1
ATOM 3483 N N . LYS A 1 418 ? -20.305 -4.298 29.546 1.00 52.94 418 LYS A N 1
ATOM 3484 C CA . LYS A 1 418 ? -20.340 -5.207 30.706 1.00 52.94 418 LYS A CA 1
ATOM 3485 C C . LYS A 1 418 ? -19.999 -4.500 32.017 1.00 52.94 418 LYS A C 1
ATOM 3487 O O . LYS A 1 418 ? -20.577 -4.845 33.042 1.00 52.94 418 LYS A O 1
ATOM 3492 N N . ALA A 1 419 ? -19.077 -3.538 31.996 1.00 59.25 419 ALA A N 1
ATOM 3493 C CA . ALA A 1 419 ? -18.680 -2.782 33.181 1.00 59.25 419 ALA A CA 1
ATOM 3494 C C . ALA A 1 419 ? -19.766 -1.806 33.669 1.00 59.25 419 ALA A C 1
ATOM 3496 O O . ALA A 1 419 ? -19.811 -1.508 34.861 1.00 59.25 419 ALA A O 1
ATOM 3497 N N . GLN A 1 420 ? -20.650 -1.334 32.782 1.00 56.84 420 GLN A N 1
ATOM 3498 C CA . GLN A 1 420 ? -21.780 -0.478 33.163 1.00 56.84 420 GLN A CA 1
ATOM 3499 C C . GLN A 1 420 ? -22.911 -1.241 33.881 1.00 56.84 420 GLN A C 1
ATOM 3501 O O . GLN A 1 420 ? -23.688 -0.633 34.614 1.00 56.84 420 GLN A O 1
ATOM 3506 N N . MET A 1 421 ? -22.992 -2.569 33.744 1.00 61.62 421 MET A N 1
ATOM 3507 C CA . MET A 1 421 ? -23.943 -3.388 34.503 1.00 61.62 421 MET A CA 1
ATOM 3508 C C . MET A 1 421 ? -23.384 -3.709 35.894 1.00 61.62 421 MET A C 1
ATOM 3510 O O . MET A 1 421 ? -22.402 -4.436 36.002 1.00 61.62 421 MET A O 1
ATOM 3514 N N . ASN A 1 422 ? -24.015 -3.217 36.971 1.00 58.47 422 ASN A N 1
ATOM 3515 C CA . ASN A 1 422 ? -23.624 -3.536 38.352 1.00 58.47 422 ASN A CA 1
ATOM 3516 C C . ASN A 1 422 ? -23.911 -5.028 38.654 1.00 58.47 422 ASN A C 1
ATOM 3518 O O . ASN A 1 422 ? -25.069 -5.383 38.901 1.00 58.47 422 ASN A O 1
ATOM 3522 N N . PRO A 1 423 ? -22.898 -5.922 38.694 1.00 60.16 423 PRO A N 1
ATOM 3523 C CA . PRO A 1 423 ? -23.138 -7.360 38.832 1.00 60.16 423 PRO A CA 1
ATOM 3524 C C . PRO A 1 423 ? -23.790 -7.687 40.174 1.00 60.16 423 PRO A C 1
ATOM 3526 O O . PRO A 1 423 ? -24.608 -8.595 40.273 1.00 60.16 423 PRO A O 1
ATOM 3529 N N . HIS A 1 424 ? -23.468 -6.907 41.209 1.00 62.41 424 HIS A N 1
ATOM 3530 C CA . HIS A 1 424 ? -24.059 -7.052 42.530 1.00 62.41 424 HIS A CA 1
ATOM 3531 C C . HIS A 1 424 ? -25.558 -6.746 42.518 1.00 62.41 424 HIS A C 1
ATOM 3533 O O . HIS A 1 424 ? -26.323 -7.462 43.158 1.00 62.41 424 HIS A O 1
ATOM 3539 N N . PHE A 1 425 ? -25.994 -5.727 41.772 1.00 66.12 425 PHE A N 1
ATOM 3540 C CA . PHE A 1 425 ? -27.418 -5.435 41.618 1.00 66.12 425 PHE A CA 1
ATOM 3541 C C . PHE A 1 425 ? -28.153 -6.604 40.949 1.00 66.12 425 PHE A C 1
ATOM 3543 O O . PHE A 1 425 ? -29.138 -7.081 41.501 1.00 66.12 425 PHE A O 1
ATOM 3550 N N . ILE A 1 426 ? -27.608 -7.151 39.854 1.00 69.12 426 ILE A N 1
ATOM 3551 C CA . ILE A 1 426 ? -28.194 -8.311 39.160 1.00 69.12 426 ILE A CA 1
ATOM 3552 C C . ILE A 1 426 ? -28.316 -9.521 40.099 1.00 69.12 426 ILE A C 1
ATOM 3554 O O . ILE A 1 426 ? -29.388 -10.119 40.192 1.00 69.12 426 ILE A O 1
ATOM 3558 N N . PHE A 1 427 ? -27.256 -9.859 40.841 1.00 64.62 427 PHE A N 1
ATOM 3559 C CA . PHE A 1 427 ? -27.307 -10.957 41.813 1.00 64.62 427 PHE A CA 1
ATOM 3560 C C . PHE A 1 427 ? -28.348 -10.713 42.918 1.00 64.62 427 PHE A C 1
ATOM 3562 O O . PHE A 1 427 ? -29.086 -11.630 43.277 1.00 64.62 427 PHE A O 1
ATOM 3569 N N . ASN A 1 428 ? -28.461 -9.484 43.433 1.00 67.19 428 ASN A N 1
ATOM 3570 C CA . ASN A 1 428 ? -29.443 -9.154 44.472 1.00 67.19 428 ASN A CA 1
ATOM 3571 C C . ASN A 1 428 ? -30.886 -9.225 43.963 1.00 67.19 428 ASN A C 1
ATOM 3573 O O . ASN A 1 428 ? -31.768 -9.699 44.683 1.00 67.19 428 ASN A O 1
ATOM 3577 N N . SER A 1 429 ? -31.134 -8.783 42.731 1.00 73.94 429 SER A N 1
ATOM 3578 C CA . SER A 1 429 ? -32.454 -8.863 42.108 1.00 73.94 429 SER A CA 1
ATOM 3579 C C . SER A 1 429 ? -32.881 -10.316 41.884 1.00 73.94 429 SER A C 1
ATOM 3581 O O . SER A 1 429 ? -34.006 -10.673 42.225 1.00 73.94 429 SER A O 1
ATOM 3583 N N . LEU A 1 430 ? -31.972 -11.183 41.421 1.00 76.62 430 LEU A N 1
ATOM 3584 C CA . LEU A 1 430 ? -32.243 -12.619 41.264 1.00 76.62 430 LEU A CA 1
ATOM 3585 C C . LEU A 1 430 ? -32.546 -13.309 42.602 1.00 76.62 430 LEU A C 1
ATOM 3587 O O . LEU A 1 430 ? -33.502 -14.078 42.688 1.00 76.62 430 LEU A O 1
ATOM 3591 N N . ASN A 1 431 ? -31.793 -12.989 43.658 1.00 75.00 431 ASN A N 1
ATOM 3592 C CA . ASN A 1 431 ? -32.057 -13.518 45.000 1.00 75.00 431 ASN A CA 1
ATOM 3593 C C . ASN A 1 431 ? -33.423 -13.069 45.545 1.00 75.00 431 ASN A C 1
ATOM 3595 O O . ASN A 1 431 ? -34.095 -13.834 46.231 1.00 75.00 431 ASN A O 1
ATOM 3599 N N . SER A 1 432 ? -33.854 -11.845 45.228 1.00 78.75 432 SER A N 1
ATOM 3600 C CA . SER A 1 432 ? -35.160 -11.321 45.658 1.00 78.75 432 SER A CA 1
ATOM 3601 C C . SER A 1 432 ? -36.309 -12.041 44.947 1.00 78.75 432 SER A C 1
ATOM 3603 O O . SER A 1 432 ? -37.280 -12.435 45.585 1.00 78.75 432 SER A O 1
ATOM 3605 N N . ILE A 1 433 ? -36.164 -12.307 43.644 1.00 77.38 433 ILE A N 1
ATOM 3606 C CA . ILE A 1 433 ? -37.114 -13.135 42.883 1.00 77.38 433 ILE A CA 1
ATOM 3607 C C . ILE A 1 433 ? -37.176 -14.547 43.480 1.00 77.38 433 ILE A C 1
ATOM 3609 O O . ILE A 1 433 ? -38.263 -15.066 43.725 1.00 77.38 433 ILE A O 1
ATOM 3613 N N . GLN A 1 434 ? -36.020 -15.150 43.776 1.00 75.06 434 GLN A N 1
ATOM 3614 C CA . GLN A 1 434 ? -35.952 -16.464 44.414 1.00 75.06 434 GLN A CA 1
ATOM 3615 C C . GLN A 1 434 ? -36.649 -16.476 45.784 1.00 75.06 434 GLN A C 1
ATOM 3617 O O . GLN A 1 434 ? -37.362 -17.429 46.088 1.00 75.06 434 GLN A O 1
ATOM 3622 N N . TYR A 1 435 ? -36.490 -15.424 46.594 1.00 82.62 435 TYR A N 1
ATOM 3623 C CA . TYR A 1 435 ? -37.160 -15.288 47.890 1.00 82.62 435 TYR A CA 1
ATOM 3624 C C . TYR A 1 435 ? -38.689 -15.319 47.765 1.00 82.62 435 TYR A C 1
ATOM 3626 O O . TYR A 1 435 ? -39.334 -16.117 48.445 1.00 82.62 435 TYR A O 1
ATOM 3634 N N . PHE A 1 436 ? -39.267 -14.514 46.867 1.00 80.88 436 PHE A N 1
ATOM 3635 C CA . PHE A 1 436 ? -40.718 -14.492 46.653 1.00 80.88 436 PHE A CA 1
ATOM 3636 C C . PHE A 1 436 ? -41.250 -15.833 46.140 1.00 80.88 436 PHE A C 1
ATOM 3638 O O . PHE A 1 436 ? -42.264 -16.325 46.635 1.00 80.88 436 PHE A O 1
ATOM 3645 N N . VA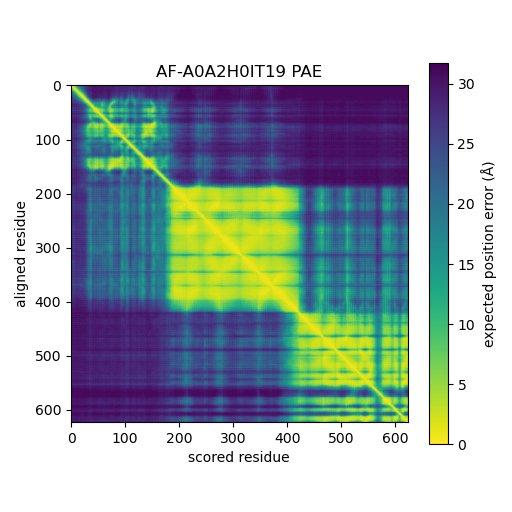L A 1 437 ? -40.521 -16.482 45.225 1.00 73.25 437 VAL A N 1
ATOM 3646 C CA . VAL A 1 437 ? -40.862 -17.829 44.741 1.00 73.25 437 VAL A CA 1
ATOM 3647 C C . VAL A 1 437 ? -40.865 -18.844 45.890 1.00 73.25 437 VAL A C 1
ATOM 3649 O O . VAL A 1 437 ? -41.808 -19.618 46.016 1.00 73.25 437 VAL A O 1
ATOM 3652 N N . LEU A 1 438 ? -39.859 -18.818 46.772 1.00 77.81 438 LEU A N 1
ATOM 3653 C CA . LEU A 1 438 ? -39.789 -19.707 47.940 1.00 77.81 438 LEU A CA 1
ATOM 3654 C C . LEU A 1 438 ? -40.879 -19.422 48.986 1.00 77.81 438 LEU A C 1
ATOM 3656 O O . LEU A 1 438 ? -41.254 -20.322 49.737 1.00 77.81 438 LEU A O 1
ATOM 3660 N N . LYS A 1 439 ? -41.393 -18.190 49.044 1.00 82.00 439 LYS A N 1
ATOM 3661 C CA . LYS A 1 439 ? -42.511 -17.786 49.910 1.00 82.00 439 LYS A CA 1
ATOM 3662 C C . LYS A 1 439 ? -43.892 -18.071 49.309 1.00 82.00 439 LYS A C 1
ATOM 3664 O O . LYS A 1 439 ? -44.883 -17.775 49.969 1.00 82.00 439 LYS A O 1
ATOM 3669 N N . ASN A 1 440 ? -43.964 -18.665 48.111 1.00 81.12 440 ASN A N 1
ATOM 3670 C CA . ASN A 1 440 ? -45.193 -18.811 47.320 1.00 81.12 440 ASN A CA 1
ATOM 3671 C C . ASN A 1 440 ? -45.913 -17.472 47.060 1.00 81.12 440 ASN A C 1
ATOM 3673 O O . ASN A 1 440 ? -47.128 -17.439 46.888 1.00 81.12 440 ASN A O 1
ATOM 3677 N N . ASP A 1 441 ? -45.164 -16.371 47.011 1.00 81.94 441 ASP A N 1
ATOM 3678 C CA . ASP A 1 441 ? -45.674 -15.035 46.706 1.00 81.94 441 ASP A CA 1
ATOM 3679 C C . ASP A 1 441 ? -45.451 -14.733 45.217 1.00 81.94 441 ASP A C 1
ATOM 3681 O O . ASP A 1 441 ? -44.545 -14.000 44.806 1.00 81.94 441 ASP A O 1
ATOM 3685 N N . THR A 1 442 ? -46.237 -15.409 44.379 1.00 78.75 442 THR A N 1
ATOM 3686 C CA . THR A 1 442 ? -46.083 -15.370 42.919 1.00 78.75 442 THR A CA 1
ATOM 3687 C C . THR A 1 442 ? -46.355 -13.989 42.331 1.00 78.75 442 THR A C 1
ATOM 3689 O O . THR A 1 442 ? -45.710 -13.613 41.352 1.00 78.75 442 THR A O 1
ATOM 3692 N N . ASP A 1 443 ? -47.254 -13.216 42.937 1.00 82.69 443 ASP A N 1
ATOM 3693 C CA . ASP A 1 443 ? -47.627 -11.889 42.446 1.00 82.69 443 ASP A CA 1
ATOM 3694 C C . ASP A 1 443 ? -46.485 -10.886 42.645 1.00 82.69 443 ASP A C 1
ATOM 3696 O O . ASP A 1 443 ? -46.105 -10.184 41.700 1.00 82.69 443 ASP A O 1
ATOM 3700 N N . ASN A 1 444 ? -45.852 -10.871 43.825 1.00 80.75 444 ASN A N 1
ATOM 3701 C CA . ASN A 1 444 ? -44.673 -10.035 44.046 1.00 80.75 444 ASN A CA 1
ATOM 3702 C C . ASN A 1 444 ? -43.463 -10.517 43.237 1.00 80.75 444 ASN A C 1
ATOM 3704 O O . ASN A 1 444 ? -42.716 -9.680 42.729 1.00 80.75 444 ASN A O 1
ATOM 3708 N N . ALA A 1 445 ? -43.295 -11.830 43.027 1.00 78.19 445 ALA A N 1
ATOM 3709 C CA . ALA A 1 445 ? -42.243 -12.359 42.155 1.00 78.19 445 ALA A CA 1
ATOM 3710 C C . ALA A 1 445 ? -42.377 -11.853 40.704 1.00 78.19 445 ALA A C 1
ATOM 3712 O O . ALA A 1 445 ? -41.393 -11.399 40.113 1.00 78.19 445 ALA A O 1
ATOM 3713 N N . LEU A 1 446 ? -43.589 -11.894 40.136 1.00 78.88 446 LEU A N 1
ATOM 3714 C CA . LEU A 1 446 ? -43.864 -11.427 38.773 1.00 78.88 446 LEU A CA 1
ATOM 3715 C C . LEU A 1 446 ? -43.742 -9.903 38.647 1.00 78.88 446 LEU A C 1
ATOM 3717 O O . LEU A 1 446 ? -43.134 -9.418 37.691 1.00 78.88 446 LEU A O 1
ATOM 3721 N N . ASN A 1 447 ? -44.254 -9.149 39.624 1.00 83.19 447 ASN A N 1
ATOM 3722 C CA . ASN A 1 447 ? -44.118 -7.691 39.671 1.00 83.19 447 ASN A CA 1
ATOM 3723 C C . ASN A 1 447 ? -42.639 -7.264 39.740 1.00 83.19 447 ASN A C 1
ATOM 3725 O O . ASN A 1 447 ? -42.190 -6.409 38.972 1.00 83.19 447 ASN A O 1
ATOM 3729 N N . TYR A 1 448 ? -41.853 -7.918 40.603 1.00 83.75 448 TYR A N 1
ATOM 3730 C CA . TYR A 1 448 ? -40.418 -7.667 40.733 1.00 83.75 448 TYR A CA 1
ATOM 3731 C C . TYR A 1 448 ? -39.672 -7.984 39.433 1.00 83.75 448 TYR A C 1
ATOM 3733 O O . TYR A 1 448 ? -38.870 -7.176 38.965 1.00 83.75 448 TYR A O 1
ATOM 3741 N N . LEU A 1 449 ? -39.959 -9.133 38.811 1.00 79.31 449 LEU A N 1
ATOM 3742 C CA . LEU A 1 449 ? -39.354 -9.529 37.538 1.00 79.31 449 LEU A CA 1
ATOM 3743 C C . LEU A 1 449 ? -39.682 -8.536 36.412 1.00 79.31 449 LEU A C 1
ATOM 3745 O O . LEU A 1 449 ? -38.796 -8.198 35.623 1.00 79.31 449 LEU A O 1
ATOM 3749 N N . GLY A 1 450 ? -40.923 -8.045 36.348 1.00 82.25 450 GLY A N 1
ATOM 3750 C CA . GLY A 1 450 ? -41.350 -7.039 35.375 1.00 82.25 450 GLY A CA 1
ATOM 3751 C C . GLY A 1 450 ? -40.579 -5.725 35.521 1.00 82.25 450 GLY A C 1
ATOM 3752 O O . GLY A 1 450 ? -39.948 -5.276 34.561 1.00 82.25 450 GLY A O 1
ATOM 3753 N N . LYS A 1 451 ? -40.546 -5.157 36.735 1.00 84.25 451 LYS A N 1
ATOM 3754 C CA . LYS A 1 451 ? -39.807 -3.916 37.036 1.00 84.25 451 LYS A CA 1
ATOM 3755 C C . LYS A 1 451 ? -38.299 -4.070 36.813 1.00 84.25 451 LYS A C 1
ATOM 3757 O O . LYS A 1 451 ? -37.667 -3.198 36.223 1.00 84.25 451 LYS A O 1
ATOM 3762 N N . PHE A 1 452 ? -37.724 -5.209 37.201 1.00 81.94 452 PHE A N 1
ATOM 3763 C CA . PHE A 1 452 ? -36.314 -5.521 36.954 1.00 81.94 452 PHE A CA 1
ATOM 3764 C C . PHE A 1 452 ? -35.996 -5.595 35.454 1.00 81.94 452 PHE A C 1
ATOM 3766 O O . PHE A 1 452 ? -35.003 -5.027 35.001 1.00 81.94 452 PHE A O 1
ATOM 3773 N N . SER A 1 453 ? -36.863 -6.236 34.666 1.00 80.62 453 SER A N 1
ATOM 3774 C CA . SER A 1 453 ? -36.696 -6.340 33.210 1.00 80.62 453 SER A CA 1
ATOM 3775 C C . SER A 1 453 ? -36.798 -4.979 32.517 1.00 80.62 453 SER A C 1
ATOM 3777 O O . SER A 1 453 ? -36.026 -4.700 31.599 1.00 80.62 453 SER A O 1
ATOM 3779 N N . GLN A 1 454 ? -37.722 -4.121 32.964 1.00 83.12 454 GLN A N 1
ATOM 3780 C CA . GLN A 1 454 ? -37.866 -2.748 32.469 1.00 83.12 454 GLN A CA 1
ATOM 3781 C C . GLN A 1 454 ? -36.618 -1.913 32.774 1.00 83.12 454 GLN A C 1
ATOM 3783 O O . GLN A 1 454 ? -36.085 -1.256 31.880 1.00 83.12 454 GLN A O 1
ATOM 3788 N N . MET A 1 455 ? -36.118 -1.990 34.009 1.00 83.06 455 MET A N 1
ATOM 3789 C CA . MET A 1 455 ? -34.896 -1.305 34.424 1.00 83.06 455 MET A CA 1
ATOM 3790 C C . MET A 1 455 ? -33.692 -1.752 33.589 1.00 83.06 455 MET A C 1
ATOM 3792 O O . MET A 1 455 ? -32.965 -0.917 33.057 1.00 83.06 455 MET A O 1
ATOM 3796 N N . LEU A 1 456 ? -33.499 -3.066 33.429 1.00 79.12 456 LEU A N 1
ATOM 3797 C CA . LEU A 1 456 ? -32.371 -3.616 32.678 1.00 79.12 456 LEU A CA 1
ATOM 3798 C C . LEU A 1 456 ? -32.401 -3.186 31.208 1.00 79.12 456 LEU A C 1
ATOM 3800 O O . LEU A 1 456 ? -31.368 -2.805 30.665 1.00 79.12 456 LEU A O 1
ATOM 3804 N N . ARG A 1 457 ? -33.582 -3.210 30.578 1.00 79.94 457 ARG A N 1
ATOM 3805 C CA . ARG A 1 457 ? -33.747 -2.765 29.190 1.00 79.94 457 ARG A CA 1
ATOM 3806 C C . ARG A 1 457 ? -33.332 -1.303 29.021 1.00 79.94 457 ARG A C 1
ATOM 3808 O O . ARG A 1 457 ? -32.541 -1.012 28.140 1.00 79.94 457 ARG A O 1
ATOM 3815 N N . ARG A 1 458 ? -33.771 -0.416 29.916 1.00 78.56 458 ARG A N 1
ATOM 3816 C CA . ARG A 1 458 ? -33.438 1.018 29.863 1.00 78.56 458 ARG A CA 1
ATOM 3817 C C . ARG A 1 458 ? -31.959 1.310 30.070 1.00 78.56 458 ARG A C 1
ATOM 3819 O O . ARG A 1 458 ? -31.405 2.152 29.373 1.00 78.56 458 ARG A O 1
ATOM 3826 N N . VAL A 1 459 ? -31.310 0.595 30.991 1.00 78.25 459 VAL A N 1
ATOM 3827 C CA . VAL A 1 459 ? -29.854 0.701 31.172 1.00 78.25 459 VAL A CA 1
ATOM 3828 C C . VAL A 1 459 ? -29.126 0.302 29.891 1.00 78.25 459 VAL A C 1
ATOM 3830 O O . VAL A 1 459 ? -28.168 0.963 29.513 1.00 78.25 459 VAL A O 1
ATOM 3833 N N . LEU A 1 460 ? -29.582 -0.751 29.207 1.00 73.56 460 LEU A N 1
ATOM 3834 C CA . LEU A 1 460 ? -28.980 -1.195 27.951 1.00 73.56 460 LEU A CA 1
ATOM 3835 C C . LEU A 1 460 ? -29.248 -0.215 26.801 1.00 73.56 460 LEU A C 1
ATOM 3837 O O . LEU A 1 460 ? -28.305 0.125 26.090 1.00 73.56 460 LEU A O 1
ATOM 3841 N N . ASP A 1 461 ? -30.480 0.277 26.660 1.00 74.94 461 ASP A N 1
ATOM 3842 C CA . ASP A 1 461 ? -30.881 1.195 25.586 1.00 74.94 461 ASP A CA 1
ATOM 3843 C C . ASP A 1 461 ? -30.100 2.517 25.638 1.00 74.94 461 ASP A C 1
ATOM 3845 O O . ASP A 1 461 ? -29.709 3.033 24.596 1.00 74.94 461 ASP A O 1
ATOM 3849 N N . HIS A 1 462 ? -29.791 3.013 26.841 1.00 73.56 462 HIS A N 1
ATOM 3850 C CA . HIS A 1 462 ? -29.099 4.293 27.038 1.00 73.56 462 HIS A CA 1
ATOM 3851 C C . HIS A 1 462 ? -27.612 4.169 27.415 1.00 73.56 462 HIS A C 1
ATOM 3853 O O . HIS A 1 462 ? -26.928 5.173 27.612 1.00 73.56 462 HIS A O 1
ATOM 3859 N N . SER A 1 463 ? -27.071 2.947 27.488 1.00 66.38 463 SER A N 1
ATOM 3860 C CA . SER A 1 463 ? -25.660 2.684 27.843 1.00 66.38 463 SER A CA 1
ATOM 3861 C C . SER A 1 463 ? -24.638 3.339 26.899 1.00 66.38 463 SER A C 1
ATOM 3863 O O . SER A 1 463 ? -23.489 3.591 27.284 1.00 66.38 463 SER A O 1
ATOM 3865 N N . MET A 1 464 ? -25.056 3.618 25.661 1.00 60.38 464 MET A N 1
ATOM 3866 C CA . MET A 1 464 ? -24.220 4.154 24.585 1.00 60.38 464 MET A CA 1
ATOM 3867 C C . MET A 1 464 ? -24.280 5.682 24.455 1.00 60.38 464 MET A C 1
ATOM 3869 O O . MET A 1 464 ? -23.368 6.255 23.861 1.00 60.38 464 MET A O 1
ATOM 3873 N N . ASP A 1 465 ? -25.302 6.335 25.020 1.00 66.62 465 ASP A N 1
ATOM 3874 C CA . ASP A 1 465 ? -25.569 7.769 24.818 1.00 66.62 465 ASP A CA 1
ATOM 3875 C C . ASP A 1 465 ? -24.724 8.673 25.739 1.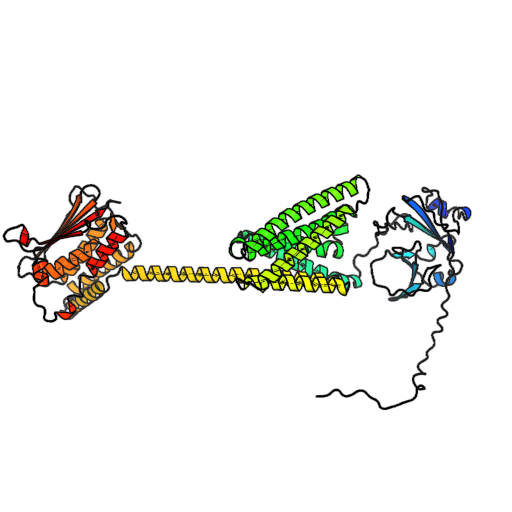00 66.62 465 ASP A C 1
ATOM 3877 O O . ASP A 1 465 ? -24.629 9.880 25.529 1.00 66.62 465 ASP A O 1
ATOM 3881 N N . GLY A 1 466 ? -24.048 8.092 26.740 1.00 66.94 466 GLY A N 1
ATOM 3882 C CA . GLY A 1 466 ? -23.171 8.787 27.694 1.00 66.94 466 GLY A CA 1
ATOM 3883 C C . GLY A 1 466 ? -23.931 9.621 28.734 1.00 66.94 466 GLY A C 1
ATOM 3884 O O . GLY A 1 466 ? -23.700 9.446 29.933 1.00 66.94 466 GLY A O 1
ATOM 3885 N N . ASN A 1 467 ? -24.874 10.448 28.279 1.00 79.50 467 ASN A N 1
ATOM 3886 C CA . ASN A 1 467 ? -25.805 11.240 29.078 1.00 79.50 467 ASN A CA 1
ATOM 3887 C C . ASN A 1 467 ? -27.253 10.883 28.732 1.00 79.50 467 ASN A C 1
ATOM 3889 O O . ASN A 1 467 ? -27.568 10.536 27.596 1.00 79.50 467 ASN A O 1
ATOM 3893 N N . VAL A 1 468 ? -28.135 11.020 29.715 1.00 86.44 468 VAL A N 1
ATOM 3894 C CA . VAL A 1 468 ? -29.588 10.898 29.567 1.00 86.44 468 VAL A CA 1
ATOM 3895 C C . VAL A 1 468 ? -30.258 12.164 30.075 1.00 86.44 468 VAL A C 1
ATOM 3897 O O . VAL A 1 468 ? -29.652 12.931 30.825 1.00 86.44 468 VAL A O 1
ATOM 3900 N N . THR A 1 469 ? -31.505 12.396 29.673 1.00 92.06 469 THR A N 1
ATOM 3901 C CA . THR A 1 469 ? -32.312 13.460 30.290 1.00 92.06 469 THR A CA 1
ATOM 3902 C C . THR A 1 469 ? -32.510 13.173 31.780 1.00 92.06 469 THR A C 1
ATOM 3904 O O . THR A 1 469 ? -32.531 12.014 32.209 1.00 92.06 469 THR A O 1
ATOM 3907 N N . LEU A 1 470 ? -32.655 14.223 32.585 1.00 91.88 470 LEU A N 1
ATOM 3908 C CA . LEU A 1 470 ? -32.920 14.099 34.015 1.00 91.88 470 LEU A CA 1
ATOM 3909 C C . LEU A 1 470 ? -34.215 13.309 34.268 1.00 91.88 470 LEU A C 1
ATOM 3911 O O . LEU A 1 470 ? -34.253 12.505 35.194 1.00 91.88 470 LEU A O 1
ATOM 3915 N N . ASP A 1 471 ? -35.233 13.462 33.420 1.00 93.69 471 ASP A N 1
ATOM 3916 C CA . ASP A 1 471 ? -36.461 12.660 33.457 1.00 93.69 471 ASP A CA 1
ATOM 3917 C C . ASP A 1 471 ? -36.170 11.153 33.344 1.00 93.69 471 ASP A C 1
ATOM 3919 O O . ASP A 1 471 ? -36.606 10.364 34.182 1.00 93.69 471 ASP A O 1
ATOM 3923 N N . GLN A 1 472 ? -35.340 10.750 32.377 1.00 89.81 472 GLN A N 1
ATOM 3924 C CA . GLN A 1 472 ? -34.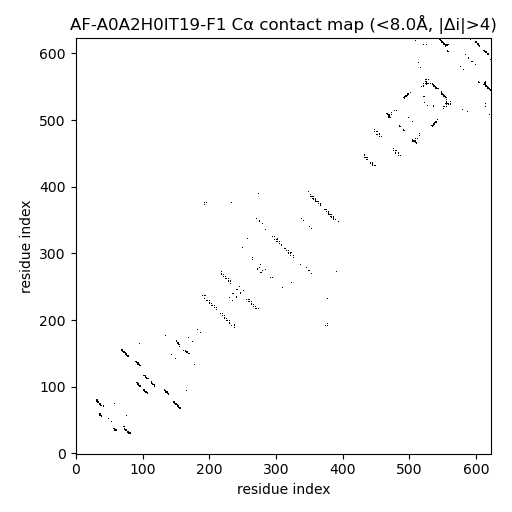942 9.350 32.197 1.00 89.81 472 GLN A CA 1
ATOM 3925 C C . GLN A 1 472 ? -34.152 8.802 33.397 1.00 89.81 472 GLN A C 1
ATOM 3927 O O . GLN A 1 472 ? -34.392 7.665 33.817 1.00 89.81 472 GLN A O 1
ATOM 3932 N N . GLU A 1 473 ? -33.235 9.585 33.980 1.00 90.00 473 GLU A N 1
ATOM 3933 C CA . GLU A 1 473 ? -32.530 9.180 35.209 1.00 90.00 473 GLU A CA 1
ATOM 3934 C C . GLU A 1 473 ? -33.508 9.070 36.393 1.00 90.00 473 GLU A C 1
ATOM 3936 O O . GLU A 1 473 ? -33.436 8.101 37.149 1.00 90.00 473 GLU A O 1
ATOM 3941 N N . ILE A 1 474 ? -34.459 10.001 36.546 1.00 92.69 474 ILE A N 1
ATOM 3942 C CA . ILE A 1 474 ? -35.497 9.958 37.591 1.00 92.69 474 ILE A CA 1
ATOM 3943 C C . ILE A 1 474 ? -36.381 8.719 37.433 1.00 92.69 474 ILE A C 1
ATOM 3945 O O . ILE A 1 474 ? -36.703 8.057 38.424 1.00 92.69 474 ILE A O 1
ATOM 3949 N N . GLU A 1 475 ? -36.769 8.372 36.210 1.00 90.94 475 GLU A N 1
ATOM 3950 C CA . GLU A 1 475 ? -37.605 7.207 35.931 1.00 90.94 475 GLU A CA 1
ATOM 3951 C C . GLU A 1 475 ? -36.873 5.897 36.270 1.00 90.94 475 GLU A C 1
ATOM 3953 O O . GLU A 1 475 ? -37.426 4.971 36.882 1.00 90.94 475 GLU A O 1
ATOM 3958 N N . LEU A 1 476 ? -35.586 5.836 35.925 1.00 88.25 476 LEU A N 1
ATOM 3959 C CA . LEU A 1 476 ? -34.712 4.718 36.251 1.00 88.25 476 LEU A CA 1
ATOM 3960 C C . LEU A 1 476 ? -34.485 4.601 37.764 1.00 88.25 476 LEU A C 1
ATOM 3962 O O . LEU A 1 476 ? -34.566 3.504 38.327 1.00 88.25 476 LEU A O 1
ATOM 3966 N N . LEU A 1 477 ? -34.269 5.733 38.434 1.00 90.38 477 LEU A N 1
ATOM 3967 C CA . LEU A 1 477 ? -34.104 5.822 39.879 1.00 90.38 477 LEU A CA 1
ATOM 3968 C C . LEU A 1 477 ? -35.381 5.428 40.626 1.00 90.38 477 LEU A C 1
ATOM 3970 O O . LEU A 1 477 ? -35.312 4.722 41.630 1.00 90.38 477 LEU A O 1
ATOM 3974 N N . SER A 1 478 ? -36.545 5.816 40.109 1.00 91.69 478 SER A N 1
ATOM 3975 C CA . SER A 1 478 ? -37.852 5.427 40.646 1.00 91.69 478 SER A CA 1
ATOM 3976 C C . SER A 1 478 ? -38.043 3.916 40.565 1.00 91.69 478 SER A C 1
ATOM 3978 O O . SER A 1 478 ? -38.343 3.281 41.574 1.00 91.69 478 SER A O 1
ATOM 3980 N N . THR A 1 479 ? -37.769 3.322 39.400 1.00 89.19 479 THR A N 1
ATOM 3981 C CA . THR A 1 479 ? -37.851 1.864 39.207 1.00 89.19 479 THR A CA 1
ATOM 3982 C C . THR A 1 479 ? -36.910 1.125 40.167 1.00 89.19 479 THR A C 1
ATOM 3984 O O . THR A 1 479 ? -37.280 0.115 40.767 1.00 89.19 479 THR A O 1
ATOM 3987 N N . TYR A 1 480 ? -35.697 1.651 40.366 1.00 88.56 480 TYR A N 1
ATOM 3988 C CA . TYR A 1 480 ? -34.741 1.116 41.333 1.00 88.56 480 TYR A CA 1
ATOM 3989 C C . TYR A 1 480 ? -35.262 1.183 42.779 1.00 88.56 480 TYR A C 1
ATOM 3991 O O . TYR A 1 480 ? -35.206 0.185 43.499 1.00 88.56 480 TYR A O 1
ATOM 3999 N N . LEU A 1 481 ? -35.791 2.333 43.205 1.00 89.56 481 LEU A N 1
ATOM 4000 C CA . LEU A 1 481 ? -36.329 2.536 44.553 1.00 89.56 481 LEU A CA 1
ATOM 4001 C C . LEU A 1 481 ? -37.531 1.636 44.842 1.00 89.56 481 LEU A C 1
ATOM 4003 O O . LEU A 1 481 ? -37.654 1.126 45.954 1.00 89.56 481 LEU A O 1
ATOM 4007 N N . GLU A 1 482 ? -38.389 1.391 43.854 1.00 89.38 482 GLU A N 1
ATOM 4008 C CA . GLU A 1 482 ? -39.499 0.443 43.974 1.00 89.38 482 GLU A CA 1
ATOM 4009 C C . GLU A 1 482 ? -39.009 -0.995 44.174 1.00 89.38 482 GLU A C 1
ATOM 4011 O O . GLU A 1 482 ? -39.509 -1.698 45.054 1.00 89.38 482 GLU A O 1
ATOM 4016 N N . LEU A 1 483 ? -38.009 -1.429 43.397 1.00 87.19 483 LEU A N 1
ATOM 4017 C CA . LEU A 1 483 ? -37.393 -2.752 43.545 1.00 87.19 483 LEU A CA 1
ATOM 4018 C C . LEU A 1 483 ? -36.730 -2.914 44.916 1.00 87.19 483 LEU A C 1
ATOM 4020 O O . LEU A 1 483 ? -36.859 -3.957 45.555 1.00 87.19 483 LEU A O 1
ATOM 4024 N N . GLU A 1 484 ? -36.034 -1.886 45.391 1.00 85.88 484 GLU A N 1
ATOM 4025 C CA . GLU A 1 484 ? -35.459 -1.881 46.733 1.00 85.88 484 GLU A CA 1
ATOM 4026 C C . GLU A 1 484 ? -36.566 -1.930 47.797 1.00 85.88 484 GLU A C 1
ATOM 4028 O O . GLU A 1 484 ? -36.505 -2.774 48.686 1.00 85.88 484 GLU A O 1
ATOM 4033 N N . LYS A 1 485 ? -37.631 -1.126 47.673 1.00 85.94 485 LYS A N 1
ATOM 4034 C CA . LYS A 1 485 ? -38.766 -1.105 48.613 1.00 85.94 485 LYS A CA 1
ATOM 4035 C C . LYS A 1 485 ? -39.458 -2.462 48.731 1.00 85.94 485 LYS A C 1
ATOM 4037 O O . LYS A 1 485 ? -39.744 -2.880 49.847 1.00 85.94 485 LYS A O 1
ATOM 4042 N N . LEU A 1 486 ? -39.676 -3.164 47.615 1.00 81.69 486 LEU A N 1
ATOM 4043 C CA . LEU A 1 486 ? -40.249 -4.516 47.613 1.00 81.69 486 LEU A CA 1
ATOM 4044 C C . LEU A 1 486 ? -39.382 -5.520 48.385 1.00 81.69 486 LEU A C 1
ATOM 4046 O O . LEU A 1 486 ? -39.906 -6.460 48.971 1.00 81.69 486 LEU A O 1
ATOM 4050 N N . ARG A 1 487 ? -38.058 -5.326 48.417 1.00 77.00 487 ARG A N 1
ATOM 4051 C CA . ARG A 1 487 ? -37.132 -6.223 49.122 1.00 77.00 487 ARG A CA 1
ATOM 4052 C C . ARG A 1 487 ? -37.136 -6.022 50.643 1.00 77.00 487 ARG A C 1
ATOM 4054 O O . ARG A 1 487 ? -36.664 -6.897 51.365 1.00 77.00 487 ARG A O 1
ATOM 4061 N N . PHE A 1 488 ? -37.615 -4.883 51.145 1.00 74.25 488 PHE A N 1
ATOM 4062 C CA . PHE A 1 488 ? -37.549 -4.554 52.569 1.00 74.25 488 PHE A CA 1
ATOM 4063 C C . PHE A 1 488 ? -38.880 -4.800 53.277 1.00 74.25 488 PHE A C 1
ATOM 4065 O O . PHE A 1 488 ? -39.815 -4.019 53.140 1.00 74.25 488 PHE A O 1
ATOM 4072 N N . GLU A 1 489 ? -38.926 -5.832 54.124 1.00 65.00 489 GLU A N 1
ATOM 4073 C CA . GLU A 1 489 ? -40.124 -6.215 54.894 1.00 65.00 489 GLU A CA 1
ATOM 4074 C C . GLU A 1 489 ? -40.635 -5.107 55.830 1.00 65.00 489 GLU A C 1
ATOM 4076 O O . GLU A 1 489 ? -41.838 -4.953 56.004 1.00 65.00 489 GLU A O 1
ATOM 4081 N N . GLN A 1 490 ? -39.732 -4.302 56.405 1.00 66.44 490 GLN A N 1
ATOM 4082 C CA . GLN A 1 490 ? -40.095 -3.152 57.250 1.00 66.44 490 GLN A CA 1
ATOM 4083 C C . GLN A 1 490 ? -40.482 -1.903 56.441 1.00 66.44 490 GLN A C 1
ATOM 4085 O O . GLN A 1 490 ? -40.957 -0.927 57.015 1.00 66.44 490 GLN A O 1
ATOM 4090 N N . GLY A 1 491 ? -40.287 -1.940 55.118 1.00 72.88 491 GLY A N 1
ATOM 4091 C CA . GLY A 1 491 ? -40.573 -0.848 54.201 1.00 72.88 491 GLY A CA 1
ATOM 4092 C C . GLY A 1 491 ? -39.715 0.403 54.415 1.00 72.88 491 GLY A C 1
ATOM 4093 O O . GLY A 1 491 ? -39.085 0.623 55.447 1.00 72.88 491 GLY A O 1
ATOM 4094 N N . PHE A 1 492 ? -39.694 1.256 53.398 1.00 88.19 492 PHE A N 1
ATOM 4095 C CA . PHE A 1 492 ? -39.314 2.656 53.539 1.00 88.19 492 PHE A CA 1
ATOM 4096 C C . PHE A 1 492 ? -40.192 3.502 52.616 1.00 88.19 492 PHE A C 1
ATOM 4098 O O . PHE A 1 492 ? -40.759 3.015 51.630 1.00 88.19 492 PHE A O 1
ATOM 4105 N N . SER A 1 493 ? -40.336 4.773 52.965 1.00 89.25 493 SER A N 1
ATOM 4106 C CA . SER A 1 493 ? -40.975 5.777 52.124 1.00 89.25 493 SER A CA 1
ATOM 4107 C C . SER A 1 493 ? -39.903 6.564 51.383 1.00 89.25 493 SER A C 1
ATOM 4109 O O . SER A 1 493 ? -38.851 6.870 51.947 1.00 89.25 493 SER A O 1
ATOM 4111 N N . TYR A 1 494 ? -40.158 6.883 50.118 1.00 93.44 494 TYR A N 1
ATOM 4112 C CA . TYR A 1 494 ? -39.294 7.772 49.358 1.00 93.44 494 TYR A CA 1
ATOM 4113 C C . TYR A 1 494 ? -40.107 8.860 48.669 1.00 93.44 494 TYR A C 1
ATOM 4115 O O . TYR A 1 494 ? -41.285 8.668 48.367 1.00 93.44 494 TYR A O 1
ATOM 4123 N N . GLN A 1 495 ? -39.462 9.994 48.430 1.00 94.81 495 GLN A N 1
ATOM 4124 C CA . GLN A 1 495 ? -40.016 11.105 47.674 1.00 94.81 495 GLN A CA 1
ATOM 4125 C C . GLN A 1 495 ? -38.939 11.652 46.740 1.00 94.81 495 GLN A C 1
ATOM 4127 O O . GLN A 1 495 ? -37.826 11.924 47.186 1.00 94.81 495 GLN A O 1
ATOM 4132 N N . ILE A 1 496 ? -39.282 11.818 45.463 1.00 95.31 496 ILE A N 1
ATOM 4133 C CA . ILE A 1 496 ? -38.457 12.542 44.496 1.00 95.31 496 ILE A CA 1
ATOM 4134 C C . ILE A 1 496 ? -39.122 13.895 44.256 1.00 95.31 496 ILE A C 1
ATOM 4136 O O . ILE A 1 496 ? -40.317 13.953 43.974 1.00 95.31 496 ILE A O 1
ATOM 4140 N N . VAL A 1 497 ? -38.364 14.973 44.421 1.00 95.56 497 VAL A N 1
ATOM 4141 C CA . VAL A 1 497 ? -38.820 16.355 44.263 1.00 95.56 497 VAL A CA 1
ATOM 4142 C C . VAL A 1 497 ? -37.999 17.002 43.159 1.00 95.56 497 VAL A C 1
ATOM 4144 O O . VAL A 1 497 ? -36.773 17.019 43.223 1.00 95.56 497 VAL A O 1
ATOM 4147 N N . VAL A 1 498 ? -38.669 17.545 42.151 1.00 94.75 498 VAL A N 1
ATOM 4148 C CA . VAL A 1 498 ? -38.043 18.352 41.101 1.00 94.75 498 VAL A CA 1
ATOM 4149 C C . VAL A 1 498 ? -38.507 19.782 41.331 1.00 94.75 498 VAL A C 1
ATOM 4151 O O . VAL A 1 498 ? -39.709 20.023 41.413 1.00 94.75 498 VAL A O 1
ATOM 4154 N N . ASN A 1 499 ? -37.566 20.695 41.552 1.00 94.00 499 ASN A N 1
ATOM 4155 C CA . ASN A 1 499 ? -37.871 22.099 41.804 1.00 94.00 499 ASN A CA 1
ATOM 4156 C C . ASN A 1 499 ? -38.310 22.789 40.497 1.00 94.00 499 ASN A C 1
ATOM 4158 O O . ASN A 1 499 ? -37.880 22.401 39.416 1.00 94.00 499 ASN A O 1
ATOM 4162 N N . ASP A 1 500 ? -39.126 23.839 40.580 1.00 90.69 500 ASP A N 1
ATOM 4163 C CA . ASP A 1 500 ? -39.669 24.541 39.405 1.00 90.69 500 ASP A CA 1
ATOM 4164 C C . ASP A 1 500 ? -38.576 25.219 38.554 1.00 90.69 500 ASP A C 1
ATOM 4166 O O . ASP A 1 500 ? -38.811 25.617 37.415 1.00 90.69 500 ASP A O 1
ATOM 4170 N N . ASN A 1 501 ? -37.369 25.376 39.108 1.00 91.94 501 ASN A N 1
ATOM 4171 C CA . ASN A 1 501 ? -36.232 26.012 38.448 1.00 91.94 501 ASN A CA 1
ATOM 4172 C C . ASN A 1 501 ? -35.399 25.073 37.554 1.00 91.94 501 ASN A C 1
ATOM 4174 O O . ASN A 1 501 ? -34.372 25.512 37.034 1.00 91.94 501 ASN A O 1
ATOM 4178 N N . ILE A 1 502 ? -35.804 23.811 37.381 1.00 92.44 502 ILE A N 1
ATOM 4179 C CA . ILE A 1 502 ? -35.116 22.828 36.539 1.00 92.44 502 ILE A CA 1
ATOM 4180 C C . ILE A 1 502 ? -36.118 22.081 35.645 1.00 92.44 502 ILE A C 1
ATOM 4182 O O . ILE A 1 502 ? -37.136 21.594 36.126 1.00 92.44 502 ILE A O 1
ATOM 4186 N N . ASP A 1 503 ? -35.833 21.982 34.341 1.00 93.00 503 ASP A N 1
ATOM 4187 C CA . ASP A 1 503 ? -36.678 21.240 33.393 1.00 93.00 503 ASP A CA 1
ATOM 4188 C C . ASP A 1 503 ? -36.119 19.821 33.166 1.00 93.00 503 ASP A C 1
ATOM 4190 O O . ASP A 1 503 ? -35.099 19.659 32.486 1.00 93.00 503 ASP A O 1
ATOM 4194 N N . PRO A 1 504 ? -36.766 18.768 33.698 1.00 92.31 504 PRO A N 1
ATOM 4195 C CA . PRO A 1 504 ? -36.234 17.414 33.625 1.00 92.31 504 PRO A CA 1
ATOM 4196 C C . PRO A 1 504 ? -36.186 16.843 32.198 1.00 92.31 504 PRO A C 1
ATOM 4198 O O . PRO A 1 504 ? -35.428 15.903 31.957 1.00 92.31 504 PRO A O 1
ATOM 4201 N N . PHE A 1 505 ? -36.944 17.399 31.246 1.00 92.56 505 PHE A N 1
ATOM 4202 C CA . PHE A 1 505 ? -36.961 16.922 29.859 1.00 92.56 505 PHE A CA 1
ATOM 4203 C C . PHE A 1 505 ? -35.813 17.481 29.012 1.00 92.56 505 PHE A C 1
ATOM 4205 O O . PHE A 1 505 ? -35.504 16.922 27.959 1.00 92.56 505 PHE A O 1
ATOM 4212 N N . ILE A 1 506 ? -35.194 18.580 29.451 1.00 89.19 506 ILE A N 1
ATOM 4213 C CA . ILE A 1 506 ? -34.113 19.262 28.726 1.00 89.19 506 ILE A CA 1
ATOM 4214 C C . ILE A 1 506 ? -32.765 18.975 29.377 1.00 89.19 506 ILE A C 1
ATOM 4216 O O . ILE A 1 506 ? -31.795 18.677 28.681 1.00 89.19 506 ILE A O 1
ATOM 4220 N N . GLU A 1 507 ? -32.699 19.066 30.704 1.00 91.00 507 GLU A N 1
ATOM 4221 C CA . GLU A 1 507 ? -31.438 18.943 31.420 1.00 91.00 507 GLU A CA 1
ATOM 4222 C C . GLU A 1 507 ? -30.873 17.525 31.323 1.00 91.00 507 GLU A C 1
ATOM 4224 O O . GLU A 1 507 ? -31.596 16.540 31.475 1.00 91.00 507 GLU A O 1
ATOM 4229 N N . GLN A 1 508 ? -29.567 17.418 31.080 1.00 88.62 508 GLN A N 1
ATOM 4230 C CA . GLN A 1 508 ? -28.886 16.140 30.897 1.00 88.62 508 GLN A CA 1
ATOM 4231 C C . GLN A 1 508 ? -27.962 15.811 32.063 1.00 88.62 508 GLN A C 1
ATOM 4233 O O . GLN A 1 508 ? -27.316 16.684 32.641 1.00 88.62 508 GLN A O 1
ATOM 4238 N N . MET A 1 509 ? -27.845 14.521 32.368 1.00 85.25 509 MET A N 1
ATOM 4239 C CA . MET A 1 509 ? -26.884 14.023 33.340 1.00 85.25 509 MET A CA 1
ATOM 4240 C C . MET A 1 509 ? -26.348 12.633 32.975 1.00 85.25 509 MET A C 1
ATOM 4242 O O . MET A 1 509 ? -26.996 11.890 32.234 1.00 85.25 509 MET A O 1
ATOM 4246 N N . PRO A 1 510 ? -25.174 12.242 33.503 1.00 82.38 510 PRO A N 1
ATOM 4247 C CA . PRO A 1 510 ? -24.631 10.914 33.260 1.00 82.38 510 PRO A CA 1
ATOM 4248 C C . PRO A 1 510 ? -25.550 9.815 33.804 1.00 82.38 510 PRO A C 1
ATOM 4250 O O . PRO A 1 510 ? -25.959 9.852 34.966 1.00 82.38 510 PRO A O 1
ATOM 4253 N N . LEU A 1 511 ? -25.800 8.797 32.980 1.00 83.50 511 LEU A N 1
ATOM 4254 C CA . LEU A 1 511 ? -26.634 7.649 33.335 1.00 83.50 511 LEU A CA 1
ATOM 4255 C C . LEU A 1 511 ? -26.089 6.902 34.568 1.00 83.50 511 LEU A C 1
ATOM 4257 O O . LEU A 1 511 ? -24.890 6.566 34.635 1.00 83.50 511 LEU A O 1
ATOM 4261 N N . LEU A 1 512 ? -26.989 6.572 35.503 1.00 80.94 512 LEU A N 1
ATOM 4262 C CA . LEU A 1 512 ? -26.718 5.853 36.754 1.00 80.94 512 LEU A CA 1
ATOM 4263 C C . LEU A 1 512 ? -25.721 6.572 37.677 1.00 80.94 512 LEU A C 1
ATOM 4265 O O . LEU A 1 512 ? -24.951 5.929 38.399 1.00 80.94 512 LEU A O 1
ATOM 4269 N N . LEU A 1 513 ? -25.695 7.905 37.652 1.00 84.56 513 LEU A N 1
ATOM 4270 C CA . LEU A 1 513 ? -24.824 8.689 38.527 1.00 84.56 513 LEU A CA 1
ATOM 4271 C C . LEU A 1 513 ? -25.353 8.736 39.964 1.00 84.56 513 LEU A C 1
ATOM 4273 O O . LEU A 1 513 ? -24.570 8.672 40.912 1.00 84.56 513 LEU A O 1
ATOM 4277 N N . ILE A 1 514 ? -26.673 8.851 40.127 1.00 88.38 514 ILE A N 1
ATOM 4278 C CA . ILE A 1 514 ? -27.313 9.085 41.431 1.00 88.38 514 ILE A CA 1
ATOM 4279 C C . ILE A 1 514 ? -27.503 7.774 42.200 1.00 88.38 514 ILE A C 1
ATOM 4281 O O . ILE A 1 514 ? -27.352 7.728 43.426 1.00 88.38 514 ILE A O 1
ATOM 4285 N N . GLN A 1 515 ? -27.755 6.683 41.471 1.00 85.25 515 GLN A N 1
ATOM 4286 C CA . GLN A 1 515 ? -28.053 5.360 42.023 1.00 85.25 515 GLN A CA 1
ATOM 4287 C C . GLN A 1 515 ? -27.073 4.890 43.122 1.00 85.25 515 GLN A C 1
ATOM 4289 O O . GLN A 1 515 ? -27.554 4.442 44.165 1.00 85.25 515 GLN A O 1
ATOM 4294 N N . PRO A 1 516 ? -25.732 5.000 42.984 1.00 83.06 516 PRO A N 1
ATOM 4295 C CA . PRO A 1 516 ? -24.804 4.496 43.998 1.00 83.06 516 PRO A CA 1
ATOM 4296 C C . PRO A 1 516 ? -24.947 5.204 45.347 1.00 83.06 516 PRO A C 1
ATOM 4298 O O . PRO A 1 516 ? -24.723 4.598 46.391 1.00 83.06 516 PRO A O 1
ATOM 4301 N N . TYR A 1 517 ? -25.316 6.482 45.355 1.00 86.94 517 TYR A N 1
ATOM 4302 C CA . TYR A 1 517 ? -25.493 7.249 46.587 1.00 86.94 517 TYR A CA 1
ATOM 4303 C C . TYR A 1 517 ? -26.802 6.880 47.285 1.00 86.94 517 TYR A C 1
ATOM 4305 O O . TYR A 1 517 ? -26.821 6.687 48.498 1.00 86.94 517 TYR A O 1
ATOM 4313 N N . VAL A 1 518 ? -27.858 6.666 46.502 1.00 89.06 518 VAL A N 1
ATOM 4314 C CA . VAL A 1 518 ? -29.147 6.155 46.982 1.00 89.06 518 VAL A CA 1
ATOM 4315 C C . VAL A 1 518 ? -29.016 4.736 47.542 1.00 89.06 518 VAL A C 1
ATOM 4317 O O . VAL A 1 518 ? -29.528 4.453 48.624 1.00 89.06 518 VAL A O 1
ATOM 4320 N N . GLU A 1 519 ? -28.256 3.862 46.874 1.00 84.94 519 GLU A N 1
ATOM 4321 C CA . GLU A 1 519 ? -27.943 2.514 47.368 1.00 84.94 519 GLU A CA 1
ATOM 4322 C C . GLU A 1 519 ? -27.282 2.573 48.756 1.00 84.94 519 GLU A C 1
ATOM 4324 O O . GLU A 1 519 ? -27.624 1.788 49.646 1.00 84.94 519 GLU A O 1
ATOM 4329 N N . ASN A 1 520 ? -26.363 3.521 48.967 1.00 83.00 520 ASN A N 1
ATOM 4330 C CA . ASN A 1 520 ? -25.702 3.698 50.259 1.00 83.00 520 ASN A CA 1
ATOM 4331 C C . ASN A 1 520 ? -26.642 4.272 51.328 1.00 83.00 520 ASN A C 1
ATOM 4333 O O . ASN A 1 520 ? -26.633 3.761 52.448 1.00 83.00 520 ASN A O 1
ATOM 4337 N N . ALA A 1 521 ? -27.485 5.253 50.992 1.00 86.44 521 ALA A N 1
ATOM 4338 C CA . ALA A 1 521 ? -28.462 5.827 51.923 1.00 86.44 521 ALA A CA 1
ATOM 4339 C C . ALA A 1 521 ? -29.423 4.753 52.468 1.00 86.44 521 ALA A C 1
ATOM 4341 O O . ALA A 1 521 ? -29.691 4.676 53.667 1.00 86.44 521 ALA A O 1
ATOM 4342 N N . ILE A 1 522 ? -29.869 3.836 51.606 1.00 86.38 522 ILE A N 1
ATOM 4343 C CA . ILE A 1 522 ? -30.729 2.717 52.004 1.00 86.38 522 ILE A CA 1
ATOM 4344 C C . ILE A 1 522 ? -29.949 1.697 52.841 1.00 86.38 522 ILE A C 1
ATOM 4346 O O . ILE A 1 522 ? -30.380 1.329 53.935 1.00 86.38 522 ILE A O 1
ATOM 4350 N N . LYS A 1 523 ? -28.797 1.222 52.346 1.00 80.62 523 LYS A N 1
ATOM 4351 C CA . LYS A 1 523 ? -28.074 0.097 52.963 1.00 80.62 523 LYS A CA 1
ATOM 4352 C C . LYS A 1 523 ? -27.376 0.440 54.269 1.00 80.62 523 LYS A C 1
ATOM 4354 O O . LYS A 1 523 ? -27.319 -0.402 55.162 1.00 80.62 523 LYS A O 1
ATOM 4359 N N . HIS A 1 524 ? -26.807 1.635 54.355 1.00 77.44 524 HIS A N 1
ATOM 4360 C CA . HIS A 1 524 ? -26.003 2.065 55.494 1.00 77.44 524 HIS A CA 1
ATOM 4361 C C . HIS A 1 524 ? -26.739 3.070 56.383 1.00 77.44 524 HIS A C 1
ATOM 4363 O O . HIS A 1 524 ? -26.464 3.101 57.577 1.00 77.44 524 HIS A O 1
ATOM 4369 N N . GLY A 1 525 ? -27.695 3.829 55.838 1.00 82.50 525 GLY A N 1
ATOM 4370 C CA . GLY A 1 525 ? -28.530 4.752 56.607 1.00 82.50 525 GLY A CA 1
ATOM 4371 C C . GLY A 1 525 ? -29.793 4.084 57.153 1.00 82.50 525 GLY A C 1
ATOM 4372 O O . GLY A 1 525 ? -29.929 3.895 58.362 1.00 82.50 525 GLY A O 1
ATOM 4373 N N . LEU A 1 526 ? -30.729 3.732 56.268 1.00 85.19 526 LEU A N 1
ATOM 4374 C CA . LEU A 1 526 ? -32.085 3.311 56.650 1.00 85.19 526 LEU A CA 1
ATOM 4375 C C . LEU A 1 526 ? -32.158 1.887 57.213 1.00 85.19 526 LEU A C 1
ATOM 4377 O O . LEU A 1 526 ? -32.915 1.625 58.148 1.00 85.19 526 LEU A O 1
ATOM 4381 N N . LEU A 1 527 ? -31.396 0.948 56.648 1.00 81.44 527 LEU A N 1
ATOM 4382 C CA . LEU A 1 527 ? -31.430 -0.453 57.070 1.00 81.44 527 LEU A CA 1
ATOM 4383 C C . LEU A 1 527 ? -31.030 -0.658 58.541 1.00 81.44 527 LEU A C 1
ATOM 4385 O O . LEU A 1 527 ? -31.785 -1.330 59.243 1.00 81.44 527 LEU A O 1
ATOM 4389 N N . PRO A 1 528 ? -29.913 -0.084 59.031 1.00 79.44 528 PRO A N 1
ATOM 4390 C CA . PRO A 1 528 ? -29.508 -0.212 60.430 1.00 79.44 528 PRO A CA 1
ATOM 4391 C C . PRO A 1 528 ? -30.318 0.672 61.388 1.00 79.44 528 PRO A C 1
ATOM 4393 O O . PRO A 1 528 ? -30.149 0.548 62.599 1.00 79.44 528 PRO A O 1
ATOM 4396 N N . SER A 1 529 ? -31.157 1.579 60.870 1.00 80.31 529 SER A N 1
ATOM 4397 C CA . SER A 1 529 ? -31.941 2.494 61.700 1.00 80.31 529 SER A CA 1
ATOM 4398 C C . SER A 1 529 ? -32.999 1.747 62.503 1.00 80.31 529 SER A C 1
ATOM 4400 O O . SER A 1 529 ? -33.741 0.916 61.971 1.00 80.31 529 SER A O 1
ATOM 4402 N N . VAL A 1 530 ? -33.063 2.089 63.790 1.00 75.31 530 VAL A N 1
ATOM 4403 C CA . VAL A 1 530 ? -34.094 1.641 64.733 1.00 75.31 530 VAL A CA 1
ATOM 4404 C C . VAL A 1 530 ? -35.365 2.490 64.652 1.00 75.31 530 VAL A C 1
ATOM 4406 O O . VAL A 1 530 ? -36.355 2.148 65.295 1.00 75.31 530 VAL A O 1
ATOM 4409 N N . ASP A 1 531 ? -35.348 3.580 63.875 1.00 77.31 531 ASP A N 1
ATOM 4410 C CA . ASP A 1 531 ? -36.525 4.417 63.649 1.00 77.31 531 ASP A CA 1
ATOM 4411 C C . ASP A 1 531 ? -37.606 3.606 62.901 1.00 77.31 531 ASP A C 1
ATOM 4413 O O . ASP A 1 531 ? -37.322 3.049 61.829 1.00 77.31 531 ASP A O 1
ATOM 4417 N N . PRO A 1 532 ? -38.838 3.504 63.441 1.00 75.56 532 PRO A N 1
ATOM 4418 C CA . PRO A 1 532 ? -39.945 2.842 62.756 1.00 75.56 532 PRO A CA 1
ATOM 4419 C C . PRO A 1 532 ? -40.352 3.544 61.452 1.00 75.56 532 PRO A C 1
ATOM 4421 O O . PRO A 1 532 ? -40.937 2.905 60.578 1.00 75.56 532 PRO A O 1
ATOM 4424 N N . ILE A 1 533 ? -40.053 4.836 61.294 1.00 84.00 533 ILE A N 1
ATOM 4425 C CA . ILE A 1 533 ? -40.348 5.605 60.086 1.00 84.00 533 ILE A CA 1
ATOM 4426 C C . ILE A 1 533 ? -39.055 5.767 59.292 1.00 84.00 533 ILE A C 1
ATOM 4428 O O . ILE A 1 533 ? -38.185 6.547 59.651 1.00 84.00 533 ILE A O 1
ATOM 4432 N N . LYS A 1 534 ? -38.936 5.069 58.161 1.00 88.12 534 LYS A N 1
ATOM 4433 C CA . LYS A 1 534 ? -37.779 5.180 57.257 1.00 88.12 534 LYS A CA 1
ATOM 4434 C C . LYS A 1 534 ? -38.142 6.062 56.066 1.00 88.12 534 LYS A C 1
ATOM 4436 O O . LYS A 1 534 ? -39.074 5.739 55.319 1.00 88.12 534 LYS A O 1
ATOM 4441 N N . LYS A 1 535 ? -37.433 7.177 55.888 1.00 90.69 535 LYS A N 1
ATOM 4442 C CA . LYS A 1 535 ? -37.702 8.183 54.854 1.00 90.69 535 LYS A CA 1
ATOM 4443 C C . LYS A 1 535 ? -36.439 8.530 54.069 1.00 90.69 535 LYS A C 1
ATOM 4445 O O . LYS A 1 535 ? -35.402 8.841 54.648 1.00 90.69 535 LYS A O 1
ATOM 4450 N N . LEU A 1 536 ? -36.572 8.520 52.745 1.00 92.81 536 LEU A N 1
ATOM 4451 C CA . LEU A 1 536 ? -35.569 8.985 51.793 1.00 92.81 536 LEU A CA 1
ATOM 4452 C C . LEU A 1 536 ? -36.153 10.114 50.937 1.00 92.81 536 LEU A C 1
ATOM 4454 O O . LEU A 1 536 ? -37.203 9.946 50.322 1.00 92.81 536 LEU A O 1
ATOM 4458 N N . VAL A 1 537 ? -35.482 11.254 50.865 1.00 95.19 537 VAL A N 1
ATOM 4459 C CA . VAL A 1 537 ? -35.878 12.374 50.005 1.00 95.19 537 VAL A CA 1
ATOM 4460 C C . VAL A 1 537 ? -34.769 12.637 49.002 1.00 95.19 537 VAL A C 1
ATOM 4462 O O . VAL A 1 537 ? -33.602 12.717 49.370 1.00 95.19 537 VAL A O 1
ATOM 4465 N N . ILE A 1 538 ? -35.133 12.745 47.730 1.00 95.88 538 ILE A N 1
ATOM 4466 C CA . ILE A 1 538 ? -34.212 13.059 46.641 1.00 95.88 538 ILE A CA 1
ATOM 4467 C C . ILE A 1 538 ? -34.738 14.318 45.973 1.00 95.88 538 ILE A C 1
ATOM 4469 O O . ILE A 1 538 ? -35.863 14.314 45.484 1.00 95.88 538 ILE A O 1
ATOM 4473 N N . SER A 1 539 ? -33.963 15.396 45.976 1.00 96.00 539 SER A N 1
ATOM 4474 C CA . SER A 1 539 ? -34.376 16.661 45.372 1.00 96.00 539 SER A CA 1
ATOM 4475 C C . SER A 1 539 ? -33.409 17.107 44.289 1.00 96.00 539 SER A C 1
ATOM 4477 O O . SER A 1 539 ? -32.199 17.098 44.516 1.00 96.00 539 SER A O 1
ATOM 4479 N N . PHE A 1 540 ? -33.950 17.557 43.163 1.00 95.19 540 PHE A N 1
ATOM 4480 C CA . PHE A 1 540 ? -33.205 18.153 42.061 1.00 95.19 540 PHE A CA 1
ATOM 4481 C C . PHE A 1 540 ? -33.551 19.634 41.949 1.00 95.19 540 PHE A C 1
ATOM 4483 O O . PHE A 1 540 ? -34.725 20.001 41.922 1.00 95.19 540 PHE A O 1
ATOM 4490 N N . GLU A 1 541 ? -32.531 20.478 41.880 1.00 94.69 541 GLU A N 1
ATOM 4491 C CA . GLU A 1 541 ? -32.680 21.916 41.670 1.00 94.69 541 GLU A CA 1
ATOM 4492 C C . GLU A 1 541 ? -31.531 22.461 40.825 1.00 94.69 541 GLU A C 1
ATOM 4494 O O . GLU A 1 541 ? -30.445 21.878 40.779 1.00 94.69 541 GLU A O 1
ATOM 4499 N N . LEU A 1 542 ? -31.765 23.592 40.165 1.00 91.62 542 LEU A N 1
ATOM 4500 C CA . LEU A 1 542 ? -30.720 24.302 39.438 1.00 91.62 542 LEU A CA 1
ATOM 4501 C C . LEU A 1 542 ? -30.023 25.318 40.362 1.00 91.62 542 LEU A C 1
ATOM 4503 O O . LEU A 1 542 ? -30.660 26.225 40.899 1.00 91.62 542 LEU A O 1
ATOM 4507 N N . GLU A 1 543 ? -28.709 25.178 40.545 1.00 88.62 543 GLU A N 1
ATOM 4508 C CA . GLU A 1 543 ? -27.848 26.082 41.320 1.00 88.62 543 GLU A CA 1
ATOM 4509 C C . GLU A 1 543 ? -26.850 26.764 40.367 1.00 88.62 543 GLU A C 1
ATOM 4511 O O . GLU A 1 543 ? -25.743 26.277 40.122 1.00 88.62 543 GLU A O 1
ATOM 4516 N N . GLY A 1 544 ? -27.255 27.896 39.781 1.00 85.69 544 GLY A N 1
ATOM 4517 C CA . GLY A 1 544 ? -26.466 28.583 38.755 1.00 85.69 544 GLY A CA 1
ATOM 4518 C C . GLY A 1 544 ? -26.405 27.769 37.460 1.00 85.69 544 GLY A C 1
ATOM 4519 O O . GLY A 1 544 ? -27.434 27.535 36.839 1.00 85.69 544 GLY A O 1
ATOM 4520 N N . ASP A 1 545 ? -25.206 27.336 37.066 1.00 85.62 545 ASP A N 1
ATOM 4521 C CA . ASP A 1 545 ? -24.970 26.519 35.861 1.00 85.62 545 ASP A CA 1
ATOM 4522 C C . ASP A 1 545 ? -24.748 25.030 36.195 1.00 85.62 545 ASP A C 1
ATOM 4524 O O . ASP A 1 545 ? -23.971 24.309 35.564 1.00 85.62 545 ASP A O 1
ATOM 4528 N N . ARG A 1 546 ? -25.356 24.579 37.297 1.00 87.88 546 ARG A N 1
ATOM 4529 C CA . ARG A 1 546 ? -25.187 23.226 37.827 1.00 87.88 546 ARG A CA 1
ATOM 4530 C C . ARG A 1 546 ? -26.515 22.648 38.279 1.00 87.88 546 ARG A C 1
ATOM 4532 O O . ARG A 1 546 ? -27.303 23.318 38.939 1.00 87.88 546 ARG A O 1
ATOM 4539 N N . ILE A 1 547 ? -26.703 21.370 37.994 1.00 90.31 547 ILE A N 1
ATOM 4540 C CA . ILE A 1 547 ? -27.764 20.547 38.559 1.00 90.31 547 ILE A CA 1
ATOM 4541 C C . ILE A 1 547 ? -27.292 20.082 39.938 1.00 90.31 547 ILE A C 1
ATOM 4543 O O . ILE A 1 547 ? -26.278 19.388 40.058 1.00 90.31 547 ILE A O 1
ATOM 4547 N N . LEU A 1 548 ? -28.016 20.469 40.983 1.00 92.06 548 LEU A N 1
ATOM 4548 C CA . LEU A 1 548 ? -27.795 20.030 42.354 1.00 92.06 548 LEU A CA 1
ATOM 4549 C C . LEU A 1 548 ? -28.800 18.927 42.697 1.00 92.06 548 LEU A C 1
ATOM 4551 O O . LEU A 1 548 ? -30.001 19.164 42.796 1.00 92.06 548 LEU A O 1
ATOM 4555 N N . CYS A 1 549 ? -28.291 17.718 42.915 1.00 93.31 549 CYS A N 1
ATOM 4556 C CA . CYS A 1 549 ? -29.048 16.603 43.471 1.00 93.31 549 CYS A CA 1
ATOM 4557 C C . CYS A 1 549 ? -28.731 16.470 44.965 1.00 93.31 549 CYS A C 1
ATOM 4559 O O . CYS A 1 549 ? -27.576 16.249 45.335 1.00 93.31 549 CYS A O 1
ATOM 4561 N N . LYS A 1 550 ? -29.746 16.556 45.828 1.00 93.56 550 LYS A N 1
ATOM 4562 C CA . LYS A 1 550 ? -29.627 16.273 47.267 1.00 93.56 550 LYS A CA 1
ATOM 4563 C C . LYS A 1 550 ? -30.317 14.954 47.586 1.00 93.56 550 LYS A C 1
ATOM 4565 O O . LYS A 1 550 ? -31.450 14.745 47.173 1.00 93.56 550 LYS A O 1
ATOM 4570 N N . ILE A 1 551 ? -29.639 14.080 48.321 1.00 93.06 551 ILE A N 1
ATOM 4571 C CA . ILE A 1 551 ? -30.166 12.802 48.807 1.00 93.06 551 ILE A CA 1
ATOM 4572 C C . ILE A 1 551 ? -30.132 12.857 50.324 1.00 93.06 551 ILE A C 1
ATOM 4574 O O . ILE A 1 551 ? -29.063 12.988 50.914 1.00 93.06 551 ILE A O 1
ATOM 4578 N N . GLU A 1 552 ? -31.295 12.764 50.943 1.00 92.38 552 GLU A N 1
ATOM 4579 C CA . GLU A 1 552 ? -31.487 12.972 52.366 1.00 92.38 552 GLU A CA 1
ATOM 4580 C C . GLU A 1 552 ? -32.182 11.759 52.989 1.00 92.38 552 GLU A C 1
ATOM 4582 O O . GLU A 1 552 ? -33.309 11.424 52.624 1.00 92.38 552 GLU A O 1
ATOM 4587 N N . ASP A 1 553 ? -31.530 11.117 53.956 1.00 90.75 553 ASP A N 1
ATOM 4588 C CA . ASP A 1 553 ? -32.115 10.037 54.754 1.00 90.75 553 ASP A CA 1
ATOM 4589 C C . ASP A 1 553 ? -32.297 10.447 56.223 1.00 90.75 553 ASP A C 1
ATOM 4591 O O . ASP A 1 553 ? -31.695 11.414 56.699 1.00 90.75 553 ASP A O 1
ATOM 4595 N N . ASN A 1 554 ? -33.161 9.730 56.943 1.00 88.50 554 ASN A N 1
ATOM 4596 C CA . ASN A 1 554 ? -33.290 9.810 58.404 1.00 88.50 554 ASN A CA 1
ATOM 4597 C C . ASN A 1 554 ? -32.696 8.575 59.110 1.00 88.50 554 ASN A C 1
ATOM 4599 O O . ASN A 1 554 ? -33.184 8.123 60.145 1.00 88.50 554 ASN A O 1
ATOM 4603 N N . GLY A 1 555 ? -31.674 7.974 58.502 1.00 85.38 555 GLY A N 1
ATOM 4604 C CA . GLY A 1 555 ? -31.012 6.783 59.004 1.00 85.38 555 GLY A CA 1
ATOM 4605 C C . GLY A 1 555 ? -30.122 7.040 60.218 1.00 85.38 555 GLY A C 1
ATOM 4606 O O . GLY A 1 555 ? -30.183 8.081 60.867 1.00 85.38 555 GLY A O 1
ATOM 4607 N N . VAL A 1 556 ? -29.233 6.088 60.506 1.00 80.81 556 VAL A N 1
ATOM 4608 C CA . VAL A 1 556 ? -28.292 6.179 61.642 1.00 80.81 556 VAL A CA 1
ATOM 4609 C C . VAL A 1 556 ? -27.232 7.282 61.496 1.00 80.81 556 VAL A C 1
ATOM 4611 O O . VAL A 1 556 ? -26.568 7.611 62.471 1.00 80.81 556 VAL A O 1
ATOM 4614 N N . GLY A 1 557 ? -27.077 7.877 60.310 1.00 76.75 557 GLY A N 1
ATOM 4615 C CA . GLY A 1 557 ? -25.999 8.824 60.011 1.00 76.75 557 GLY A CA 1
ATOM 4616 C C . GLY A 1 557 ? -24.666 8.127 59.709 1.00 76.75 557 GLY A C 1
ATOM 4617 O O . GLY A 1 557 ? -24.422 6.988 60.119 1.00 76.75 557 GLY A O 1
ATOM 4618 N N . ILE A 1 558 ? -23.801 8.801 58.948 1.00 72.69 558 ILE A N 1
ATOM 4619 C CA . ILE A 1 558 ? -22.585 8.189 58.388 1.00 72.69 558 ILE A CA 1
ATOM 4620 C C . ILE A 1 558 ? -21.574 7.758 59.465 1.00 72.69 558 ILE A C 1
ATOM 4622 O O . ILE A 1 558 ? -21.021 6.663 59.354 1.00 72.69 558 ILE A O 1
ATOM 4626 N N . ASP A 1 559 ? -21.431 8.539 60.542 1.00 65.75 559 ASP A N 1
ATOM 4627 C CA . ASP A 1 559 ? -20.454 8.292 61.615 1.00 65.75 559 ASP A CA 1
ATOM 4628 C C . ASP A 1 559 ? -20.828 7.075 62.481 1.00 65.75 559 ASP A C 1
ATOM 4630 O O . ASP A 1 559 ? -19.983 6.248 62.811 1.00 65.75 559 ASP A O 1
ATOM 4634 N N . ILE A 1 560 ? -22.119 6.900 62.787 1.00 57.59 560 ILE A N 1
ATOM 4635 C CA . ILE A 1 560 ? -22.612 5.755 63.574 1.00 57.59 560 ILE A CA 1
ATOM 4636 C C . ILE A 1 560 ? -22.578 4.473 62.732 1.00 57.59 560 ILE A C 1
ATOM 4638 O O . ILE A 1 560 ? -22.325 3.387 63.254 1.00 57.59 560 ILE A O 1
ATOM 4642 N N . SER A 1 561 ? -22.776 4.575 61.411 1.00 55.31 561 SER A N 1
ATOM 4643 C CA . SER A 1 561 ? -22.697 3.419 60.508 1.00 55.31 561 SER A CA 1
ATOM 4644 C C . SER A 1 561 ? -21.308 2.755 60.497 1.00 55.31 561 SER A C 1
ATOM 4646 O O . SER A 1 561 ? -21.211 1.536 60.280 1.00 55.31 561 SER A O 1
ATOM 4648 N N . ASP A 1 562 ? -20.253 3.533 60.769 1.00 52.78 562 ASP A N 1
ATOM 4649 C CA . ASP A 1 562 ? -18.869 3.064 60.869 1.00 52.78 562 ASP A CA 1
ATOM 4650 C C . ASP A 1 562 ? -18.557 2.416 62.236 1.00 52.78 562 ASP A C 1
ATOM 4652 O O . ASP A 1 562 ? -17.750 1.482 62.282 1.00 52.78 562 ASP A O 1
ATOM 4656 N N . ASP A 1 563 ? -19.268 2.802 63.304 1.00 42.59 563 ASP A N 1
ATOM 4657 C CA . ASP A 1 563 ? -19.059 2.337 64.688 1.00 42.59 563 ASP A CA 1
ATOM 4658 C C . ASP A 1 563 ? -19.934 1.138 65.129 1.00 42.59 563 ASP A C 1
ATOM 4660 O O . ASP A 1 563 ? -19.676 0.538 66.176 1.00 42.59 563 ASP A O 1
ATOM 4664 N N . ILE A 1 564 ? -20.940 0.707 64.348 1.00 46.41 564 ILE A N 1
ATOM 4665 C CA . ILE A 1 564 ? -21.742 -0.492 64.684 1.00 46.41 564 ILE A CA 1
ATOM 4666 C C . ILE A 1 564 ? -20.878 -1.773 64.557 1.00 46.41 564 ILE A C 1
ATOM 4668 O O . ILE A 1 564 ? -20.389 -2.086 63.458 1.00 46.41 564 ILE A O 1
ATOM 4672 N N . PRO A 1 565 ? -20.714 -2.575 65.635 1.00 37.94 565 PRO A N 1
ATOM 4673 C CA . PRO A 1 565 ? -19.814 -3.724 65.652 1.00 37.94 565 PRO A CA 1
ATOM 4674 C C . PRO A 1 565 ? -20.407 -4.918 64.889 1.00 37.94 565 PRO A C 1
ATOM 4676 O O . PRO A 1 565 ? -21.139 -5.741 65.430 1.00 37.94 565 PRO A O 1
ATOM 4679 N N . SER A 1 566 ? -20.044 -5.059 63.614 1.00 44.19 566 SER A N 1
ATOM 4680 C CA . SER A 1 566 ? -20.174 -6.328 62.883 1.00 44.19 566 SER A CA 1
ATOM 4681 C C . SER A 1 566 ? -18.932 -7.196 63.125 1.00 44.19 566 SER A C 1
ATOM 4683 O O . SER A 1 566 ? -17.811 -6.703 62.992 1.00 44.19 566 SER A O 1
ATOM 4685 N N . SER A 1 567 ? -19.120 -8.484 63.418 1.00 41.06 567 SER A N 1
ATOM 4686 C CA . SER A 1 567 ? -18.139 -9.468 63.923 1.00 41.06 567 SER A CA 1
ATOM 4687 C C . SER A 1 567 ? -16.886 -9.765 63.071 1.00 41.06 567 SER A C 1
ATOM 4689 O O . SER A 1 567 ? -16.173 -10.715 63.368 1.00 41.06 567 SER A O 1
ATOM 4691 N N . ASN A 1 568 ? -16.555 -8.972 62.046 1.00 41.94 568 ASN A N 1
ATOM 4692 C CA . ASN A 1 568 ? -15.382 -9.183 61.188 1.00 41.94 568 ASN A CA 1
ATOM 4693 C C . ASN A 1 568 ? -14.704 -7.858 60.780 1.00 41.94 568 ASN A C 1
ATOM 4695 O O . ASN A 1 568 ? -14.862 -7.360 59.663 1.00 41.94 568 ASN A O 1
ATOM 4699 N N . LEU A 1 569 ? -13.892 -7.308 61.689 1.00 42.22 569 LEU A N 1
ATOM 4700 C CA . LEU A 1 569 ? -13.170 -6.030 61.552 1.00 42.22 569 LEU A CA 1
ATOM 4701 C C . LEU A 1 569 ? -12.105 -6.005 60.431 1.00 42.22 569 LEU A C 1
ATOM 4703 O O . LEU A 1 569 ? -11.767 -4.936 59.922 1.00 42.22 569 LEU A O 1
ATOM 4707 N N . TRP A 1 570 ? -11.595 -7.159 59.986 1.00 37.69 570 TRP A N 1
ATOM 4708 C CA . TRP A 1 570 ? -10.499 -7.221 59.002 1.00 37.69 570 TRP A CA 1
ATOM 4709 C C . TRP A 1 570 ? -10.939 -6.947 57.549 1.00 37.69 570 TRP A C 1
ATOM 4711 O O . TRP A 1 570 ? -10.146 -6.476 56.737 1.00 37.69 570 TRP A O 1
ATOM 4721 N N . ASN A 1 571 ? -12.221 -7.152 57.218 1.00 42.06 571 ASN A N 1
ATOM 4722 C CA . ASN A 1 571 ? -12.739 -6.992 55.851 1.00 42.06 571 ASN A CA 1
ATOM 4723 C C . ASN A 1 571 ? -13.317 -5.594 55.538 1.00 42.06 571 ASN A C 1
ATOM 4725 O O . ASN A 1 571 ? -13.603 -5.309 54.372 1.00 42.06 571 ASN A O 1
ATOM 4729 N N . ARG A 1 572 ? -13.495 -4.705 56.532 1.00 43.09 572 ARG A N 1
ATOM 4730 C CA . ARG A 1 572 ? -14.192 -3.413 56.343 1.00 43.09 572 ARG A CA 1
ATOM 4731 C C . ARG A 1 572 ? -13.267 -2.242 55.982 1.00 43.09 572 ARG A C 1
ATOM 4733 O O . ARG A 1 572 ? -13.631 -1.452 55.119 1.00 43.09 572 ARG A O 1
ATOM 4740 N N . ARG A 1 573 ? -12.017 -2.199 56.474 1.00 39.12 573 ARG A N 1
ATOM 4741 C CA . ARG A 1 573 ? -11.023 -1.168 56.073 1.00 39.12 573 ARG A CA 1
ATOM 4742 C C . ARG A 1 573 ? -10.674 -1.178 54.574 1.00 39.12 573 ARG A C 1
ATOM 4744 O O . ARG A 1 573 ? -10.171 -0.188 54.056 1.00 39.12 573 ARG A O 1
ATOM 4751 N N . LYS A 1 574 ? -10.987 -2.269 53.862 1.00 37.72 574 LYS A N 1
ATOM 4752 C CA . LYS A 1 574 ? -10.849 -2.404 52.399 1.00 37.72 574 LYS A CA 1
ATOM 4753 C C . LYS A 1 574 ? -12.147 -2.116 51.617 1.00 37.72 574 LYS A C 1
ATOM 4755 O O . LYS A 1 574 ? -12.112 -2.060 50.393 1.00 37.72 574 LYS A O 1
ATOM 4760 N N . ARG A 1 575 ? -13.280 -1.920 52.305 1.00 43.06 575 ARG A N 1
ATOM 4761 C CA . ARG A 1 575 ? -14.625 -1.659 51.756 1.00 43.06 575 ARG A CA 1
ATOM 4762 C C . ARG A 1 575 ? -15.009 -0.173 51.872 1.00 43.06 575 ARG A C 1
ATOM 4764 O O . ARG A 1 575 ? -16.122 0.153 52.264 1.00 43.06 575 ARG A O 1
ATOM 4771 N N . LYS A 1 576 ? -14.128 0.752 51.466 1.00 48.56 576 LYS A N 1
ATOM 4772 C CA . LYS A 1 576 ? -14.623 2.049 50.960 1.00 48.56 576 LYS A CA 1
ATOM 4773 C C . LYS A 1 576 ? -15.634 1.726 49.855 1.00 48.56 576 LYS A C 1
ATOM 4775 O O . LYS A 1 576 ? -15.318 0.890 49.008 1.00 48.56 576 LYS A O 1
ATOM 4780 N N . SER A 1 577 ? -16.836 2.305 49.910 1.00 60.50 577 SER A N 1
ATOM 4781 C CA . SER A 1 577 ? -17.931 2.072 48.956 1.00 60.50 577 SER A CA 1
ATOM 4782 C C . SER A 1 577 ? -17.411 2.142 47.515 1.00 60.50 577 SER A C 1
ATOM 4784 O O . SER A 1 577 ? -17.241 3.222 46.952 1.00 60.50 577 SER A O 1
ATOM 4786 N N . ARG A 1 578 ? -17.109 0.976 46.921 1.00 62.41 578 ARG A N 1
ATOM 4787 C CA . ARG A 1 578 ? -16.572 0.869 45.555 1.00 62.41 578 ARG A CA 1
ATOM 4788 C C . ARG A 1 578 ? -17.499 1.585 44.572 1.00 62.41 578 ARG A C 1
ATOM 4790 O O . ARG A 1 578 ? -17.007 2.229 43.659 1.00 62.41 578 ARG A O 1
ATOM 4797 N N . GLY A 1 579 ? -18.811 1.529 44.818 1.00 65.50 579 GLY A N 1
ATOM 4798 C CA . GLY A 1 579 ? -19.830 2.228 44.036 1.00 65.50 579 GLY A CA 1
ATOM 4799 C C . GLY A 1 579 ? -19.691 3.752 44.074 1.00 65.50 579 GLY A C 1
ATOM 4800 O O . GLY A 1 579 ? -19.665 4.370 43.018 1.00 65.50 579 GLY A O 1
ATOM 4801 N N . MET A 1 580 ? -19.524 4.368 45.252 1.00 71.50 580 MET A N 1
ATOM 4802 C CA . MET A 1 580 ? -19.323 5.826 45.353 1.00 71.50 580 MET A CA 1
ATOM 4803 C C . MET A 1 580 ? -17.959 6.274 44.828 1.00 71.50 580 MET A C 1
ATOM 4805 O O . MET A 1 580 ? -17.844 7.379 44.302 1.00 71.50 580 MET A O 1
ATOM 4809 N N . THR A 1 581 ? -16.920 5.444 44.970 1.00 70.31 581 THR A N 1
ATOM 4810 C CA . THR A 1 581 ? -15.607 5.719 44.367 1.00 70.31 581 THR A CA 1
ATOM 4811 C C . THR A 1 581 ? -15.704 5.713 42.845 1.00 70.31 581 THR A C 1
ATOM 4813 O O . THR A 1 581 ? -15.293 6.685 42.227 1.00 70.31 581 THR A O 1
ATOM 4816 N N . ILE A 1 582 ? -16.329 4.689 42.253 1.00 70.69 582 ILE A N 1
ATOM 4817 C CA . ILE A 1 582 ? -16.541 4.596 40.801 1.00 70.69 582 ILE A CA 1
ATOM 4818 C C . ILE A 1 582 ? -17.419 5.751 40.299 1.00 70.69 582 ILE A C 1
ATOM 4820 O O . ILE A 1 582 ? -17.110 6.340 39.270 1.00 70.69 582 ILE A O 1
ATOM 4824 N N . ALA A 1 583 ? -18.485 6.115 41.020 1.00 72.00 583 ALA A N 1
ATOM 4825 C CA . ALA A 1 583 ? -19.339 7.248 40.655 1.00 72.00 583 ALA A CA 1
ATOM 4826 C C . ALA A 1 583 ? -18.564 8.575 40.653 1.00 72.00 583 ALA A C 1
ATOM 4828 O O . ALA A 1 583 ? -18.669 9.356 39.709 1.00 72.00 583 ALA A O 1
ATOM 4829 N N . ARG A 1 584 ? -17.724 8.798 41.673 1.00 74.12 584 ARG A N 1
ATOM 4830 C CA . ARG A 1 584 ? -16.863 9.983 41.766 1.00 74.12 584 ARG A CA 1
ATOM 4831 C C . ARG A 1 584 ? -15.791 10.001 40.673 1.00 74.12 584 ARG A C 1
ATOM 4833 O O . ARG A 1 584 ? -15.580 11.046 40.071 1.00 74.12 584 ARG A O 1
ATOM 4840 N N . GLU A 1 585 ? -15.154 8.863 40.397 1.00 73.12 585 GLU A N 1
ATOM 4841 C CA . GLU A 1 585 ? -14.166 8.715 39.318 1.00 73.12 585 GLU A CA 1
ATOM 4842 C C . GLU A 1 585 ? -14.799 8.967 37.940 1.00 73.12 585 GLU A C 1
ATOM 4844 O O . GLU A 1 585 ? -14.239 9.717 37.141 1.00 73.12 585 GLU A O 1
ATOM 4849 N N . ARG A 1 586 ? -16.004 8.431 37.682 1.00 74.81 586 ARG A N 1
ATOM 4850 C CA . ARG A 1 586 ? -16.776 8.705 36.455 1.00 74.81 586 ARG A CA 1
ATOM 4851 C C . ARG A 1 586 ? -17.083 10.190 36.308 1.00 74.81 586 ARG A C 1
ATOM 4853 O O . ARG A 1 586 ? -16.871 10.744 35.236 1.00 74.81 586 ARG A O 1
ATOM 4860 N N . LEU A 1 587 ? -17.542 10.837 37.377 1.00 74.56 587 LEU A N 1
ATOM 4861 C CA . LEU A 1 587 ? -17.844 12.264 37.350 1.00 74.56 587 LEU A CA 1
ATOM 4862 C C . LEU A 1 587 ? -16.580 13.109 37.122 1.00 74.56 587 LEU A C 1
ATOM 4864 O O . LEU A 1 587 ? -16.624 14.061 36.353 1.00 74.56 587 LEU A O 1
ATOM 4868 N N . SER A 1 588 ? -15.435 12.730 37.701 1.00 72.06 588 SER A N 1
ATOM 4869 C CA . SER A 1 588 ? -14.162 13.412 37.425 1.00 72.06 588 SER A CA 1
ATOM 4870 C C . SER A 1 588 ? -13.648 13.202 35.997 1.00 72.06 588 SER A C 1
ATOM 4872 O O . SER A 1 588 ? -13.044 14.109 35.443 1.00 72.06 588 SER A O 1
ATOM 4874 N N . ALA A 1 589 ? -13.898 12.034 35.395 1.00 70.12 589 ALA A N 1
ATOM 4875 C CA . ALA A 1 589 ? -13.449 11.713 34.039 1.00 70.12 589 ALA A CA 1
ATOM 4876 C C . ALA A 1 589 ? -14.314 12.357 32.943 1.00 70.12 589 ALA A C 1
ATOM 4878 O O . ALA A 1 589 ? -13.835 12.576 31.838 1.00 70.12 589 ALA A O 1
ATOM 4879 N N . LEU A 1 590 ? -15.592 12.628 33.226 1.00 69.50 590 LEU A N 1
ATOM 4880 C CA . LEU A 1 590 ? -16.496 13.291 32.281 1.00 69.50 590 LEU A CA 1
ATOM 4881 C C . LEU A 1 590 ? -16.338 14.816 32.284 1.00 69.50 590 LEU A C 1
ATOM 4883 O O . LEU A 1 590 ? -16.649 15.463 31.288 1.00 69.50 590 LEU A O 1
ATOM 4887 N N . TYR A 1 591 ? -15.844 15.389 33.383 1.00 71.12 591 TYR A N 1
ATOM 4888 C CA . TYR A 1 591 ? -15.722 16.832 33.556 1.00 71.12 591 TYR A CA 1
ATOM 4889 C C . TYR A 1 591 ? -14.298 17.190 34.015 1.00 71.12 591 TYR A C 1
ATOM 4891 O O . TYR A 1 591 ? -14.052 17.420 35.201 1.00 71.12 591 TYR A O 1
ATOM 4899 N N . ASP A 1 592 ? -13.379 17.259 33.042 1.00 54.69 592 ASP A N 1
ATOM 4900 C CA . ASP A 1 592 ? -11.906 17.390 33.140 1.00 54.69 592 ASP A CA 1
ATOM 4901 C C . ASP A 1 592 ? -11.342 18.513 34.055 1.00 54.69 592 ASP A C 1
ATOM 4903 O O . ASP A 1 592 ? -10.132 18.590 34.248 1.00 54.69 592 ASP A O 1
ATOM 4907 N N . ASN A 1 593 ? -12.169 19.378 34.657 1.00 52.84 593 ASN A N 1
ATOM 4908 C CA . ASN A 1 593 ? -11.734 20.540 35.455 1.00 52.84 593 ASN A CA 1
ATOM 4909 C C . ASN A 1 593 ? -12.345 20.650 36.867 1.00 52.84 593 ASN A C 1
ATOM 4911 O O . ASN A 1 593 ? -12.120 21.652 37.547 1.00 52.84 593 ASN A O 1
ATOM 4915 N N . TYR A 1 594 ? -13.106 19.659 37.345 1.00 56.62 594 TYR A N 1
ATOM 4916 C CA . TYR A 1 594 ? -13.824 19.780 38.625 1.00 56.62 594 TYR A CA 1
ATOM 4917 C C . TYR A 1 594 ? -13.370 18.760 39.664 1.00 56.62 594 TYR A C 1
ATOM 4919 O O . TYR A 1 594 ? -14.039 17.782 39.995 1.00 56.62 594 TYR A O 1
ATOM 4927 N N . SER A 1 595 ? -12.203 19.040 40.225 1.00 52.38 595 SER A N 1
ATOM 4928 C CA . SER A 1 595 ? -11.633 18.345 41.368 1.00 52.38 595 SER A CA 1
ATOM 4929 C C . SER A 1 595 ? -12.069 19.026 42.672 1.00 52.38 595 SER A C 1
ATOM 4931 O O . SER A 1 595 ? -11.646 20.147 42.934 1.00 52.38 595 SER A O 1
ATOM 4933 N N . ILE A 1 596 ? -12.852 18.300 43.486 1.00 49.75 596 ILE A N 1
ATOM 4934 C CA . ILE A 1 596 ? -13.042 18.404 44.957 1.00 49.75 596 ILE A CA 1
ATOM 4935 C C . ILE A 1 596 ? -14.478 18.735 45.440 1.00 49.75 596 ILE A C 1
ATOM 4937 O O . ILE A 1 596 ? -14.955 18.012 46.310 1.00 49.75 596 ILE A O 1
ATOM 4941 N N . ASP A 1 597 ? -15.228 19.667 44.836 1.00 56.91 597 ASP A N 1
ATOM 4942 C CA . ASP A 1 597 ? -16.544 20.114 45.380 1.00 56.91 597 ASP A CA 1
ATOM 4943 C C . ASP A 1 597 ? -17.803 19.512 44.715 1.00 56.91 597 ASP A C 1
ATOM 4945 O O . ASP A 1 597 ? -18.937 19.940 44.970 1.00 56.91 597 ASP A O 1
ATOM 4949 N N . SER A 1 598 ? -17.636 18.517 43.843 1.00 71.81 598 SER A N 1
ATOM 4950 C CA . SER A 1 598 ? -18.754 17.921 43.102 1.00 71.81 598 SER A CA 1
ATOM 4951 C C . SER A 1 598 ? -19.644 17.011 43.946 1.00 71.81 598 SER A C 1
ATOM 4953 O O . SER A 1 598 ? -20.808 16.826 43.605 1.00 71.81 598 SER A O 1
ATOM 4955 N N . VAL A 1 599 ? -19.132 16.455 45.047 1.00 80.31 599 VAL A N 1
ATOM 4956 C CA . VAL A 1 599 ? -19.914 15.612 45.961 1.00 80.31 599 VAL A CA 1
ATOM 4957 C C . VAL A 1 599 ? -19.556 15.936 47.408 1.00 80.31 599 VAL A C 1
ATOM 4959 O O . VAL A 1 599 ? -18.455 15.594 47.841 1.00 80.31 599 VAL A O 1
ATOM 4962 N N . SER A 1 600 ? -20.487 16.522 48.167 1.00 82.75 600 SER A N 1
ATOM 4963 C CA . SER A 1 600 ? -20.364 16.695 49.622 1.00 82.75 600 SER A CA 1
ATOM 4964 C C . SER A 1 600 ? -21.276 15.723 50.370 1.00 82.75 600 SER A C 1
ATOM 4966 O O . SER A 1 600 ? -22.338 15.336 49.881 1.00 82.75 600 SER A O 1
ATOM 4968 N N . ILE A 1 601 ? -20.829 15.279 51.544 1.00 82.38 601 ILE A N 1
ATOM 4969 C CA . ILE A 1 601 ? -21.581 14.390 52.431 1.00 82.38 601 ILE A CA 1
ATOM 4970 C C . ILE A 1 601 ? -21.584 15.034 53.811 1.00 82.38 601 ILE A C 1
ATOM 4972 O O . ILE A 1 601 ? -20.523 15.362 54.335 1.00 82.38 601 ILE A O 1
ATOM 4976 N N . GLU A 1 602 ? -22.769 15.220 54.372 1.00 83.38 602 GLU A N 1
ATOM 4977 C CA . GLU A 1 602 ? -23.018 15.919 55.629 1.00 83.38 602 GLU A CA 1
ATOM 4978 C C . GLU A 1 602 ? -23.821 14.998 56.561 1.00 83.38 602 GLU A C 1
ATOM 4980 O O . GLU A 1 602 ? -24.752 14.314 56.126 1.00 83.38 602 GLU A O 1
ATOM 4985 N N . ASN A 1 603 ? -23.455 14.955 57.844 1.00 78.56 603 ASN A N 1
ATOM 4986 C CA . ASN A 1 603 ? -24.198 14.214 58.864 1.00 78.56 603 ASN A CA 1
ATOM 4987 C C . ASN A 1 603 ? -25.174 15.160 59.576 1.00 78.56 603 ASN A C 1
ATOM 4989 O O . ASN A 1 603 ? -24.766 16.205 60.083 1.00 78.56 603 ASN A O 1
ATOM 4993 N N . LYS A 1 604 ? -26.453 14.784 59.663 1.00 73.75 604 LYS A N 1
ATOM 4994 C CA . LYS A 1 604 ? -27.490 15.609 60.303 1.00 73.75 604 LYS A CA 1
ATOM 4995 C C . LYS A 1 604 ? -27.329 15.743 61.813 1.00 73.75 604 LYS A C 1
ATOM 4997 O O . LYS A 1 604 ? -27.828 16.710 62.389 1.00 73.75 604 LYS A O 1
ATOM 5002 N N . SER A 1 605 ? -26.614 14.814 62.454 1.00 60.47 605 SER A N 1
ATOM 5003 C CA . SER A 1 605 ? -26.437 14.808 63.911 1.00 60.47 605 SER A CA 1
ATOM 5004 C C . SER A 1 605 ? -25.679 16.027 64.452 1.00 60.47 605 SER A C 1
ATOM 5006 O O . SER A 1 605 ? -25.700 16.256 65.659 1.00 60.47 605 SER A O 1
ATOM 5008 N N . LEU A 1 606 ? -25.004 16.798 63.588 1.00 51.91 606 LEU A N 1
ATOM 5009 C CA . LEU A 1 606 ? -24.193 17.960 63.965 1.00 51.91 606 LEU A CA 1
ATOM 5010 C C . LEU A 1 606 ? -24.932 19.309 63.876 1.00 51.91 606 LEU A C 1
ATOM 5012 O O . LEU A 1 606 ? -24.500 20.253 64.532 1.00 51.91 606 LEU A O 1
ATOM 5016 N N . GLU A 1 607 ? -26.033 19.420 63.123 1.00 46.25 607 GLU A N 1
ATOM 5017 C CA . GLU A 1 607 ? -26.688 20.718 62.853 1.00 46.25 607 GLU A CA 1
ATOM 5018 C C . GLU A 1 607 ? -28.080 20.877 63.480 1.00 46.25 607 GLU A C 1
ATOM 5020 O O . GLU A 1 607 ? -28.479 21.985 63.834 1.00 46.25 607 GLU A O 1
ATOM 5025 N N . LEU A 1 608 ? -28.832 19.788 63.648 1.00 47.31 608 LEU A N 1
ATOM 5026 C CA . LEU A 1 608 ? -30.229 19.833 64.082 1.00 47.31 608 LEU A CA 1
ATOM 5027 C C . LEU A 1 608 ? -30.388 18.983 65.343 1.00 47.31 608 LEU A C 1
ATOM 5029 O O . LEU A 1 608 ? -30.472 17.757 65.266 1.00 47.31 608 LEU A O 1
ATOM 5033 N N . HIS A 1 609 ? -30.404 19.642 66.508 1.00 42.62 609 HIS A N 1
ATOM 5034 C CA . HIS A 1 609 ? -30.629 19.039 67.827 1.00 42.62 609 HIS A CA 1
ATOM 5035 C C . HIS A 1 609 ? -31.775 18.004 67.800 1.00 42.62 609 HIS A C 1
ATOM 5037 O O . HIS A 1 609 ? -32.945 18.364 67.906 1.00 42.62 609 HIS A O 1
ATOM 5043 N N . GLY A 1 610 ? -31.428 16.716 67.677 1.00 53.00 610 GLY A N 1
ATOM 5044 C CA . GLY A 1 610 ? -32.361 15.587 67.749 1.00 53.00 610 GLY A CA 1
ATOM 5045 C C . GLY A 1 610 ? -32.668 14.842 66.441 1.00 53.00 610 GLY A C 1
ATOM 5046 O O . GLY A 1 610 ? -33.421 13.875 66.504 1.00 53.00 610 GLY A O 1
ATOM 5047 N N . SER A 1 611 ? -32.107 15.219 65.283 1.00 61.03 611 SER A N 1
ATOM 5048 C CA . SER A 1 611 ? -32.322 14.480 64.020 1.00 61.03 611 SER A CA 1
ATOM 5049 C C . SER A 1 611 ? -31.114 13.626 63.611 1.00 61.03 611 SER A C 1
ATOM 5051 O O . SER A 1 611 ? -29.988 14.120 63.570 1.00 61.03 611 SER A O 1
ATOM 5053 N N . THR A 1 612 ? -31.342 12.348 63.291 1.00 74.38 612 THR A N 1
ATOM 5054 C CA . THR A 1 612 ? -30.335 11.410 62.760 1.00 74.38 612 THR A CA 1
ATOM 5055 C C . THR A 1 612 ? -30.450 11.299 61.235 1.00 74.38 612 THR A C 1
ATOM 5057 O O . THR A 1 612 ? -31.538 11.475 60.685 1.00 74.38 612 THR A O 1
ATOM 5060 N N . GLY A 1 613 ? -29.343 11.029 60.534 1.00 83.56 613 GLY A N 1
ATOM 5061 C CA . GLY A 1 613 ? -29.348 10.740 59.092 1.00 83.56 613 GLY A CA 1
ATOM 5062 C C . GLY A 1 613 ? -28.221 11.408 58.308 1.00 83.56 613 GLY A C 1
ATOM 5063 O O . GLY A 1 613 ? -27.390 12.119 58.872 1.00 83.56 613 GLY A O 1
ATOM 5064 N N . THR A 1 614 ? -28.190 11.177 56.996 1.00 88.25 614 THR A N 1
ATOM 5065 C CA . THR A 1 614 ? -27.145 11.696 56.096 1.00 88.25 614 THR A CA 1
ATOM 5066 C C . THR A 1 614 ? -27.750 12.559 54.989 1.00 88.25 614 THR A C 1
ATOM 5068 O O . THR A 1 614 ? -28.845 12.282 54.500 1.00 88.25 614 THR A O 1
ATOM 5071 N N . ILE A 1 615 ? -27.029 13.605 54.581 1.00 89.81 615 ILE A N 1
ATOM 5072 C CA . ILE A 1 615 ? -27.315 14.401 53.384 1.00 89.81 615 ILE A CA 1
ATOM 5073 C C . ILE A 1 615 ? -26.132 14.267 52.426 1.00 89.81 615 ILE A C 1
ATOM 5075 O O . ILE A 1 615 ? -24.995 14.566 52.779 1.00 89.81 615 ILE A O 1
ATOM 5079 N N . VAL A 1 616 ? -26.392 13.842 51.193 1.00 89.69 616 VAL A N 1
ATOM 5080 C CA . VAL A 1 616 ? -25.409 13.816 50.105 1.00 89.69 616 VAL A CA 1
ATOM 5081 C C . VAL A 1 616 ? -25.810 14.851 49.063 1.00 89.69 616 VAL A C 1
ATOM 5083 O O . VAL A 1 616 ? -26.926 14.800 48.55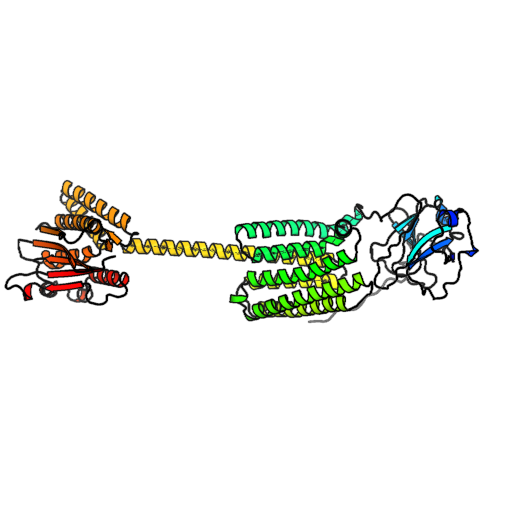4 1.00 89.69 616 VAL A O 1
ATOM 5086 N N . LYS A 1 617 ? -24.908 15.771 48.720 1.00 90.06 617 LYS A N 1
ATOM 5087 C CA . LYS A 1 617 ? -25.115 16.783 47.675 1.00 90.06 617 LYS A CA 1
ATOM 5088 C C . LYS A 1 617 ? -24.195 16.483 46.501 1.00 90.06 617 LYS A C 1
ATOM 5090 O O . LYS A 1 617 ? -22.982 16.422 46.680 1.00 90.06 617 LYS A O 1
ATOM 5095 N N . ILE A 1 618 ? -24.762 16.303 45.314 1.00 88.81 618 ILE A N 1
ATOM 5096 C CA . ILE A 1 618 ? -24.049 16.008 44.067 1.00 88.81 618 ILE A CA 1
ATOM 5097 C C . ILE A 1 618 ? -24.302 17.166 43.108 1.00 88.81 618 ILE A C 1
ATOM 5099 O O . ILE A 1 618 ? -25.453 17.475 42.812 1.00 88.81 618 ILE A O 1
ATOM 5103 N N . ARG A 1 619 ? -23.237 17.805 42.626 1.00 88.19 619 ARG A N 1
ATOM 5104 C CA . ARG A 1 619 ? -23.293 18.914 41.671 1.00 88.19 619 ARG A CA 1
ATOM 5105 C C . ARG A 1 619 ? -22.776 18.452 40.318 1.00 88.19 619 ARG A C 1
ATOM 5107 O O . ARG A 1 619 ? -21.606 18.085 40.198 1.00 88.19 619 ARG A O 1
ATOM 5114 N N . VAL A 1 620 ? -23.646 18.498 39.316 1.00 86.69 620 VAL A N 1
ATOM 5115 C CA . VAL A 1 620 ? -23.350 18.124 37.929 1.00 86.69 620 VAL A CA 1
ATOM 5116 C C . VAL A 1 620 ? -23.387 19.384 37.064 1.00 86.69 620 VAL A C 1
ATOM 5118 O O . VAL A 1 620 ? -24.334 20.158 37.195 1.00 86.69 620 VAL A O 1
ATOM 5121 N N . PRO A 1 621 ? -22.380 19.646 36.217 1.00 82.94 621 PRO A N 1
ATOM 5122 C CA . PRO A 1 621 ? -22.425 20.764 35.281 1.00 82.94 621 PRO A CA 1
ATOM 5123 C C . PRO A 1 621 ? -23.587 20.619 34.302 1.00 82.94 621 PRO A C 1
ATOM 5125 O O . PRO A 1 621 ? -23.858 19.516 33.825 1.00 82.94 621 PRO A O 1
ATOM 5128 N N . ARG A 1 622 ? -24.232 21.739 33.987 1.00 82.44 622 ARG A N 1
ATOM 5129 C CA . ARG A 1 622 ? -25.172 21.822 32.872 1.00 82.44 622 ARG A CA 1
ATOM 5130 C C . ARG A 1 622 ? -24.408 21.690 31.545 1.00 82.44 622 ARG A C 1
ATOM 5132 O O . ARG A 1 622 ? -23.281 22.177 31.451 1.00 82.44 622 ARG A O 1
ATOM 5139 N N . ILE A 1 623 ? -24.978 20.983 30.565 1.00 69.31 623 ILE A N 1
ATOM 5140 C CA . ILE A 1 623 ? -24.354 20.694 29.255 1.00 69.31 623 ILE A CA 1
ATOM 5141 C C . ILE A 1 623 ? -25.067 21.457 28.148 1.00 69.31 623 ILE A C 1
ATOM 5143 O O . ILE A 1 623 ? -26.317 21.485 28.185 1.00 69.31 623 ILE A O 1
#

Sequence (623 aa):
MILSIFEPLGGISAQQADSIQFAFEKKIVEPKYSISFFSSDQNIPFETVRSKAIDSLFRSDLSKNTENSHQYHWLRLDFENSLEELLKKDKWFLEMGFSSHFPRVFLAGGQKIYKYNIDIFSDREYKFNSRSIPQFNFSPLDLIDGRYLYIKHIIPDDYIRFVSIAEVAVRPTEYYQGDTNLLKSNFKARYAAIAFFGFGIVMLIFSTTVYIYQKANEFLYYGLFTLCSLLYLSTNKLGFDEVIFRGNYHIYYLFLVGYQFFIYIFYFLFASNFLEFKRYYPFLSKLINVSIKILVGLFLLYLLFQTINYRYEIYLPFANWVVGIHRIILIIVGQTAIIVLLFRPVNRLAYFIVSGSLIFTFGSLLYLFLDKSSYQ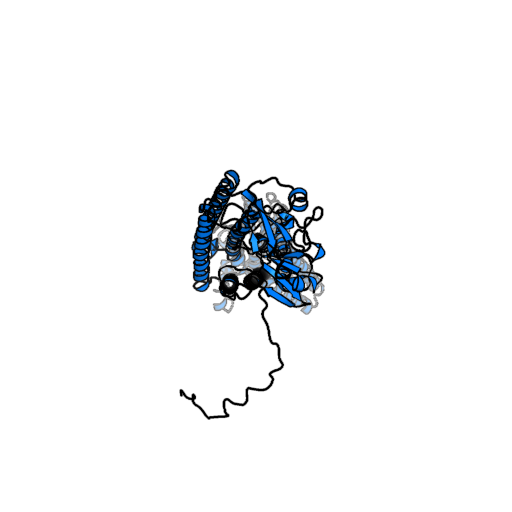IYGTTAEMLIFTLGLAYKYKKSGEQLILMEKEAAELKMSALKAQMNPHFIFNSLNSIQYFVLKNDTDNALNYLGKFSQMLRRVLDHSMDGNVTLDQEIELLSTYLELEKLRFEQGFSYQIVVNDNIDPFIEQMPLLLIQPYVENAIKHGLLPSVDPIKKLVISFELEGDRILCKIEDNGVGIDISDDIPSSNLWNRRKRKSRGMTIARERLSALYDNYSIDSVSIENKSLELHGSTGTIVKIRVPRI

Foldseek 3Di:
DDDDDDDDDDDDDPPPVPPPDDDDPPPPPQQDKQKWWADPDQDQDPVNVQVDVPPVRTHRDPPPDPVDAFGKIKIKIFRPSPLVVLQVDFKWKWFDDLPDPDIWTWDDDDPDIHGDDPDPDDPDDDDDDDDDTDMDMDHLVLARVSTMDMFIAHDHDDPPPSPGPRQTPSDDDDRPPPCPPDDPVLCVQLVLLVVLLVLLVVLLCVLVVVCVVPVQVLSVLLNQLSVLVNCQLRCVSVVVCCVVVVPVPLVSVLSNLVSVLSNLLSLLVNVCSLLVCVPQPVPLVVLSVVLNVVSVVLNVVLVVVSVVCVVVVDDDCVNVVSSVVNVVSSVVSVVVLLVCLVVPPPDPLSVLSNVLSVLLVVLVVCCVPVVRSSSNSVSNSVSSVSSVVSVVVVVVVVVVVVVVVVVVVVVVVVVLLVVLDPVVVVVVLVVLLVVCVVVVVVVLSVVSVVLVVVLVVLCNVCVPVQKDFQVSQVVSLVSVLVNVQSSDPLGADEEEEEDPQDDRRPWMDGHPLCVLVVVCQVPQFQPPAPDSYWYWYWYWHDDDQKIKIKIKTQGQWDVVSVVPDDPDPPPVVVPPPPSNVVSVVSQCVVPVPDPDPQKDKDFPVPPDVPTGIIMIIGIHGTD

pLDDT: mean 71.38, std 22.22, range [22.23, 98.06]